Protein AF-A0A2E2FMD0-F1 (afdb_monomer)

Solvent-accessible surface area (backbone atoms only — not comparable to full-atom values): 26321 Å² total; per-residue (Å²): 132,66,69,66,32,64,48,60,72,65,58,53,69,83,44,45,57,60,39,49,65,73,37,62,88,36,63,67,59,43,51,51,51,51,49,34,63,76,39,61,82,65,47,73,66,58,52,32,53,77,68,72,43,64,87,93,56,56,67,65,52,54,51,49,51,52,53,51,50,50,50,50,51,51,36,48,49,59,70,72,43,51,70,67,58,54,50,51,58,53,49,72,53,41,68,67,45,52,75,43,90,57,58,70,62,41,53,54,53,46,56,54,48,45,55,51,26,61,78,54,69,34,32,70,55,40,20,50,47,24,46,39,50,18,67,63,31,62,92,39,67,68,62,19,50,53,24,46,52,50,20,51,52,25,49,50,52,40,52,50,49,54,51,44,54,48,44,43,66,70,33,40,58,61,36,57,44,41,59,74,45,81,44,69,70,52,50,52,48,25,54,56,42,46,56,52,33,47,54,49,22,69,72,67,71,40,54,52,41,45,32,55,36,50,49,45,52,49,52,54,51,67,40,76,51,85,64,66,84,58,58,72,61,53,54,50,51,52,51,50,40,53,50,29,36,76,74,27,59,45,44,77,77,42,59,67,53,57,58,48,53,49,46,54,51,27,50,50,24,59,48,63,63,39,62,67,62,22,54,52,41,51,55,50,51,51,52,53,53,73,76,42,90,79,79,48,67,58,52,51,52,49,51,50,59,62,40,48,65,31,57,77,68,69,38,63,67,61,42,51,49,50,45,68,74,70,50,68,96,61,84,70,95,59,93,48,45,58,49,46,41,53,51,30,46,52,51,14,53,54,25,46,78,68,72,35,26,68,60,14,36,57,34,37,59,57,39,70,81,36,54,93,67,43,55,80,83,60,48,62,58,56,54,55,39,44,54,49,32,50,53,24,42,50,74,62,66,58,63,57,66,65,44,43,54,50,45,54,50,45,52,53,53,56,71,71,38,86,73,71,74,64,62,88,81,34,69,39,36,51,50,52,51,45,57,70,75,49,55,50,67,58,51,40,50,54,49,57,55,53,70,72,71,70,80,74,92,53,83,85,47,52,78,50,66,73,68,66,68,62,70,79,75,116

Sequence (474 aa):
MDHLAFIVERIPQEIKVPLLKKINNQEKKMRLFQAIANNPSLSNQQLNILLGYPEGQFNNLYTLKNRLYNDIVETTIDQSKNLVVLTKEKVQNLRHLAYSKNRVTTIRELKKQEKRALELELYAELKEIYFCLFLIFKNNPEKSSDYSKLADEYNEKQQAVYRLEKIFFSQIVPGEELFYRKNEAIRLQAFEALETIEQLDNYLGTKSSRFFYLMAKLTIHLTLVENIKDVDRIEKELKELQELFQHSNVSLKYPDANITILILTNRFYFLSGDKTAFYQSRKRIRKELSESNALDHYYFFFMYVSIIEHVQKSDTESILLLFNEMFPKRIPDIPDAKTTVFLLYLDGVKHFYQNNFDQCAQSLDKIKKQISQLPNSSHWIVIDSLLLKLLADALAGLNTIDMNHTLSCLKRELENDNSYAIEYNSFEALFIRYCTTHNSLELIEYYNELKTQHHVLRPLLLQEEIILQQKEAI

Mean predicted aligned error: 13.11 Å

pLDDT: mean 80.2, std 14.01, range [30.28, 97.94]

Secondary structure (DSSP, 8-state):
--HHHHHHHH--HHHHHHHHHHHTT-HHHHHHHHHHHH-TT--HHHHHHHTTPPTT--HHHHHHHHHHHHHHHHHHHHHHS-HHHHHHHHHHTHHHHHTSS-HHHHHHHHHHHHHHHHHTT-HHHHHHHHHHHHHHHTT-HHHHHHHHHHHHHHHHHHHHHHHHHHHIIIIIGGGGGGGTS--HHHHHHHHHHHHHHHHHHHHH-SHHHHHHHHHHHHHHHHHH-SS-S-HHHHHHHHHHHHHHHHHSTHHHH-TTHHHHHHHHHHHHHHHHT-HHHHHHHHHHHHHHHHH-----HHHHHHHHHHHHHHHHTT-HHHHHHHHHHHS-SS----S-HHHHHHHHHHHHHHHHHTT-HHHHHHHHHGGGGTGGGS-GGGTHHHHHHHHHHHHHHHHHT--HHHHHHHHHHHHHHHHH-TT----TTSHHHHHHHHHHHS-HHHHHHHHHHHHTSSS---TT-TTTTTTTTTSS--

Foldseek 3Di:
DPVLLVLLCPDDPLLVVVLCVVCVVPVLLNQLSVVSNVPVPDDLQNNCVSSVHDGPDCPVVVVSSVVSVVSSVVSVVVSVDDLVRVLVVLLVCLLVVLPDPCLVVSVVVLVVSCVSCVQQVVLVSNLSSLVSQLSNCVVPVVSNVVSNVSSVLSVVLVVLVVVLVCLLVPQQVLLLLLLQPNFVVSLVSLVVSLVSLVVSCVVNVDLVSLLSNLLSVLSSVLSPDQADPPLVVSVVSLVSNLVSCVSHCNCVVPVCVVLVSLLSVLSSCVRHVVPVSNVVSLVVSLVVVVVDPDQDPSLLVSLLVCLVVCLVVLNLVVNLVSCVSRQDPDDDPDPQLLSQLSSLQVQLLNCVSVLNLVSSLVSLVVNVVSQVVDDLSRLVSNLLSLLSNLVSCLSVVHDQVVSQVSLVVNLVSCVVNPSPPDPCDAPLNVSSVCSNPDGSVVVSVVVVVVVVPDDDPNSSCSRPPPPPVVVVVD

Radius of gyration: 31.05 Å; Cα contacts (8 Å, |Δi|>4): 424; chains: 1; bounding box: 92×52×85 Å

Nearest PDB structures (foldseek):
  9dze-assembly1_B  TM=2.005E-01  e=2.956E-01  synthetic construct
  9dze-assembly1_c  TM=2.855E-01  e=2.341E+00  synthetic construct
  5cwm-assembly1_A  TM=2.065E-01  e=1.466E+00  synthetic construct
  4n5c-assembly5_E  TM=2.827E-01  e=5.528E+00  Saccharomyces cerevisiae S288C

Structure (mmCIF, N/CA/C/O backbone):
data_AF-A0A2E2FMD0-F1
#
_entry.id   AF-A0A2E2FMD0-F1
#
loop_
_atom_site.group_PDB
_atom_site.id
_atom_site.type_symbol
_atom_site.label_atom_id
_atom_site.label_alt_id
_atom_site.label_comp_id
_atom_site.label_asym_id
_atom_site.label_entity_id
_atom_site.label_seq_id
_atom_site.pdbx_PDB_ins_code
_atom_site.Cartn_x
_atom_site.Cartn_y
_atom_site.Cartn_z
_atom_site.occupancy
_atom_site.B_iso_or_equiv
_atom_site.auth_seq_id
_atom_site.auth_comp_id
_atom_site.auth_asym_id
_atom_site.auth_atom_id
_atom_site.pdbx_PDB_model_num
ATOM 1 N N . MET A 1 1 ? -42.525 23.907 -1.581 1.00 45.31 1 MET A N 1
ATOM 2 C CA . MET A 1 1 ? -42.465 22.448 -1.350 1.00 45.31 1 MET A CA 1
ATOM 3 C C . MET A 1 1 ? -41.971 22.205 0.067 1.00 45.31 1 MET A C 1
ATOM 5 O O . MET A 1 1 ? -41.091 22.930 0.507 1.00 45.31 1 MET A O 1
ATOM 9 N N . ASP A 1 2 ? -42.564 21.258 0.792 1.00 63.38 2 ASP A N 1
ATOM 10 C CA . ASP A 1 2 ? -42.177 20.915 2.166 1.00 63.38 2 ASP A CA 1
ATOM 11 C C . ASP A 1 2 ? -40.848 20.141 2.147 1.00 63.38 2 ASP A C 1
ATOM 13 O O . ASP A 1 2 ? -40.798 18.994 1.707 1.00 63.38 2 ASP A O 1
ATOM 17 N N . HIS A 1 3 ? -39.752 20.780 2.569 1.00 70.00 3 HIS A N 1
ATOM 18 C CA . HIS A 1 3 ? -38.393 20.225 2.472 1.00 70.00 3 HIS A CA 1
ATOM 19 C C . HIS A 1 3 ? -38.240 18.851 3.141 1.00 70.00 3 HIS A C 1
ATOM 21 O O . HIS A 1 3 ? -37.451 18.028 2.686 1.00 70.00 3 HIS A O 1
ATOM 27 N N . LEU A 1 4 ? -39.019 18.576 4.189 1.00 79.75 4 LEU A N 1
ATOM 28 C CA . LEU A 1 4 ? -38.998 17.288 4.876 1.00 79.75 4 LEU A CA 1
ATOM 29 C C . LEU A 1 4 ? -39.563 16.151 4.010 1.00 79.75 4 LEU A C 1
ATOM 31 O O . LEU A 1 4 ? -39.041 15.042 4.071 1.00 79.75 4 LEU A O 1
ATOM 35 N N . ALA A 1 5 ? -40.582 16.420 3.186 1.00 81.38 5 ALA A N 1
ATOM 36 C CA . ALA A 1 5 ? -41.170 15.421 2.295 1.00 81.38 5 ALA A CA 1
ATOM 37 C C . ALA A 1 5 ? -40.181 14.968 1.221 1.00 81.38 5 ALA A C 1
ATOM 39 O O . ALA A 1 5 ? -39.964 13.772 1.041 1.00 81.38 5 ALA A O 1
ATOM 40 N N . PHE A 1 6 ? -39.489 15.934 0.616 1.00 80.56 6 PHE A N 1
ATOM 41 C CA . PHE A 1 6 ? -38.417 15.675 -0.342 1.00 80.56 6 PHE A CA 1
ATOM 42 C C . PHE A 1 6 ? -37.278 14.834 0.254 1.00 80.56 6 PHE A C 1
ATOM 44 O O . PHE A 1 6 ? -36.723 13.963 -0.411 1.00 80.56 6 PHE A O 1
ATOM 51 N N . ILE A 1 7 ? -36.923 15.087 1.516 1.00 81.19 7 ILE A N 1
ATOM 52 C CA . ILE A 1 7 ? -35.855 14.349 2.195 1.00 81.19 7 ILE A CA 1
ATOM 53 C C . ILE A 1 7 ? -36.297 12.923 2.493 1.00 81.19 7 ILE A C 1
ATOM 55 O O . ILE A 1 7 ? -35.588 12.000 2.118 1.00 81.19 7 ILE A O 1
ATOM 59 N N . VAL A 1 8 ? -37.469 12.729 3.106 1.00 85.44 8 VAL A N 1
ATOM 60 C CA . VAL A 1 8 ? -37.984 11.398 3.477 1.00 85.44 8 VAL A CA 1
ATOM 61 C C . VAL A 1 8 ? -38.111 10.468 2.266 1.00 85.44 8 VAL A C 1
ATOM 63 O O . VAL A 1 8 ? -37.818 9.279 2.388 1.00 85.44 8 VAL A O 1
ATOM 66 N N . GLU A 1 9 ? -38.485 11.003 1.103 1.00 83.06 9 GLU A N 1
ATOM 67 C CA . GLU A 1 9 ? -38.584 10.252 -0.155 1.00 83.06 9 GLU A CA 1
ATOM 68 C C . GLU A 1 9 ? -37.222 9.738 -0.657 1.00 83.06 9 GLU A C 1
ATOM 70 O O . GLU A 1 9 ? -37.141 8.672 -1.263 1.00 83.06 9 GLU A O 1
ATOM 75 N N . ARG A 1 10 ? -36.135 10.463 -0.365 1.00 79.56 10 ARG A N 1
ATOM 76 C CA . ARG A 1 10 ? -34.784 10.184 -0.875 1.00 79.56 10 ARG A CA 1
ATOM 77 C C . ARG A 1 10 ? -33.850 9.504 0.126 1.00 79.56 10 ARG A C 1
ATOM 79 O O . ARG A 1 10 ? -32.684 9.298 -0.198 1.00 79.56 10 ARG A O 1
ATOM 86 N N . ILE A 1 11 ? -34.321 9.156 1.326 1.00 82.25 11 ILE A N 1
ATOM 87 C CA . ILE A 1 11 ? -33.495 8.460 2.326 1.00 82.25 11 ILE A CA 1
ATOM 88 C C . ILE A 1 11 ? -33.168 7.033 1.832 1.00 82.25 11 ILE A C 1
ATOM 90 O O . ILE A 1 11 ? -34.093 6.236 1.643 1.00 82.25 11 ILE A O 1
ATOM 94 N N . PRO A 1 12 ? -31.877 6.664 1.689 1.00 79.31 12 PRO A N 1
ATOM 95 C CA . PRO A 1 12 ? -31.453 5.296 1.386 1.00 79.31 12 PRO A CA 1
ATOM 96 C C . PRO A 1 12 ? -31.937 4.288 2.435 1.00 79.31 12 PRO A C 1
ATOM 98 O O . PRO A 1 12 ? -32.044 4.608 3.621 1.00 79.31 12 PRO A O 1
ATOM 101 N N . GLN A 1 13 ? -32.173 3.036 2.032 1.00 77.50 13 GLN A N 1
ATOM 102 C CA . GLN A 1 13 ? -32.658 1.990 2.949 1.00 77.50 13 GLN A CA 1
ATOM 103 C C . GLN A 1 13 ? -31.728 1.759 4.151 1.00 77.50 13 GLN A C 1
ATOM 105 O O . GLN A 1 13 ? -32.199 1.548 5.270 1.00 77.50 13 GLN A O 1
ATOM 110 N N . GLU A 1 14 ? -30.422 1.892 3.933 1.00 73.81 14 GLU A N 1
ATOM 111 C CA . GLU A 1 14 ? -29.373 1.783 4.952 1.00 73.81 14 GLU A CA 1
ATOM 112 C C . GLU A 1 14 ? -29.524 2.819 6.078 1.00 73.81 14 GLU A C 1
ATOM 114 O O . GLU A 1 14 ? -29.241 2.519 7.233 1.00 73.81 14 GLU A O 1
ATOM 119 N N . ILE A 1 15 ? -30.063 4.007 5.777 1.00 78.06 15 ILE A N 1
ATOM 120 C CA . ILE A 1 15 ? -30.353 5.069 6.757 1.00 78.06 15 ILE A CA 1
ATOM 121 C C . ILE A 1 15 ? -31.774 4.924 7.321 1.00 78.06 15 ILE A C 1
ATOM 123 O O . ILE A 1 15 ? -32.024 5.210 8.497 1.00 78.06 15 ILE A O 1
ATOM 127 N N . LYS A 1 16 ? -32.717 4.425 6.514 1.00 84.31 16 LYS A N 1
ATOM 128 C CA . LYS A 1 16 ? -34.129 4.268 6.889 1.00 84.31 16 LYS A CA 1
ATOM 129 C C . LYS A 1 16 ? -34.327 3.266 8.028 1.00 84.31 16 LYS A C 1
ATOM 131 O O . LYS A 1 16 ? -35.088 3.539 8.956 1.00 84.31 16 LYS A O 1
ATOM 136 N N . VAL A 1 17 ? -33.636 2.124 7.995 1.00 83.50 17 VAL A N 1
ATOM 137 C CA . VAL A 1 17 ? -33.776 1.068 9.017 1.00 83.50 17 VAL A CA 1
ATOM 138 C C . VAL A 1 17 ? -33.292 1.524 10.411 1.00 83.50 17 VAL A C 1
ATOM 140 O O . VAL A 1 17 ? -34.047 1.365 11.377 1.00 83.50 17 VAL A O 1
ATOM 143 N N . PRO A 1 18 ? -32.092 2.118 10.570 1.00 81.56 18 PRO A N 1
ATOM 144 C CA . PRO A 1 18 ? -31.646 2.688 11.843 1.00 81.56 18 PRO A CA 1
ATOM 145 C C . PRO A 1 18 ? -32.526 3.843 12.328 1.00 81.56 18 PRO A C 1
ATOM 147 O O . PRO A 1 18 ? -32.843 3.900 13.518 1.00 81.56 18 PRO A O 1
ATOM 150 N N . LEU A 1 19 ? -32.971 4.721 11.419 1.00 88.94 19 LEU A N 1
ATOM 151 C CA . LEU A 1 19 ? -33.860 5.834 11.753 1.00 88.94 19 LEU A CA 1
ATOM 152 C C . LEU A 1 19 ? -35.162 5.314 12.370 1.00 88.94 19 LEU A C 1
ATOM 154 O O . LEU A 1 19 ? -35.525 5.733 13.467 1.00 88.94 19 LEU A O 1
ATOM 158 N N . LEU A 1 20 ? -35.822 4.346 11.723 1.00 89.38 20 LEU A N 1
ATOM 159 C CA . LEU A 1 20 ? -37.060 3.742 12.225 1.00 89.38 20 LEU A CA 1
ATOM 160 C C . LEU A 1 20 ? -36.871 3.095 13.602 1.00 89.38 20 LEU A C 1
ATOM 162 O O . LEU A 1 20 ? -37.725 3.264 14.468 1.00 89.38 20 LEU A O 1
ATOM 166 N N . LYS A 1 21 ? -35.733 2.432 13.856 1.00 86.56 21 LYS A N 1
ATOM 167 C CA . LYS A 1 21 ? -35.401 1.915 15.197 1.00 86.56 21 LYS A CA 1
ATOM 168 C C . LYS A 1 21 ? -35.267 3.037 16.234 1.00 86.56 21 LYS A C 1
ATOM 170 O O . LYS A 1 21 ? -35.737 2.872 17.357 1.00 86.56 21 LYS A O 1
ATOM 175 N N . LYS A 1 22 ? -34.659 4.171 15.866 1.00 85.12 22 LYS A N 1
ATOM 176 C CA . LYS A 1 22 ? -34.453 5.336 16.747 1.00 85.12 22 LYS A CA 1
ATOM 177 C C . LYS A 1 22 ? -35.767 6.035 17.110 1.00 85.12 22 LYS A C 1
ATOM 179 O O . LYS A 1 22 ? -35.953 6.435 18.261 1.00 85.12 22 LYS A O 1
ATOM 184 N N . ILE A 1 23 ? -36.690 6.165 16.156 1.00 91.19 23 ILE A N 1
ATOM 185 C CA . ILE A 1 23 ? -37.971 6.853 16.372 1.00 91.19 23 ILE A CA 1
ATOM 186 C C . ILE A 1 23 ? -39.128 5.924 16.772 1.00 91.19 23 ILE A C 1
ATOM 188 O O . ILE A 1 23 ? -40.177 6.440 17.141 1.00 91.19 23 ILE A O 1
ATOM 192 N N . ASN A 1 24 ? -38.948 4.596 16.797 1.00 88.25 24 ASN A N 1
ATOM 193 C CA . ASN A 1 24 ? -40.011 3.607 17.062 1.00 88.25 24 ASN A CA 1
ATOM 194 C C . ASN A 1 24 ? -40.850 3.897 18.322 1.00 88.25 24 ASN A C 1
ATOM 196 O O . ASN A 1 24 ? -42.070 3.771 18.309 1.00 88.25 24 ASN A O 1
ATOM 200 N N . ASN A 1 25 ? -40.208 4.352 19.401 1.00 85.81 25 ASN A N 1
ATOM 201 C CA . ASN A 1 25 ? -40.882 4.635 20.675 1.00 85.81 25 ASN A CA 1
ATOM 202 C C . ASN A 1 25 ? -41.519 6.042 20.727 1.00 85.81 25 ASN A C 1
ATOM 204 O O . ASN A 1 25 ? -42.027 6.459 21.764 1.00 85.81 25 ASN A O 1
ATOM 208 N N . GLN A 1 26 ? -41.467 6.803 19.631 1.00 89.19 26 GLN A N 1
ATOM 209 C CA . GLN A 1 26 ? -41.974 8.171 19.516 1.00 89.19 26 GLN A CA 1
ATOM 210 C C . GLN A 1 26 ? -43.166 8.195 18.549 1.00 89.19 26 GLN A C 1
ATOM 212 O O . GLN A 1 26 ? -43.044 8.613 17.398 1.00 89.19 26 GLN A O 1
ATOM 217 N N . GLU A 1 27 ? -44.335 7.767 19.034 1.00 89.00 27 GLU A N 1
ATOM 218 C CA . GLU A 1 27 ? -45.559 7.526 18.247 1.00 89.00 27 GLU A CA 1
ATOM 219 C C . GLU A 1 27 ? -45.894 8.651 17.249 1.00 89.00 27 GLU A C 1
ATOM 221 O O . GLU A 1 27 ? -46.114 8.392 16.065 1.00 89.00 27 GLU A O 1
ATOM 226 N N . LYS A 1 28 ? -45.862 9.920 17.685 1.00 88.69 28 LYS A N 1
ATOM 227 C CA . LYS A 1 28 ? -46.146 11.067 16.803 1.00 88.69 28 LYS A CA 1
ATOM 228 C C . LYS A 1 28 ? -45.079 11.279 15.719 1.00 88.69 28 LYS A C 1
ATOM 230 O O . LYS A 1 28 ? -45.436 11.642 14.603 1.00 88.69 28 LYS A O 1
ATOM 235 N N . LYS A 1 29 ? -43.791 11.028 15.998 1.00 90.94 29 LYS A N 1
ATOM 236 C CA . LYS A 1 29 ? -42.726 11.099 14.974 1.00 90.94 29 LYS A CA 1
ATOM 237 C C . LYS A 1 29 ? -42.837 9.955 13.972 1.00 90.94 29 LYS A C 1
ATOM 239 O O . LYS A 1 29 ? -42.674 10.195 12.781 1.00 90.94 29 LYS A O 1
ATOM 244 N N . MET A 1 30 ? -43.155 8.747 14.440 1.00 90.69 30 MET A N 1
ATOM 245 C CA . MET A 1 30 ? -43.399 7.587 13.577 1.00 90.69 30 MET A CA 1
ATOM 246 C C . MET A 1 30 ? -44.574 7.824 12.637 1.00 90.69 30 MET A C 1
ATOM 248 O O . MET A 1 30 ? -44.433 7.641 11.431 1.00 90.69 30 MET A O 1
ATOM 252 N N . ARG A 1 31 ? -45.702 8.312 13.168 1.00 90.31 31 ARG A N 1
ATOM 253 C CA . ARG A 1 31 ? -46.866 8.678 12.351 1.00 90.31 31 ARG A CA 1
ATOM 254 C C . ARG A 1 31 ? -46.542 9.778 11.346 1.00 90.31 31 ARG A C 1
ATOM 256 O O . ARG A 1 31 ? -46.941 9.659 10.195 1.00 90.31 31 ARG A O 1
ATOM 263 N N . LEU A 1 32 ? -45.787 10.808 11.742 1.00 90.88 32 LEU A N 1
ATOM 264 C CA . LEU A 1 32 ? -45.346 11.870 10.830 1.00 90.88 32 LEU A CA 1
ATOM 265 C C . LEU A 1 32 ? -44.462 11.314 9.701 1.00 90.88 32 LEU A C 1
ATOM 267 O O . LEU A 1 32 ? -44.701 11.620 8.537 1.00 90.88 32 LEU A O 1
ATOM 271 N N . PHE A 1 33 ? -43.476 10.476 10.033 1.00 90.94 33 PHE A N 1
ATOM 272 C CA . PHE A 1 33 ? -42.585 9.854 9.054 1.00 90.94 33 PHE A CA 1
ATOM 273 C C . PHE A 1 33 ? -43.355 8.964 8.069 1.00 90.94 33 PHE A C 1
ATOM 275 O O . PHE A 1 33 ? -43.164 9.080 6.863 1.00 90.94 33 PHE A O 1
ATOM 282 N N . GLN A 1 34 ? -44.262 8.117 8.565 1.00 90.06 34 GLN A N 1
ATOM 283 C CA . GLN A 1 34 ? -45.093 7.240 7.733 1.00 90.06 34 GLN A CA 1
ATOM 284 C C . GLN A 1 34 ? -46.076 8.025 6.858 1.00 90.06 34 GLN A C 1
ATOM 286 O O . GLN A 1 34 ? -46.230 7.703 5.685 1.00 90.06 34 GLN A O 1
ATOM 291 N N . ALA A 1 35 ? -46.715 9.066 7.399 1.00 88.31 35 ALA A N 1
ATOM 292 C CA . ALA A 1 35 ? -47.643 9.905 6.645 1.00 88.31 35 ALA A CA 1
ATOM 293 C C . ALA A 1 35 ? -46.943 10.586 5.462 1.00 88.31 35 ALA A C 1
ATOM 295 O O . ALA A 1 35 ? -47.446 10.535 4.343 1.00 88.31 35 ALA A O 1
ATOM 296 N N . ILE A 1 36 ? -45.755 11.149 5.698 1.00 89.31 36 ILE A N 1
ATOM 297 C CA . ILE A 1 36 ? -44.943 11.787 4.657 1.00 89.31 36 ILE A CA 1
ATOM 298 C C . ILE A 1 36 ? -44.412 10.757 3.648 1.00 89.31 36 ILE A C 1
ATOM 300 O O . ILE A 1 36 ? -44.468 11.006 2.449 1.00 89.31 36 ILE A O 1
ATOM 304 N N . ALA A 1 37 ? -43.925 9.600 4.111 1.00 85.62 37 ALA A N 1
ATOM 305 C CA . ALA A 1 37 ? -43.386 8.558 3.235 1.00 85.62 37 ALA A CA 1
ATOM 306 C C . ALA A 1 37 ? -44.449 7.936 2.316 1.00 85.62 37 ALA A C 1
ATOM 308 O O . ALA A 1 37 ? -44.132 7.554 1.194 1.00 85.62 37 ALA A O 1
ATOM 309 N N . ASN A 1 38 ? -45.692 7.825 2.791 1.00 85.88 38 ASN A N 1
ATOM 310 C CA . ASN A 1 38 ? -46.788 7.229 2.030 1.00 85.88 38 ASN A CA 1
ATOM 311 C C . ASN A 1 38 ? -47.492 8.245 1.121 1.00 85.88 38 ASN A C 1
ATOM 313 O O . ASN A 1 38 ? -48.015 7.854 0.085 1.00 85.88 38 ASN A O 1
ATOM 317 N N . ASN A 1 39 ? -47.529 9.527 1.505 1.00 85.75 39 ASN A N 1
ATOM 318 C CA . ASN A 1 39 ? -48.168 10.595 0.734 1.00 85.75 39 ASN A CA 1
ATOM 319 C C . ASN A 1 39 ? -47.363 11.911 0.843 1.00 85.75 39 ASN A C 1
ATOM 321 O O . ASN A 1 39 ? -47.682 12.768 1.675 1.00 85.75 39 ASN A O 1
ATOM 325 N N . PRO A 1 40 ? -46.349 12.119 -0.020 1.00 79.50 40 PRO A N 1
ATOM 326 C CA . PRO A 1 40 ? -45.473 13.299 0.021 1.00 79.50 40 PRO A CA 1
ATOM 327 C C . PRO A 1 40 ? -46.191 14.635 -0.238 1.00 79.50 40 PRO A C 1
ATOM 329 O O . PRO A 1 40 ? -45.659 15.702 0.060 1.00 79.50 40 PRO A O 1
ATOM 332 N N . SER A 1 41 ? -47.402 14.585 -0.799 1.00 82.12 41 SER A N 1
ATOM 333 C CA . SER A 1 41 ? -48.238 15.736 -1.155 1.00 82.12 41 SER A CA 1
ATOM 334 C C . SER A 1 41 ? -49.170 16.217 -0.035 1.00 82.12 41 SER A C 1
ATOM 336 O O . SER A 1 41 ? -49.930 17.163 -0.252 1.00 82.12 41 SER A O 1
ATOM 338 N N . LEU A 1 42 ? -49.131 15.602 1.156 1.00 85.12 42 LEU A N 1
ATOM 339 C CA . LEU A 1 42 ? -49.972 16.016 2.284 1.00 85.12 42 LEU A CA 1
ATOM 340 C C . LEU A 1 42 ? -49.682 17.460 2.711 1.00 85.12 42 LEU A C 1
ATOM 342 O O . LEU A 1 42 ? -48.539 17.856 2.944 1.00 85.12 42 LEU A O 1
ATOM 346 N N . SER A 1 43 ? -50.744 18.246 2.879 1.00 84.56 43 SER A N 1
ATOM 347 C CA . SER A 1 43 ? -50.639 19.617 3.370 1.00 84.56 43 SER A CA 1
ATOM 348 C C . SER A 1 43 ? -50.341 19.658 4.873 1.00 84.56 43 SER A C 1
ATOM 350 O O . SER A 1 43 ? -50.669 18.738 5.626 1.00 84.56 43 SER A O 1
ATOM 352 N N . ASN A 1 44 ? -49.780 20.772 5.357 1.00 84.56 44 ASN A N 1
ATOM 353 C CA . ASN A 1 44 ? -49.557 20.973 6.794 1.00 84.56 44 ASN A CA 1
ATOM 354 C C . ASN A 1 44 ? -50.852 20.870 7.613 1.00 84.56 44 ASN A C 1
ATOM 356 O O . ASN A 1 44 ? -50.806 20.409 8.746 1.00 84.56 44 ASN A O 1
ATOM 360 N N . GLN A 1 45 ? -52.000 21.258 7.051 1.00 85.50 45 GLN A N 1
ATOM 361 C CA . GLN A 1 45 ? -53.304 21.092 7.698 1.00 85.50 45 GLN A CA 1
ATOM 362 C C . GLN A 1 45 ? -53.667 19.612 7.853 1.00 85.50 45 GLN A C 1
ATOM 364 O O . GLN A 1 45 ? -54.013 19.184 8.951 1.00 85.50 45 GLN A O 1
ATOM 369 N N . GLN A 1 46 ? -53.504 18.814 6.795 1.00 85.94 46 GLN A N 1
ATOM 370 C CA . GLN A 1 46 ? -53.767 17.373 6.836 1.00 85.94 46 GLN A CA 1
ATOM 371 C C . GLN A 1 46 ? -52.823 16.656 7.810 1.00 85.94 46 GLN A C 1
ATOM 373 O O . GLN A 1 46 ? -53.268 15.835 8.609 1.00 85.94 46 GLN A O 1
ATOM 378 N N . LEU A 1 47 ? -51.534 17.013 7.811 1.00 86.69 47 LEU A N 1
ATOM 379 C CA . LEU A 1 47 ? -50.553 16.482 8.763 1.00 86.69 47 LEU A CA 1
ATOM 380 C C . LEU A 1 47 ? -50.880 16.871 10.213 1.00 86.69 47 LEU A C 1
ATOM 382 O O . LEU A 1 47 ? -50.724 16.052 11.116 1.00 86.69 47 LEU A O 1
ATOM 386 N N . ASN A 1 48 ? -51.351 18.098 10.453 1.00 87.19 48 ASN A N 1
ATOM 387 C CA . ASN A 1 48 ? -51.722 18.566 11.790 1.00 87.19 48 ASN A CA 1
ATOM 388 C C . ASN A 1 48 ? -52.921 17.785 12.356 1.00 87.19 48 ASN A C 1
ATOM 390 O O . ASN A 1 48 ? -52.888 17.370 13.516 1.00 87.19 48 ASN A O 1
ATOM 394 N N . ILE A 1 49 ? -53.929 17.526 11.512 1.00 86.44 49 ILE A N 1
ATOM 395 C CA . ILE A 1 49 ? -55.114 16.721 11.847 1.00 86.44 49 ILE A CA 1
ATOM 396 C C . ILE A 1 49 ? -54.713 15.264 12.122 1.00 86.44 49 ILE A C 1
ATOM 398 O O . ILE A 1 49 ? -55.065 14.717 13.165 1.00 86.44 49 ILE A O 1
ATOM 402 N N . LEU A 1 50 ? -53.902 14.654 11.247 1.00 86.75 50 LEU A N 1
ATOM 403 C CA . LEU A 1 50 ? -53.420 13.271 11.399 1.00 86.75 50 LEU A CA 1
ATOM 404 C C . LEU A 1 50 ? -52.634 13.037 12.700 1.00 86.75 50 LEU A C 1
ATOM 406 O O . LEU A 1 50 ? -52.643 11.938 13.254 1.00 86.75 50 LEU A O 1
ATOM 410 N N . LEU A 1 51 ? -51.946 14.065 13.198 1.00 87.19 51 LEU A N 1
ATOM 411 C CA . LEU A 1 51 ? -51.155 14.003 14.430 1.00 87.19 51 LEU A CA 1
ATOM 412 C C . LEU A 1 51 ? -51.944 14.384 15.696 1.00 87.19 51 LEU A C 1
ATOM 414 O O . LEU A 1 51 ? -51.375 14.387 16.801 1.00 87.19 51 LEU A O 1
ATOM 418 N N . GLY A 1 52 ? -53.238 14.685 15.544 1.00 84.81 52 GLY A N 1
ATOM 419 C CA . GLY A 1 52 ? -54.145 15.045 16.631 1.00 84.81 52 GLY A CA 1
ATOM 420 C C . GLY A 1 52 ? -53.750 16.346 17.326 1.00 84.81 52 GLY A C 1
ATOM 421 O O . GLY A 1 52 ? -53.808 16.424 18.553 1.00 84.81 52 GLY A O 1
ATOM 422 N N . TYR A 1 53 ? -53.251 17.331 16.574 1.00 87.31 53 TYR A N 1
ATOM 423 C CA . TYR A 1 53 ? -52.996 18.673 17.096 1.00 87.31 53 TYR A CA 1
ATOM 424 C C . TYR A 1 53 ? -54.210 19.587 16.858 1.00 87.31 53 TYR A C 1
ATOM 426 O O . TYR A 1 53 ? -54.904 19.409 15.857 1.00 87.31 53 TYR A O 1
ATOM 434 N N . PRO A 1 54 ? -54.468 20.572 17.743 1.00 81.69 54 PRO A N 1
ATOM 435 C CA . PRO A 1 54 ? -55.580 21.505 17.579 1.00 81.69 54 PRO A CA 1
ATOM 436 C C . PRO A 1 54 ? -55.518 22.237 16.234 1.00 81.69 54 PRO A C 1
ATOM 438 O O . PRO A 1 54 ? -54.439 22.650 15.789 1.00 81.69 54 PRO A O 1
ATOM 441 N N . GLU A 1 55 ? -56.674 22.406 15.592 1.00 73.25 55 GLU A N 1
ATOM 442 C CA . GLU A 1 55 ? -56.783 23.133 14.327 1.00 73.25 55 GLU A CA 1
ATOM 443 C C . GLU A 1 55 ? -56.244 24.566 14.467 1.00 73.25 55 GLU A C 1
ATOM 445 O O . GLU A 1 55 ? -56.443 25.238 15.478 1.00 73.25 55 GLU A O 1
ATOM 450 N N . GLY A 1 56 ? -55.481 25.017 13.467 1.00 67.81 56 GLY A N 1
ATOM 451 C CA . GLY A 1 56 ? -54.838 26.337 13.465 1.00 67.81 56 GLY A CA 1
ATOM 452 C C . GLY A 1 56 ? -53.552 26.458 14.300 1.00 67.81 56 GLY A C 1
ATOM 453 O O . GLY A 1 56 ? -52.843 27.452 14.156 1.00 67.81 56 GLY A O 1
ATOM 454 N N . GLN A 1 57 ? -53.183 25.460 15.118 1.00 77.00 57 GLN A N 1
ATOM 455 C CA . GLN A 1 57 ? -51.963 25.490 15.942 1.00 77.00 57 GLN A CA 1
ATOM 456 C C . GLN A 1 57 ? -50.807 24.667 15.347 1.00 77.00 57 GLN A C 1
ATOM 458 O O . GLN A 1 57 ? -50.556 23.527 15.736 1.00 77.00 57 GLN A O 1
ATOM 463 N N . PHE A 1 58 ? -50.031 25.271 14.445 1.00 84.50 58 PHE A N 1
ATOM 464 C CA . PHE A 1 58 ? -48.946 24.579 13.730 1.00 84.50 58 PHE A CA 1
ATOM 465 C C . PHE A 1 58 ? -47.600 24.505 14.475 1.00 84.50 58 PHE A C 1
ATOM 467 O O . PHE A 1 58 ? -46.703 23.781 14.046 1.00 84.50 58 PHE A O 1
ATOM 474 N N . ASN A 1 59 ? -47.426 25.210 15.596 1.00 83.25 59 ASN A N 1
ATOM 475 C CA . ASN A 1 59 ? -46.141 25.273 16.316 1.00 83.25 59 ASN A CA 1
ATOM 476 C C . ASN A 1 59 ? -45.638 23.890 16.758 1.00 83.25 59 ASN A C 1
ATOM 478 O O . ASN A 1 59 ? -44.447 23.580 16.652 1.00 83.25 59 ASN A O 1
ATOM 482 N N . ASN A 1 60 ? -46.557 23.031 17.201 1.00 83.94 60 ASN A N 1
ATOM 483 C CA . ASN A 1 60 ? -46.247 21.659 17.591 1.00 83.94 60 ASN A CA 1
ATOM 484 C C . ASN A 1 60 ? -45.852 20.796 16.383 1.00 83.94 60 ASN A C 1
ATOM 486 O O . ASN A 1 60 ? -44.892 20.029 16.475 1.00 83.94 60 ASN A O 1
ATOM 490 N N . LEU A 1 61 ? -46.531 20.968 15.242 1.00 87.12 61 LEU A N 1
ATOM 491 C CA . LEU A 1 61 ? -46.187 20.297 13.987 1.00 87.12 61 LEU A CA 1
ATOM 492 C C . LEU A 1 61 ? -44.788 20.706 13.512 1.00 87.12 61 LEU A C 1
ATOM 494 O O . LEU A 1 61 ? -43.968 19.837 13.230 1.00 87.12 61 LEU A O 1
ATOM 498 N N . TYR A 1 62 ? -44.486 22.007 13.466 1.00 86.56 62 TYR A N 1
ATOM 499 C CA . TYR A 1 62 ? -43.178 22.500 13.023 1.00 86.56 62 TYR A CA 1
ATOM 500 C C . TYR A 1 62 ? -42.047 22.051 13.949 1.00 86.56 62 TYR A C 1
ATOM 502 O O . TYR A 1 62 ? -40.991 21.629 13.481 1.00 86.56 62 TYR A O 1
ATOM 510 N N . THR A 1 63 ? -42.283 22.043 15.263 1.00 86.62 63 THR A N 1
ATOM 511 C CA . THR A 1 63 ? -41.311 21.522 16.235 1.00 86.62 63 THR A CA 1
ATOM 512 C C . THR A 1 63 ? -41.056 20.029 16.018 1.00 86.62 63 THR A C 1
ATOM 514 O O . THR A 1 63 ? -39.910 19.581 16.052 1.00 86.62 63 THR A O 1
ATOM 517 N N . LEU A 1 64 ? -42.107 19.243 15.768 1.00 88.44 64 LEU A N 1
ATOM 518 C CA . LEU A 1 64 ? -41.986 17.811 15.502 1.00 88.44 64 LEU A CA 1
ATOM 519 C C . LEU A 1 64 ? -41.257 17.533 14.180 1.00 88.44 64 LEU A C 1
ATOM 521 O O . LEU A 1 64 ? -40.387 16.664 14.150 1.00 88.44 64 LEU A O 1
ATOM 525 N N . LYS A 1 65 ? -41.558 18.306 13.129 1.00 89.19 65 LYS A N 1
ATOM 526 C CA . LYS A 1 65 ? -40.862 18.266 11.836 1.00 89.19 65 LYS A CA 1
ATOM 527 C C . LYS A 1 65 ? -39.372 18.550 11.987 1.00 89.19 65 LYS A C 1
ATOM 529 O O . LYS A 1 65 ? -38.567 17.755 11.519 1.00 89.19 65 LYS A O 1
ATOM 534 N N . ASN A 1 66 ? -39.004 19.611 12.704 1.00 84.56 66 ASN A N 1
ATOM 535 C CA . ASN A 1 66 ? -37.600 19.949 12.951 1.00 84.56 66 ASN A CA 1
ATOM 536 C C . ASN A 1 66 ? -36.878 18.865 13.761 1.00 84.56 66 ASN A C 1
ATOM 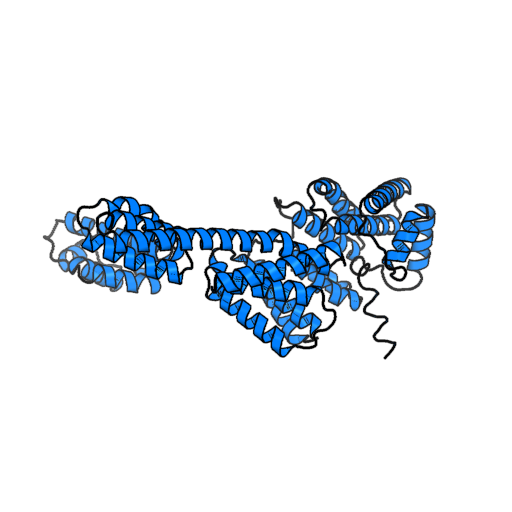538 O O . ASN A 1 66 ? -35.743 18.515 13.459 1.00 84.56 66 ASN A O 1
ATOM 542 N N . ARG A 1 67 ? -37.535 18.273 14.766 1.00 87.12 67 ARG A N 1
ATOM 543 C CA . ARG A 1 67 ? -36.948 17.159 15.527 1.00 87.12 67 ARG A CA 1
ATOM 544 C C . ARG A 1 67 ? -36.763 15.903 14.672 1.00 87.12 67 ARG A C 1
ATOM 546 O O . ARG A 1 67 ? -35.741 15.247 14.815 1.00 87.12 67 ARG A O 1
ATOM 553 N N . LEU A 1 68 ? -37.723 15.576 13.803 1.00 89.38 68 LEU A N 1
ATOM 554 C CA . LEU A 1 68 ? -37.601 14.457 12.863 1.00 89.38 68 LEU A CA 1
ATOM 555 C C . LEU A 1 68 ? -36.497 14.719 11.828 1.00 89.38 68 LEU A C 1
ATOM 557 O O . LEU A 1 68 ? -35.716 13.822 11.538 1.00 89.38 68 LEU A O 1
ATOM 561 N N . TYR A 1 69 ? -36.392 15.949 11.323 1.00 85.81 69 TYR A N 1
ATOM 562 C CA . TYR A 1 69 ? -35.298 16.378 10.453 1.00 85.81 69 TYR A CA 1
ATOM 563 C C . TYR A 1 69 ? -33.934 16.191 11.130 1.00 85.81 69 TYR A C 1
ATOM 565 O O . TYR A 1 69 ? -33.042 15.588 10.544 1.00 85.81 69 TYR A O 1
ATOM 573 N N . ASN A 1 70 ? -33.789 16.623 12.386 1.00 81.81 70 ASN A N 1
ATOM 574 C CA . ASN A 1 70 ? -32.555 16.424 13.147 1.00 81.81 70 ASN A CA 1
ATOM 575 C C . ASN A 1 70 ? -32.226 14.936 13.332 1.00 81.81 70 ASN A C 1
ATOM 577 O O . ASN A 1 70 ? -31.077 14.554 13.152 1.00 81.81 70 ASN A O 1
ATOM 581 N N . ASP A 1 71 ? -33.221 14.088 13.620 1.00 86.94 71 ASP A N 1
ATOM 582 C CA . ASP A 1 71 ? -33.012 12.637 13.718 1.00 86.94 71 ASP A CA 1
ATOM 583 C C . ASP A 1 71 ? -32.556 12.030 12.378 1.00 86.94 71 ASP A C 1
ATOM 585 O O . ASP A 1 71 ? -31.691 11.151 12.370 1.00 86.94 71 ASP A O 1
ATOM 589 N N . ILE A 1 72 ? -33.105 12.499 11.249 1.00 84.3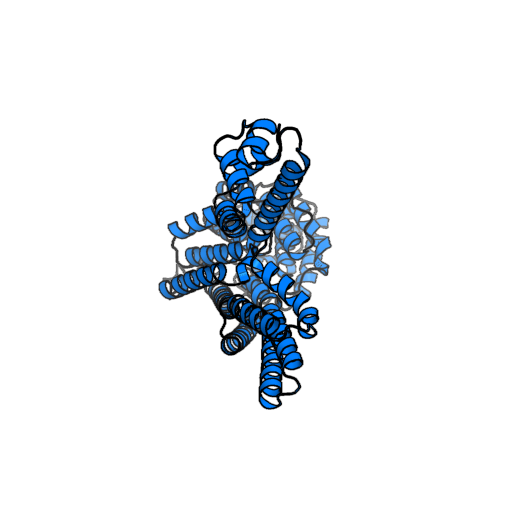8 72 ILE A N 1
ATOM 590 C CA . ILE A 1 72 ? -32.688 12.093 9.897 1.00 84.38 72 ILE A CA 1
ATOM 591 C C . ILE A 1 72 ? -31.241 12.515 9.637 1.00 84.38 72 ILE A C 1
ATOM 593 O O . ILE A 1 72 ? -30.438 11.685 9.214 1.00 84.38 72 ILE A O 1
ATOM 597 N N . VAL A 1 73 ? -30.897 13.777 9.904 1.00 75.31 73 VAL A N 1
ATOM 598 C CA . VAL A 1 73 ? -29.540 14.309 9.715 1.00 75.31 73 VAL A CA 1
ATOM 599 C C . VAL A 1 73 ? -28.540 13.554 10.584 1.00 75.31 73 VAL A C 1
ATOM 601 O O . VAL A 1 73 ? -27.529 13.093 10.073 1.00 75.31 73 VAL A O 1
ATOM 604 N N . GLU A 1 74 ? -28.840 13.348 11.864 1.00 77.88 74 GLU A N 1
ATOM 605 C CA . GLU A 1 74 ? -27.969 12.621 12.789 1.00 77.88 74 GLU A CA 1
ATOM 606 C C . GLU A 1 74 ? -27.777 11.164 12.353 1.00 77.88 74 GLU A C 1
ATOM 608 O O . GLU A 1 74 ? -26.653 10.687 12.312 1.00 77.88 74 GLU A O 1
ATOM 613 N N . THR A 1 75 ? -28.845 10.477 11.93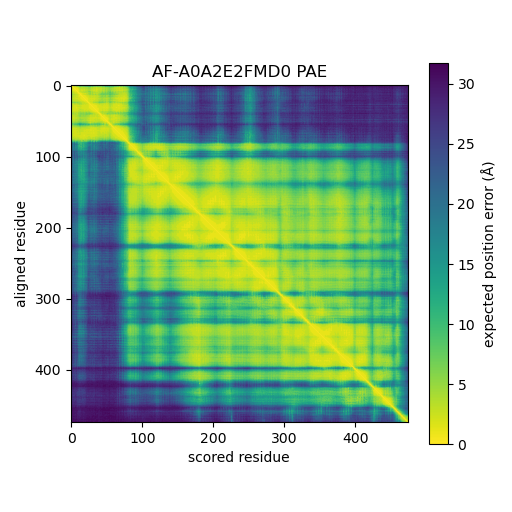0 1.00 78.94 75 THR A N 1
ATOM 614 C CA . THR A 1 75 ? -28.738 9.095 11.426 1.00 78.94 75 THR A CA 1
ATOM 615 C C . THR A 1 75 ? -27.948 9.032 10.117 1.00 78.94 75 THR A C 1
ATOM 617 O O . THR A 1 75 ? -27.183 8.098 9.905 1.00 78.94 75 THR A O 1
ATOM 620 N N . THR A 1 76 ? -28.104 10.029 9.245 1.00 70.50 76 THR A N 1
ATOM 621 C CA . THR A 1 76 ? -27.349 10.136 7.987 1.00 70.50 76 THR A CA 1
ATOM 622 C C . THR A 1 76 ? -25.867 10.364 8.270 1.00 70.50 76 THR A C 1
ATOM 624 O O . THR A 1 76 ? -25.023 9.681 7.698 1.00 70.50 76 THR A O 1
ATOM 627 N N . ILE A 1 77 ? -25.551 11.266 9.203 1.00 63.00 77 ILE A N 1
ATOM 628 C CA . ILE A 1 77 ? -24.185 11.523 9.660 1.00 63.00 77 ILE A CA 1
ATOM 629 C C . ILE A 1 77 ? -23.600 10.255 10.288 1.00 63.00 77 ILE A C 1
ATOM 631 O O . ILE A 1 77 ? -22.518 9.842 9.895 1.00 63.00 77 ILE A O 1
ATOM 635 N N . ASP A 1 78 ? -24.320 9.591 11.189 1.00 63.12 78 ASP A N 1
ATOM 636 C CA . ASP A 1 78 ? -23.864 8.373 11.865 1.00 63.12 78 ASP A CA 1
ATOM 637 C C . ASP A 1 78 ? -23.647 7.190 10.910 1.00 63.12 78 ASP A C 1
ATOM 639 O O . ASP A 1 78 ? -22.771 6.370 11.160 1.00 63.12 78 ASP A O 1
ATOM 643 N N . GLN A 1 79 ? -24.417 7.088 9.822 1.00 63.69 79 GLN A N 1
ATOM 644 C CA . GLN A 1 79 ? -24.190 6.086 8.771 1.00 63.69 79 GLN A CA 1
ATOM 645 C C . GLN A 1 79 ? -23.031 6.477 7.848 1.00 63.69 79 GLN A C 1
ATOM 647 O O . GLN A 1 79 ? -22.285 5.614 7.398 1.00 63.69 79 GLN A O 1
ATOM 652 N N . SER A 1 80 ? -22.848 7.775 7.588 1.00 52.00 80 SER A N 1
ATOM 653 C CA . SER A 1 80 ? -21.718 8.276 6.795 1.00 52.00 80 SER A CA 1
ATOM 654 C C . SER A 1 80 ? -20.387 8.248 7.557 1.00 52.00 80 SER A C 1
ATOM 656 O O . SER A 1 80 ? -19.317 8.220 6.950 1.00 52.00 80 SER A O 1
ATOM 658 N N . LYS A 1 81 ? -20.434 8.260 8.895 1.00 58.41 81 LYS A N 1
ATOM 659 C CA . LYS A 1 81 ? -19.253 8.219 9.750 1.00 58.41 81 LYS A CA 1
ATOM 660 C C . LYS A 1 81 ? -18.774 6.781 9.901 1.00 58.41 81 LYS A C 1
ATOM 662 O O . LYS A 1 81 ? -19.449 5.922 10.459 1.00 58.41 81 LYS A O 1
ATOM 667 N N . ASN A 1 82 ? -17.542 6.557 9.467 1.00 71.81 82 ASN A N 1
ATOM 668 C CA . ASN A 1 82 ? -16.817 5.314 9.670 1.00 71.81 82 ASN A CA 1
ATOM 669 C C . ASN A 1 82 ? -16.855 4.882 11.153 1.00 71.81 82 ASN A C 1
ATOM 671 O O . ASN A 1 82 ? -16.620 5.694 12.054 1.00 71.81 82 ASN A O 1
ATOM 675 N N . LEU A 1 83 ? -17.125 3.598 11.414 1.00 74.69 83 LEU A N 1
ATOM 676 C CA . LEU A 1 83 ? -17.206 3.024 12.762 1.00 74.69 83 LEU A CA 1
ATOM 677 C C . LEU A 1 83 ? -15.941 3.288 13.599 1.00 74.69 83 LEU A C 1
ATOM 679 O O . LEU A 1 83 ? -16.035 3.465 14.817 1.00 74.69 83 LEU A O 1
ATOM 683 N N . VAL A 1 84 ? -14.776 3.379 12.948 1.00 79.25 84 VAL A N 1
ATOM 684 C CA . VAL A 1 84 ? -13.517 3.807 13.570 1.00 79.25 84 VAL A CA 1
ATOM 685 C C . VAL A 1 84 ? -13.637 5.231 14.102 1.00 79.25 84 VAL A C 1
ATOM 687 O O . VAL A 1 84 ? -13.416 5.450 15.289 1.00 79.25 84 VAL A O 1
ATOM 690 N N . VAL A 1 85 ? -14.057 6.185 13.268 1.00 79.50 85 VAL A N 1
ATOM 691 C CA . VAL A 1 85 ? -14.220 7.600 13.650 1.00 79.50 85 VAL A CA 1
ATOM 692 C C . VAL A 1 85 ? -15.218 7.736 14.800 1.00 79.50 85 VAL A C 1
ATOM 694 O O . VAL A 1 85 ? -14.908 8.374 15.803 1.00 79.50 85 VAL A O 1
ATOM 697 N N . LEU A 1 86 ? -16.366 7.058 14.715 1.00 81.25 86 LEU A N 1
ATOM 698 C CA . LEU A 1 86 ? -17.370 7.057 15.785 1.00 81.25 86 LEU A CA 1
ATOM 699 C C . LEU A 1 86 ? -16.817 6.524 17.110 1.00 81.25 86 LEU A C 1
ATOM 701 O O . LEU A 1 86 ? -17.137 7.050 18.176 1.00 81.25 86 LEU A O 1
ATOM 705 N N . THR A 1 87 ? -16.013 5.462 17.062 1.00 83.44 87 THR A N 1
ATOM 706 C CA . THR A 1 87 ? -15.419 4.871 18.267 1.00 83.44 87 THR A CA 1
ATOM 707 C C . THR A 1 87 ? -14.379 5.816 18.869 1.00 83.44 87 THR A C 1
ATOM 709 O O . THR A 1 87 ? -14.416 6.052 20.075 1.00 83.44 87 THR A O 1
ATOM 712 N N . LYS A 1 88 ? -13.533 6.448 18.044 1.00 85.12 88 LYS A N 1
ATOM 713 C CA . LYS A 1 88 ? -12.565 7.462 18.494 1.00 85.12 88 LYS A CA 1
ATOM 714 C C . LYS A 1 88 ? -13.240 8.669 19.148 1.00 85.12 88 LYS A C 1
ATOM 716 O O . LYS A 1 88 ? -12.870 9.040 20.259 1.00 85.12 88 LYS A O 1
ATOM 721 N N . GLU A 1 89 ? -14.269 9.236 18.515 1.00 83.44 89 GLU A N 1
ATOM 722 C CA . GLU A 1 89 ? -15.039 10.367 19.063 1.00 83.44 89 GLU A CA 1
ATOM 723 C C . GLU A 1 89 ? -15.691 10.010 20.408 1.00 83.44 89 GLU A C 1
ATOM 725 O O . GLU A 1 89 ? -15.669 10.797 21.358 1.00 83.44 89 GLU A O 1
ATOM 730 N N . LYS A 1 90 ? -16.252 8.800 20.528 1.00 83.44 90 LYS A N 1
ATOM 731 C CA . LYS A 1 90 ? -16.821 8.329 21.798 1.00 83.44 90 LYS A CA 1
ATOM 732 C C . LYS A 1 90 ? -15.757 8.190 22.870 1.00 83.44 90 LYS A C 1
ATOM 734 O O . LYS A 1 90 ? -16.019 8.579 24.005 1.00 83.44 90 LYS A O 1
ATOM 739 N N . VAL A 1 91 ? -14.578 7.681 22.511 1.00 83.12 91 VAL A N 1
ATOM 740 C CA . VAL A 1 91 ? -13.472 7.465 23.446 1.00 83.12 91 VAL A CA 1
ATOM 741 C C . VAL A 1 91 ? -12.871 8.773 23.951 1.00 83.12 91 VAL A C 1
ATOM 743 O O . VAL A 1 91 ? -12.657 8.911 25.153 1.00 83.12 91 VAL A O 1
ATOM 746 N N . GLN A 1 92 ? -12.708 9.776 23.086 1.00 79.94 92 GLN A N 1
ATOM 747 C CA . GLN A 1 92 ? -12.227 11.108 23.480 1.00 79.94 92 GLN A CA 1
ATOM 748 C C . GLN A 1 92 ? -13.099 11.759 24.566 1.00 79.94 92 GLN A C 1
ATOM 750 O O . GLN A 1 92 ? -12.591 12.447 25.450 1.00 79.94 92 GLN A O 1
ATOM 755 N N . ASN A 1 93 ? -14.405 11.485 24.557 1.00 75.94 93 ASN A N 1
ATOM 756 C CA . ASN A 1 93 ? -15.349 12.013 25.541 1.00 75.94 93 ASN A CA 1
ATOM 757 C C . ASN A 1 93 ? -15.417 11.194 26.851 1.00 75.94 93 ASN A C 1
ATOM 759 O O . ASN A 1 93 ? -16.083 11.609 27.804 1.00 75.94 93 ASN A O 1
ATOM 763 N N . LEU A 1 94 ? -14.727 10.046 26.948 1.00 73.88 94 LEU A N 1
ATOM 764 C CA . LEU A 1 94 ? -14.817 9.143 28.107 1.00 73.88 94 LEU A CA 1
ATOM 765 C C . LEU A 1 94 ? -14.183 9.708 29.378 1.00 73.88 94 LEU A C 1
ATOM 767 O O . LEU A 1 94 ? -14.703 9.445 30.466 1.00 73.88 94 LEU A O 1
ATOM 771 N N . ARG A 1 95 ? -13.120 10.520 29.274 1.00 69.62 95 ARG A N 1
ATOM 772 C CA . ARG A 1 95 ? -12.487 11.140 30.455 1.00 69.62 95 ARG A CA 1
ATOM 773 C C . ARG A 1 95 ? -13.485 11.961 31.266 1.00 69.62 95 ARG A C 1
ATOM 775 O O . ARG A 1 95 ? -13.484 11.898 32.491 1.00 69.62 95 ARG A O 1
ATOM 782 N N . HIS A 1 96 ? -14.393 12.669 30.595 1.00 70.38 96 HIS A N 1
ATOM 783 C CA .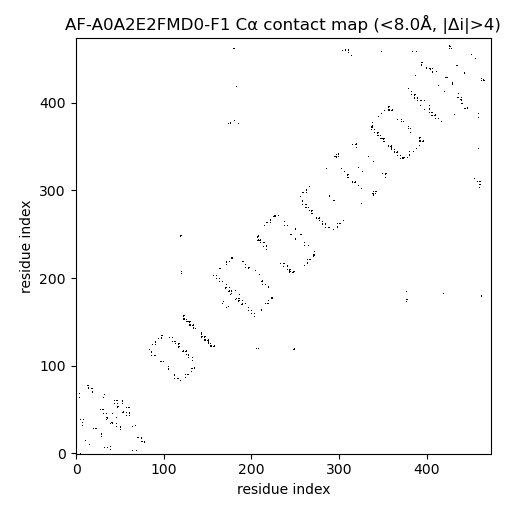 HIS A 1 96 ? -15.455 13.427 31.258 1.00 70.38 96 HIS A CA 1
ATOM 784 C C . HIS A 1 96 ? -16.467 12.519 31.974 1.00 70.38 96 HIS A C 1
ATOM 786 O O . HIS A 1 96 ? -16.978 12.867 33.039 1.00 70.38 96 HIS A O 1
ATOM 792 N N . LEU A 1 97 ? -16.727 11.327 31.431 1.00 67.06 97 LEU A N 1
ATOM 793 C CA . LEU A 1 97 ? -17.661 10.356 32.003 1.00 67.06 97 LEU A CA 1
ATOM 794 C C . LEU A 1 97 ? -17.079 9.602 33.206 1.00 67.06 97 LEU A C 1
ATOM 796 O O . LEU A 1 97 ? -17.850 9.202 34.087 1.00 67.06 97 LEU A O 1
ATOM 800 N N . ALA A 1 98 ? -15.751 9.455 33.287 1.00 68.00 98 ALA A N 1
ATOM 801 C CA . ALA A 1 98 ? -15.056 8.828 34.415 1.00 68.00 98 ALA A CA 1
ATOM 802 C C . ALA A 1 98 ? -15.275 9.573 35.748 1.00 68.00 98 ALA A C 1
ATOM 804 O O . ALA A 1 98 ? -15.301 8.945 36.805 1.00 68.00 98 ALA A O 1
ATOM 805 N N . TYR A 1 99 ? -15.515 10.889 35.697 1.00 71.00 99 TYR A N 1
ATOM 806 C CA . TYR A 1 99 ? -15.839 11.724 36.863 1.00 71.00 99 TYR A CA 1
ATOM 807 C C . TYR A 1 99 ? -17.348 11.927 37.085 1.00 71.00 99 TYR A C 1
ATOM 809 O O . TYR A 1 99 ? -17.753 12.638 38.007 1.00 71.00 99 TYR A O 1
ATOM 817 N N . SER A 1 100 ? -18.204 11.324 36.256 1.00 72.62 100 SER A N 1
ATOM 818 C CA . SER A 1 100 ? -19.655 11.460 36.403 1.00 72.62 100 SER A CA 1
ATOM 819 C C . SER A 1 100 ? -20.187 10.687 37.619 1.00 72.62 100 SER A C 1
ATOM 821 O O . SER A 1 100 ? -19.646 9.660 38.030 1.00 72.62 100 SER A O 1
ATOM 823 N N . LYS A 1 101 ? -21.306 11.154 38.189 1.00 69.44 101 LYS A N 1
ATOM 824 C CA . LYS A 1 101 ? -21.940 10.519 39.361 1.00 69.44 101 LYS A CA 1
ATOM 825 C C . LYS A 1 101 ? -22.555 9.140 39.056 1.00 69.44 101 LYS A C 1
ATOM 827 O O . LYS A 1 101 ? -22.816 8.379 39.984 1.00 69.44 101 LYS A O 1
ATOM 832 N N . ASN A 1 102 ? -22.786 8.790 37.785 1.00 79.06 102 ASN A N 1
ATOM 833 C CA . ASN A 1 102 ? -23.465 7.551 37.383 1.00 79.06 102 ASN A CA 1
ATOM 834 C C . ASN A 1 102 ? -22.473 6.461 36.936 1.00 79.06 102 ASN A C 1
ATOM 836 O O . ASN A 1 102 ? -22.377 6.097 35.763 1.00 79.06 102 ASN A O 1
ATOM 840 N N . ARG A 1 103 ? -21.750 5.909 37.915 1.00 79.62 103 ARG A N 1
ATOM 841 C CA . ARG A 1 103 ? -20.655 4.947 37.713 1.00 79.62 103 ARG A CA 1
ATOM 842 C C . ARG A 1 103 ? -21.065 3.678 36.950 1.00 79.62 103 ARG A C 1
ATOM 844 O O . ARG A 1 103 ? -20.291 3.183 36.138 1.00 79.62 103 ARG A O 1
ATOM 851 N N . VAL A 1 104 ? -22.276 3.163 37.178 1.00 83.00 104 VAL A N 1
ATOM 852 C CA . VAL A 1 104 ? -22.780 1.939 36.521 1.00 83.00 104 VAL A CA 1
ATOM 853 C C . VAL A 1 104 ? -22.943 2.146 35.016 1.00 83.00 104 VAL A C 1
ATOM 855 O O . VAL A 1 104 ? -22.515 1.311 34.220 1.00 83.00 104 VAL A O 1
ATOM 858 N N . THR A 1 105 ? -23.527 3.279 34.623 1.00 81.00 105 THR A N 1
ATOM 859 C CA . THR A 1 105 ? -23.750 3.603 33.208 1.00 81.00 105 THR A CA 1
ATOM 860 C C . THR A 1 105 ? -22.422 3.836 32.491 1.00 81.00 105 THR A C 1
ATOM 862 O O . THR A 1 105 ? -22.220 3.303 31.400 1.00 81.00 105 THR A O 1
ATOM 865 N N . THR A 1 106 ? -21.481 4.533 33.135 1.00 82.62 106 THR A N 1
ATOM 866 C CA . THR A 1 106 ? -20.133 4.757 32.595 1.00 82.62 106 THR A CA 1
ATOM 867 C C . THR A 1 106 ? -19.377 3.452 32.363 1.00 82.62 106 THR A C 1
ATOM 869 O O . THR A 1 106 ? -18.834 3.256 31.281 1.00 82.62 106 THR A O 1
ATOM 872 N N . ILE A 1 107 ? -19.374 2.526 33.331 1.00 87.62 107 ILE A N 1
ATOM 873 C CA . ILE A 1 107 ? -18.698 1.226 33.175 1.00 87.62 107 ILE A CA 1
ATOM 874 C C . ILE A 1 107 ? -19.289 0.445 31.997 1.00 87.62 107 ILE A C 1
ATOM 876 O O . ILE A 1 107 ? -18.546 -0.138 31.209 1.00 87.62 107 ILE A O 1
ATOM 880 N N . ARG A 1 108 ? -20.620 0.448 31.847 1.00 87.44 108 ARG A N 1
ATOM 881 C CA . ARG A 1 108 ? -21.287 -0.239 30.736 1.00 87.44 108 ARG A CA 1
ATOM 882 C C . ARG A 1 108 ? -20.880 0.338 29.379 1.00 87.44 108 ARG A C 1
ATOM 884 O O . ARG A 1 108 ? -20.615 -0.431 28.458 1.00 87.44 108 ARG A O 1
ATOM 891 N N . GLU A 1 109 ? -20.814 1.663 29.251 1.00 85.00 109 GLU A N 1
ATOM 892 C CA . GLU A 1 109 ? -20.400 2.295 27.993 1.00 85.00 109 GLU A CA 1
ATOM 893 C C . GLU A 1 109 ? -18.903 2.086 27.713 1.00 85.00 109 GLU A C 1
ATOM 895 O O . GLU A 1 109 ? -18.546 1.821 26.566 1.00 85.00 109 GLU A O 1
ATOM 900 N N . LEU A 1 110 ? -18.050 2.103 28.748 1.00 88.75 110 LEU A N 1
ATOM 901 C CA . LEU A 1 110 ? -16.622 1.778 28.640 1.00 88.75 110 LEU A CA 1
ATOM 902 C C . LEU A 1 110 ? -16.403 0.353 28.132 1.00 88.75 110 LEU A C 1
ATOM 904 O O . LEU A 1 110 ? -15.680 0.164 27.164 1.00 88.75 110 LEU A O 1
ATOM 908 N N . LYS A 1 111 ? -17.084 -0.640 28.713 1.00 90.62 111 LYS A N 1
ATOM 909 C CA . LYS A 1 111 ? -17.002 -2.043 28.268 1.00 90.62 111 LYS A CA 1
ATOM 910 C C . LYS A 1 111 ? -17.553 -2.260 26.859 1.00 90.62 111 LYS A C 1
ATOM 912 O O . LYS A 1 111 ? -17.059 -3.090 26.101 1.00 90.62 111 LYS A O 1
ATOM 917 N N . LYS A 1 112 ? -18.554 -1.476 26.463 1.00 90.25 112 LYS A N 1
ATOM 918 C CA . LYS A 1 112 ? -19.048 -1.472 25.085 1.00 90.25 112 LYS A CA 1
ATOM 919 C C . LYS A 1 112 ? -18.029 -0.877 24.107 1.00 90.25 112 LYS A C 1
ATOM 921 O O . LYS A 1 112 ? -17.885 -1.423 23.015 1.00 90.25 112 LYS A O 1
ATOM 926 N N . GLN A 1 113 ? -17.344 0.212 24.469 1.00 89.88 113 GLN A N 1
ATOM 927 C CA . GLN A 1 113 ? -16.277 0.766 23.626 1.00 89.88 113 GLN A CA 1
ATOM 928 C C . GLN A 1 113 ? -15.047 -0.140 23.607 1.00 89.88 113 GLN A C 1
ATOM 930 O O . GLN A 1 113 ? -14.456 -0.284 22.550 1.00 89.88 113 GLN A O 1
ATOM 935 N N . GLU A 1 114 ? -14.705 -0.795 24.720 1.00 93.25 114 GLU A N 1
ATOM 936 C CA . GLU A 1 114 ? -13.609 -1.773 24.813 1.00 93.25 114 GLU A CA 1
ATOM 937 C C . GLU A 1 114 ? -13.780 -2.867 23.760 1.00 93.25 114 GLU A C 1
ATOM 939 O O . GLU A 1 114 ? -12.899 -3.063 22.930 1.00 93.25 114 GLU A O 1
ATOM 944 N N . LYS A 1 115 ? -14.954 -3.511 23.719 1.00 92.12 115 LYS A N 1
ATOM 945 C CA . LYS A 1 115 ? -15.249 -4.544 22.720 1.00 92.12 115 LYS A CA 1
ATOM 946 C C . LYS A 1 115 ? -15.073 -4.034 21.284 1.00 92.12 115 LYS A C 1
ATOM 948 O O . LYS A 1 115 ? -14.463 -4.710 20.466 1.00 92.12 115 LYS A O 1
ATOM 953 N N . ARG A 1 116 ? -15.571 -2.831 20.988 1.00 89.06 116 ARG A N 1
ATOM 954 C CA . ARG A 1 116 ? -15.453 -2.222 19.651 1.00 89.06 116 ARG A CA 1
ATOM 955 C C . ARG A 1 116 ? -14.014 -1.864 19.302 1.00 89.06 116 ARG A C 1
ATOM 957 O O . ARG A 1 116 ? -13.594 -2.065 18.174 1.00 89.06 116 ARG A O 1
ATOM 964 N N . ALA A 1 117 ? -13.268 -1.322 20.256 1.00 91.31 117 ALA A N 1
ATOM 965 C CA . ALA A 1 117 ? -11.883 -0.933 20.057 1.00 91.31 117 ALA A CA 1
ATOM 966 C C . ALA A 1 117 ? -10.973 -2.162 19.887 1.00 91.31 117 ALA A C 1
ATOM 968 O O . ALA A 1 117 ? -10.041 -2.096 19.096 1.00 91.31 117 ALA A O 1
ATOM 969 N N . LEU A 1 118 ? -11.283 -3.294 20.537 1.00 91.38 118 LEU A N 1
ATOM 970 C CA . LEU A 1 118 ? -10.643 -4.589 20.269 1.00 91.38 118 LEU A CA 1
ATOM 971 C C . LEU A 1 118 ? -10.925 -5.075 18.845 1.00 91.38 118 LEU A C 1
ATOM 973 O O . LEU A 1 118 ? -9.993 -5.402 18.121 1.00 91.38 118 LEU A O 1
ATOM 977 N N . GLU A 1 119 ? -12.196 -5.079 18.432 1.00 87.62 119 GLU A N 1
ATOM 978 C CA . GLU A 1 119 ? -12.610 -5.496 17.083 1.00 87.62 119 GLU A CA 1
ATOM 979 C C . GLU A 1 119 ? -11.979 -4.635 15.974 1.00 87.62 119 GLU A C 1
ATOM 981 O O . GLU A 1 119 ? -11.705 -5.134 14.887 1.00 87.62 119 GLU A O 1
ATOM 986 N N . LEU A 1 120 ? -11.745 -3.349 16.250 1.00 87.19 120 LEU A N 1
ATOM 987 C CA . LEU A 1 120 ? -11.179 -2.374 15.311 1.00 87.19 120 LEU A CA 1
ATOM 988 C C . LEU A 1 120 ? -9.662 -2.166 15.466 1.00 87.19 120 LEU A C 1
ATOM 990 O O . LEU A 1 120 ? -9.097 -1.312 14.778 1.00 87.19 120 LEU A O 1
ATOM 994 N N . GLU A 1 121 ? -9.016 -2.907 16.372 1.00 90.50 121 GLU A N 1
ATOM 995 C CA . GLU A 1 121 ? -7.571 -2.837 16.637 1.00 90.50 121 GLU A CA 1
ATOM 996 C C . GLU A 1 121 ? -7.104 -1.404 17.006 1.00 90.50 121 GLU A C 1
ATOM 998 O O . GLU A 1 121 ? -6.060 -0.908 16.580 1.00 90.50 121 GLU A O 1
ATOM 1003 N N . LEU A 1 122 ? -7.913 -0.701 17.806 1.00 91.06 122 LEU A N 1
ATOM 1004 C CA . LEU A 1 122 ? -7.716 0.691 18.221 1.00 91.06 122 LEU A CA 1
ATOM 1005 C C . LEU A 1 122 ? -6.966 0.776 19.558 1.00 91.06 122 LEU A C 1
ATOM 1007 O O . LEU A 1 122 ? -7.549 1.025 20.614 1.00 91.06 122 LEU A O 1
ATOM 1011 N N . TYR A 1 123 ? -5.655 0.535 19.527 1.00 93.00 123 TYR A N 1
ATOM 1012 C CA . TYR A 1 123 ? -4.836 0.423 20.743 1.00 93.00 123 TYR A CA 1
ATOM 1013 C C . TYR A 1 123 ? -4.719 1.708 21.567 1.00 93.00 123 TYR A C 1
ATOM 1015 O O . TYR A 1 123 ? -4.751 1.644 22.796 1.00 93.00 123 TYR A O 1
ATOM 1023 N N . ALA A 1 124 ? -4.646 2.873 20.917 1.00 90.50 124 ALA A N 1
ATOM 1024 C CA . ALA A 1 124 ? -4.631 4.158 21.619 1.00 90.50 124 ALA A CA 1
ATOM 1025 C C . ALA A 1 124 ? -5.931 4.364 22.413 1.00 90.50 124 ALA A C 1
ATOM 1027 O O . ALA A 1 124 ? -5.925 4.802 23.564 1.00 90.50 124 ALA A O 1
ATOM 1028 N N . GLU A 1 125 ? -7.053 3.992 21.803 1.00 92.94 125 GLU A N 1
ATOM 1029 C CA . GLU A 1 125 ? -8.369 4.060 22.409 1.00 92.94 125 GLU A CA 1
ATOM 1030 C C . GLU A 1 125 ? -8.538 3.022 23.527 1.00 92.94 125 GLU A C 1
ATOM 1032 O O . GLU A 1 125 ? -9.102 3.346 24.570 1.00 92.94 125 GLU A O 1
ATOM 1037 N N . LEU A 1 126 ? -8.010 1.803 23.364 1.00 94.38 126 LEU A N 1
ATOM 1038 C CA . LEU A 1 126 ? -8.004 0.776 24.414 1.00 94.38 126 LEU A CA 1
ATOM 1039 C C . LEU A 1 126 ? -7.217 1.228 25.641 1.00 94.38 126 LEU A C 1
ATOM 1041 O O . LEU A 1 126 ? -7.743 1.160 26.752 1.00 94.38 126 LEU A O 1
ATOM 1045 N N . LYS A 1 127 ? -6.010 1.769 25.446 1.00 94.00 127 LYS A N 1
ATOM 1046 C CA . LYS A 1 127 ? -5.213 2.383 26.516 1.00 94.00 127 LYS A CA 1
ATOM 1047 C C . LYS A 1 127 ? -6.032 3.418 27.293 1.00 94.00 127 LYS A C 1
ATOM 1049 O O . LYS A 1 127 ? -6.068 3.384 28.522 1.00 94.00 127 LYS A O 1
ATOM 1054 N N . GLU A 1 128 ? -6.722 4.314 26.590 1.00 92.19 128 GLU A N 1
ATOM 1055 C CA . GLU A 1 128 ? -7.539 5.359 27.212 1.00 92.19 128 GLU A CA 1
ATOM 1056 C C . GLU A 1 128 ? -8.755 4.794 27.970 1.00 92.19 128 GLU A C 1
ATOM 1058 O O . GLU A 1 128 ? -9.071 5.239 29.077 1.00 92.19 128 GLU A O 1
ATOM 1063 N N . ILE A 1 129 ? -9.418 3.774 27.418 1.00 93.69 129 ILE A N 1
ATOM 1064 C CA . ILE A 1 129 ? -10.535 3.078 28.072 1.00 93.69 129 ILE A CA 1
ATOM 1065 C C . ILE A 1 129 ? -10.074 2.422 29.379 1.00 93.69 129 ILE A C 1
ATOM 1067 O O . ILE A 1 129 ? -10.735 2.581 30.410 1.00 93.69 129 ILE A O 1
ATOM 1071 N N . TYR A 1 130 ? -8.940 1.716 29.364 1.00 94.56 130 TYR A N 1
ATOM 1072 C CA . TYR A 1 130 ? -8.392 1.078 30.561 1.00 94.56 130 TYR A CA 1
ATOM 1073 C C . TYR A 1 130 ? -7.906 2.096 31.588 1.00 94.56 130 TYR A C 1
ATOM 1075 O O . TYR A 1 130 ? -8.169 1.919 32.776 1.00 94.56 130 TYR A O 1
ATOM 1083 N N . PHE A 1 131 ? -7.324 3.215 31.152 1.00 91.25 131 PHE A N 1
ATOM 1084 C CA . PHE A 1 131 ? -6.999 4.331 32.039 1.00 91.25 131 PHE A CA 1
ATOM 1085 C C . PHE A 1 131 ? -8.251 4.901 32.732 1.00 91.25 131 PHE A C 1
ATOM 1087 O O . PHE A 1 131 ? -8.263 5.110 33.948 1.00 91.25 131 PHE A O 1
ATOM 1094 N N . CYS A 1 132 ? -9.354 5.077 32.000 1.00 90.31 132 CYS A N 1
ATOM 1095 C CA . CYS A 1 132 ? -10.630 5.488 32.588 1.00 90.31 132 CYS A CA 1
ATOM 1096 C C . CYS A 1 132 ? -11.170 4.449 33.590 1.00 90.31 132 CYS A C 1
ATOM 1098 O O . CYS A 1 132 ? -11.669 4.820 34.656 1.00 90.31 132 CYS A O 1
ATOM 1100 N N . LEU A 1 133 ? -11.064 3.150 33.284 1.00 91.25 133 LEU A N 1
ATOM 1101 C CA . LEU A 1 133 ? -11.460 2.073 34.199 1.00 91.25 133 LEU A CA 1
ATOM 1102 C C . LEU A 1 133 ? -10.590 2.055 35.466 1.00 91.25 133 LEU A C 1
ATOM 1104 O O . LEU A 1 133 ? -11.139 1.944 36.563 1.00 91.25 133 LEU A O 1
ATOM 1108 N N . PHE A 1 134 ? -9.278 2.258 35.343 1.00 91.06 134 PHE A N 1
ATOM 1109 C CA . PHE A 1 134 ? -8.358 2.450 36.466 1.00 91.06 134 PHE A CA 1
ATOM 1110 C C . PHE A 1 134 ? -8.826 3.594 37.382 1.00 91.06 134 PHE A C 1
ATOM 1112 O O . PHE A 1 134 ? -9.037 3.380 38.577 1.00 91.06 134 PHE A O 1
ATOM 1119 N N . LEU A 1 135 ? -9.110 4.780 36.826 1.00 88.88 135 LEU A N 1
ATOM 1120 C CA . LEU A 1 135 ? -9.591 5.931 37.604 1.00 88.88 135 LEU A CA 1
ATOM 1121 C C . LEU A 1 135 ? -10.909 5.638 38.329 1.00 88.88 135 LEU A C 1
ATOM 1123 O O . LEU A 1 135 ? -11.082 6.000 39.498 1.00 88.88 135 LEU A O 1
ATOM 1127 N N . ILE A 1 136 ? -11.835 4.952 37.655 1.00 88.69 136 ILE A N 1
ATOM 1128 C CA . ILE A 1 136 ? -13.116 4.550 38.237 1.00 88.69 136 ILE A CA 1
ATOM 1129 C C . ILE A 1 136 ? -12.893 3.570 39.389 1.00 88.69 136 ILE A C 1
ATOM 1131 O O . ILE A 1 136 ? -13.568 3.680 40.411 1.00 88.69 136 ILE A O 1
ATOM 1135 N N . PHE A 1 137 ? -11.984 2.606 39.252 1.00 89.81 137 PHE A N 1
ATOM 1136 C CA . PHE A 1 137 ? -11.715 1.562 40.243 1.00 89.81 137 PHE A CA 1
ATOM 1137 C C . PHE A 1 137 ? -10.576 1.884 41.218 1.00 89.81 137 PHE A C 1
ATOM 1139 O O . PHE A 1 137 ? -10.202 1.001 41.977 1.00 89.81 137 PHE A O 1
ATOM 1146 N N . LYS A 1 138 ? -10.120 3.140 41.319 1.00 86.38 138 LYS A N 1
ATOM 1147 C CA . LYS A 1 138 ? -8.990 3.558 42.177 1.00 86.38 138 LYS A CA 1
ATOM 1148 C C . LYS A 1 138 ? -9.021 3.072 43.639 1.00 86.38 138 LYS A C 1
ATOM 1150 O O . LYS A 1 138 ? -7.974 2.872 44.237 1.00 86.38 138 LYS A O 1
ATOM 1155 N N . ASN A 1 139 ? -10.211 2.867 44.216 1.00 88.50 139 ASN A N 1
ATOM 1156 C CA . ASN A 1 139 ? -10.392 2.390 45.598 1.00 88.50 139 ASN A CA 1
ATOM 1157 C C . ASN A 1 139 ? -10.499 0.850 45.712 1.00 88.50 139 ASN A C 1
ATOM 1159 O O . ASN A 1 139 ? -10.777 0.336 46.790 1.00 88.50 139 ASN A O 1
ATOM 1163 N N . ASN A 1 140 ? -10.354 0.114 44.608 1.00 92.25 140 ASN A N 1
ATOM 1164 C CA . ASN A 1 140 ? -10.292 -1.346 44.553 1.00 92.25 140 ASN A CA 1
ATOM 1165 C C . ASN A 1 140 ? -8.889 -1.735 44.038 1.00 92.25 140 ASN A C 1
ATOM 1167 O O . ASN A 1 140 ? -8.667 -1.670 42.829 1.00 92.25 140 ASN A O 1
ATOM 1171 N N . PRO A 1 141 ? -7.942 -2.090 44.929 1.00 89.81 141 PRO A N 1
ATOM 1172 C CA . PRO A 1 141 ? -6.532 -2.267 44.572 1.00 89.81 141 PRO A CA 1
ATOM 1173 C C . PRO A 1 141 ? -6.289 -3.321 43.490 1.00 89.81 141 PRO A C 1
ATOM 1175 O O . PRO A 1 141 ? -5.494 -3.090 42.585 1.00 89.81 141 PRO A O 1
ATOM 1178 N N . GLU A 1 142 ? -7.014 -4.438 43.557 1.00 94.31 142 GLU A N 1
ATOM 1179 C CA . GLU A 1 142 ? -6.921 -5.547 42.604 1.00 94.31 142 GLU A CA 1
ATOM 1180 C C . GLU A 1 142 ? -7.321 -5.086 41.195 1.00 94.31 142 GLU A C 1
ATOM 1182 O O . GLU A 1 142 ? -6.491 -5.044 40.290 1.00 94.31 142 GLU A O 1
ATOM 1187 N N . LYS A 1 143 ? -8.553 -4.581 41.034 1.00 92.75 143 LYS A N 1
ATOM 1188 C CA . LYS A 1 143 ? -9.055 -4.113 39.729 1.00 92.75 143 LYS A CA 1
ATOM 1189 C C . LYS A 1 143 ? -8.273 -2.925 39.183 1.00 92.75 143 LYS A C 1
ATOM 1191 O O . LYS A 1 143 ? -8.103 -2.800 37.975 1.00 92.75 143 LYS A O 1
ATOM 1196 N N . SER A 1 144 ? -7.849 -2.022 40.062 1.00 91.19 144 SER A N 1
ATOM 1197 C CA . SER A 1 144 ? -7.032 -0.870 39.688 1.00 91.19 144 SER A CA 1
ATOM 1198 C C . SER A 1 144 ? -5.688 -1.325 39.108 1.00 91.19 144 SER A C 1
ATOM 1200 O O . SER A 1 144 ? -5.293 -0.860 38.041 1.00 91.19 144 SER A O 1
ATOM 1202 N N . SER A 1 145 ? -5.021 -2.289 39.755 1.00 93.88 145 SER A N 1
ATOM 1203 C CA . SER A 1 145 ? -3.766 -2.857 39.257 1.00 93.88 145 SER A CA 1
ATOM 1204 C C . SER A 1 145 ? -3.948 -3.560 37.910 1.00 93.88 145 SER A C 1
ATOM 1206 O O . SER A 1 145 ? -3.159 -3.317 36.998 1.00 93.88 145 SER A O 1
ATOM 1208 N N . ASP A 1 146 ? -5.008 -4.356 37.750 1.00 95.56 146 ASP A N 1
ATOM 1209 C CA . ASP A 1 146 ? -5.293 -5.057 36.493 1.00 95.56 146 ASP A CA 1
ATOM 1210 C C . ASP A 1 146 ? -5.498 -4.085 35.326 1.00 95.56 146 ASP A C 1
ATOM 1212 O O . ASP A 1 146 ? -4.903 -4.245 34.261 1.00 95.56 146 ASP A O 1
ATOM 1216 N N . TYR A 1 147 ? -6.297 -3.032 35.527 1.00 95.31 147 TYR A N 1
ATOM 1217 C CA . TYR A 1 147 ? -6.528 -2.035 34.482 1.00 95.31 147 TYR A CA 1
ATOM 1218 C C . TYR A 1 147 ? -5.299 -1.174 34.184 1.00 95.31 147 TYR A C 1
ATOM 1220 O O . TYR A 1 147 ? -5.132 -0.766 33.037 1.00 95.31 147 TYR A O 1
ATOM 1228 N N . SER A 1 148 ? -4.426 -0.931 35.166 1.00 94.00 148 SER A N 1
ATOM 1229 C CA . SER A 1 148 ? -3.133 -0.284 34.914 1.00 94.00 148 SER A CA 1
ATOM 1230 C C . SER A 1 148 ? -2.261 -1.145 34.000 1.00 94.00 148 SER A C 1
ATOM 1232 O O . SER A 1 148 ? -1.780 -0.647 32.989 1.00 94.00 148 SER A O 1
ATOM 1234 N N . LYS A 1 149 ? -2.130 -2.447 34.296 1.00 96.75 149 LYS A N 1
ATOM 1235 C CA . LYS A 1 149 ? -1.354 -3.384 33.465 1.00 96.75 149 LYS A CA 1
ATOM 1236 C C . LYS A 1 149 ? -1.891 -3.465 32.040 1.00 96.75 149 LYS A C 1
ATOM 1238 O O . LYS A 1 149 ? -1.113 -3.442 31.097 1.00 96.75 149 LYS A O 1
ATOM 1243 N N . LEU A 1 150 ? -3.215 -3.516 31.880 1.00 96.31 150 LEU A N 1
ATOM 1244 C CA . LEU A 1 150 ? -3.842 -3.505 30.557 1.00 96.31 150 LEU A CA 1
ATOM 1245 C C . LEU A 1 150 ? -3.561 -2.191 29.815 1.00 96.31 150 LEU A C 1
ATOM 1247 O O . LEU A 1 150 ? -3.250 -2.214 28.629 1.00 96.31 150 LEU A O 1
ATOM 1251 N N . ALA A 1 151 ? -3.633 -1.039 30.488 1.00 94.06 151 ALA A N 1
ATOM 1252 C CA . ALA A 1 151 ? -3.300 0.238 29.860 1.00 94.06 151 ALA A CA 1
ATOM 1253 C C . ALA A 1 151 ? -1.841 0.277 29.365 1.00 94.06 151 ALA A C 1
ATOM 1255 O O . ALA A 1 151 ? -1.593 0.766 28.260 1.00 94.06 151 ALA A O 1
ATOM 1256 N N . ASP A 1 152 ? -0.906 -0.270 30.145 1.00 95.81 152 ASP A N 1
ATOM 1257 C CA . ASP A 1 152 ? 0.507 -0.380 29.771 1.00 95.81 152 ASP A CA 1
ATOM 1258 C C . ASP A 1 152 ? 0.708 -1.352 28.594 1.00 95.81 152 ASP A C 1
ATOM 1260 O O . ASP A 1 152 ? 1.347 -0.989 27.607 1.00 95.81 152 ASP A O 1
ATOM 1264 N N . GLU A 1 153 ? 0.067 -2.526 28.618 1.00 95.75 153 GLU A N 1
ATOM 1265 C CA . GLU A 1 153 ? 0.103 -3.507 27.520 1.00 95.75 153 GLU A CA 1
ATOM 1266 C C . GLU A 1 153 ? -0.364 -2.894 26.188 1.00 95.75 153 GLU A C 1
ATOM 1268 O O . GLU A 1 153 ? 0.293 -3.026 25.154 1.00 95.75 153 GLU A O 1
ATOM 1273 N N . TYR A 1 154 ? -1.494 -2.179 26.185 1.00 95.38 154 TYR A N 1
ATOM 1274 C CA . TYR A 1 154 ? -2.003 -1.556 24.959 1.00 95.38 154 TYR A CA 1
ATOM 1275 C C . TYR A 1 154 ? -1.186 -0.338 24.520 1.00 95.38 154 TYR A C 1
ATOM 1277 O O . TYR A 1 154 ? -1.151 -0.026 23.327 1.00 95.38 154 TYR A O 1
ATOM 1285 N N . ASN A 1 155 ? -0.485 0.323 25.443 1.00 95.38 155 ASN A N 1
ATOM 1286 C CA . ASN A 1 155 ? 0.503 1.339 25.098 1.00 95.38 155 ASN A CA 1
ATOM 1287 C C . ASN A 1 155 ? 1.713 0.721 24.374 1.00 95.38 155 ASN A C 1
ATOM 1289 O O . ASN A 1 155 ? 2.147 1.259 23.356 1.00 95.38 155 ASN A O 1
ATOM 1293 N N . GLU A 1 156 ? 2.223 -0.417 24.847 1.00 96.44 156 GLU A N 1
ATOM 1294 C CA . GLU A 1 156 ? 3.300 -1.160 24.178 1.00 96.44 156 GLU A CA 1
ATOM 1295 C C . GLU A 1 156 ? 2.863 -1.666 22.797 1.00 96.44 156 GLU A C 1
ATOM 1297 O O . GLU A 1 156 ? 3.568 -1.451 21.810 1.00 96.44 156 GLU A O 1
ATOM 1302 N N . LYS A 1 157 ? 1.657 -2.236 22.680 1.00 95.81 157 LYS A N 1
ATOM 1303 C CA . LYS A 1 157 ? 1.092 -2.661 21.386 1.00 95.81 157 LYS A CA 1
ATOM 1304 C C . LYS A 1 157 ? 0.932 -1.502 20.403 1.00 95.81 157 LYS A C 1
ATOM 1306 O O . LYS A 1 157 ? 1.232 -1.655 19.221 1.00 95.81 157 LYS A O 1
ATOM 1311 N N . GLN A 1 158 ? 0.526 -0.320 20.871 1.00 94.50 158 GLN A N 1
ATOM 1312 C CA . GLN A 1 158 ? 0.480 0.879 20.030 1.00 94.50 158 GLN A CA 1
ATOM 1313 C C . GLN A 1 158 ? 1.874 1.247 19.491 1.00 94.50 158 GLN A C 1
ATOM 1315 O O . GLN A 1 158 ? 2.014 1.563 18.308 1.00 94.50 158 GLN A O 1
ATOM 1320 N N . GLN A 1 159 ? 2.904 1.196 20.339 1.00 95.94 159 GLN A N 1
ATOM 1321 C CA . GLN A 1 159 ? 4.286 1.459 19.925 1.00 95.94 159 GLN A CA 1
ATOM 1322 C C . GLN A 1 159 ? 4.805 0.392 18.954 1.00 95.94 159 GLN A C 1
ATOM 1324 O O . GLN A 1 159 ? 5.489 0.730 17.987 1.00 95.94 159 GLN A O 1
ATOM 1329 N N . ALA A 1 160 ? 4.446 -0.875 19.168 1.00 96.75 160 ALA A N 1
ATOM 1330 C CA . ALA A 1 160 ? 4.788 -1.978 18.279 1.00 96.75 160 ALA A CA 1
ATOM 1331 C C . ALA A 1 160 ? 4.156 -1.813 16.886 1.00 96.75 160 ALA A C 1
ATOM 1333 O O . ALA A 1 160 ? 4.864 -1.970 15.894 1.00 96.75 160 ALA A O 1
ATOM 1334 N N . VAL A 1 161 ? 2.882 -1.404 16.788 1.00 94.56 161 VAL A N 1
ATOM 1335 C CA . VAL A 1 161 ? 2.247 -1.075 15.494 1.00 94.56 161 VAL A CA 1
ATOM 1336 C C . VAL A 1 161 ? 2.960 0.076 14.802 1.00 94.56 161 VAL A C 1
ATOM 1338 O O . VAL A 1 161 ? 3.272 -0.030 13.622 1.00 94.56 161 VAL A O 1
ATOM 1341 N N . TYR A 1 162 ? 3.269 1.156 15.524 1.00 94.50 162 TYR A N 1
ATOM 1342 C CA . TYR A 1 162 ? 3.996 2.285 14.939 1.00 94.50 162 TYR A CA 1
ATOM 1343 C C . TYR A 1 162 ? 5.376 1.864 14.416 1.00 94.50 162 TYR A C 1
ATOM 1345 O O . TYR A 1 162 ? 5.792 2.275 13.334 1.00 94.50 162 TYR A O 1
ATOM 1353 N N . ARG A 1 163 ? 6.088 1.015 15.167 1.00 96.31 163 ARG A N 1
ATOM 1354 C CA . ARG A 1 163 ? 7.370 0.449 14.737 1.00 96.31 163 ARG A CA 1
ATOM 1355 C C . ARG A 1 163 ? 7.209 -0.424 13.492 1.00 96.31 163 ARG A C 1
ATOM 1357 O O . ARG A 1 163 ? 8.019 -0.293 12.581 1.00 96.31 163 ARG A O 1
ATOM 1364 N N . LEU A 1 164 ? 6.185 -1.272 13.448 1.00 96.81 164 LEU A N 1
ATOM 1365 C CA . LEU A 1 164 ? 5.875 -2.136 12.311 1.00 96.81 164 LEU A CA 1
ATOM 1366 C C . LEU A 1 164 ? 5.570 -1.308 11.054 1.00 96.81 164 LEU A C 1
ATOM 1368 O O . LEU A 1 164 ? 6.222 -1.513 10.033 1.00 96.81 164 LEU A O 1
ATOM 1372 N N . GLU A 1 165 ? 4.667 -0.324 11.144 1.00 93.12 165 GLU A N 1
ATOM 1373 C CA . GLU A 1 165 ? 4.339 0.589 10.038 1.00 93.12 165 GLU A CA 1
ATOM 1374 C C . GLU A 1 165 ? 5.602 1.333 9.567 1.00 93.12 165 GLU A C 1
ATOM 1376 O O . GLU A 1 165 ? 5.894 1.389 8.373 1.00 93.12 165 GLU A O 1
ATOM 1381 N N . LYS A 1 166 ? 6.418 1.842 10.501 1.00 93.94 166 LYS A N 1
ATOM 1382 C CA . LYS A 1 166 ? 7.673 2.528 10.173 1.00 93.94 166 LYS A CA 1
ATOM 1383 C C . LYS A 1 166 ? 8.637 1.627 9.402 1.00 93.94 166 LYS A C 1
ATOM 1385 O O . LYS A 1 166 ? 9.182 2.071 8.396 1.00 93.94 166 LYS A O 1
ATOM 1390 N N . ILE A 1 167 ? 8.881 0.400 9.864 1.00 94.69 167 ILE A N 1
ATOM 1391 C CA . ILE A 1 167 ? 9.789 -0.540 9.184 1.00 94.69 167 ILE A CA 1
ATOM 1392 C C . ILE A 1 167 ? 9.246 -0.869 7.794 1.00 94.69 167 ILE A C 1
ATOM 1394 O O . ILE A 1 167 ? 9.987 -0.783 6.818 1.00 94.69 167 ILE A O 1
ATOM 1398 N N . PHE A 1 168 ? 7.945 -1.143 7.684 1.00 93.00 168 PHE A N 1
ATOM 1399 C CA . PHE A 1 168 ? 7.302 -1.422 6.406 1.00 93.00 168 PHE A CA 1
ATOM 1400 C C . PHE A 1 168 ? 7.534 -0.287 5.391 1.00 93.00 168 PHE A C 1
ATOM 1402 O O . PHE A 1 168 ? 8.134 -0.503 4.340 1.00 93.00 168 PHE A O 1
ATOM 1409 N N . PHE A 1 169 ? 7.162 0.951 5.723 1.00 87.88 169 PHE A N 1
ATOM 1410 C CA . PHE A 1 169 ? 7.271 2.065 4.773 1.00 87.88 169 PHE A CA 1
ATOM 1411 C C . PHE A 1 169 ? 8.706 2.555 4.535 1.00 87.88 169 PHE A C 1
ATOM 1413 O O . PHE A 1 169 ? 8.977 3.131 3.485 1.00 87.88 169 PHE A O 1
ATOM 1420 N N . SER A 1 170 ? 9.632 2.354 5.479 1.00 86.44 170 SER A N 1
ATOM 1421 C CA . SER A 1 170 ? 11.017 2.844 5.346 1.00 86.44 170 SER A CA 1
ATOM 1422 C C . SER A 1 170 ? 12.027 1.808 4.858 1.00 86.44 170 SER A C 1
ATOM 1424 O O . SER A 1 170 ? 13.129 2.204 4.489 1.00 86.44 170 SER A O 1
ATOM 1426 N N . GLN A 1 171 ? 11.694 0.513 4.871 1.00 88.31 171 GLN A N 1
ATOM 1427 C CA . GLN A 1 171 ? 12.637 -0.561 4.523 1.00 88.31 171 GLN A CA 1
ATOM 1428 C C . GLN A 1 171 ? 12.048 -1.588 3.548 1.00 88.31 171 GLN A C 1
ATOM 1430 O O . GLN A 1 171 ? 12.758 -2.023 2.648 1.00 88.31 171 GLN A O 1
ATOM 1435 N N . ILE A 1 172 ? 10.759 -1.934 3.662 1.00 89.75 172 ILE A N 1
ATOM 1436 C CA . ILE A 1 172 ? 10.113 -2.874 2.728 1.00 89.75 172 ILE A CA 1
ATOM 1437 C C . ILE A 1 172 ? 9.730 -2.181 1.425 1.00 89.75 172 ILE A C 1
ATOM 1439 O O . ILE A 1 172 ? 10.117 -2.648 0.360 1.00 89.75 172 ILE A O 1
ATOM 1443 N N . VAL A 1 173 ? 9.012 -1.057 1.503 1.00 83.44 173 VAL A N 1
ATOM 1444 C CA . VAL A 1 173 ? 8.577 -0.308 0.311 1.00 83.44 173 VAL A CA 1
ATOM 1445 C C . VAL A 1 173 ? 9.768 0.130 -0.557 1.00 83.44 173 VAL A C 1
ATOM 1447 O O . VAL A 1 173 ? 9.737 -0.087 -1.764 1.00 83.44 173 VAL A O 1
ATOM 1450 N N . PRO A 1 174 ? 10.882 0.657 -0.005 1.00 78.19 174 PRO A N 1
ATOM 1451 C CA . PRO A 1 174 ? 12.085 0.906 -0.805 1.00 78.19 174 PRO A CA 1
ATOM 1452 C C . PRO A 1 174 ? 12.700 -0.354 -1.427 1.00 78.19 174 PRO A C 1
ATOM 1454 O O . PRO A 1 174 ? 13.365 -0.253 -2.453 1.00 78.19 174 PRO A O 1
ATOM 1457 N N . GLY A 1 175 ? 12.471 -1.533 -0.843 1.00 76.25 175 GLY A N 1
ATOM 1458 C CA . GLY A 1 175 ? 12.892 -2.819 -1.399 1.00 76.25 175 GLY A CA 1
ATOM 1459 C C . GLY A 1 175 ? 12.254 -3.144 -2.752 1.00 76.25 175 GLY A C 1
ATOM 1460 O O . GLY A 1 175 ? 12.800 -3.952 -3.493 1.00 76.25 175 GLY A O 1
ATOM 1461 N N . GLU A 1 176 ? 11.164 -2.479 -3.133 1.00 77.31 176 GLU A N 1
ATOM 1462 C CA . GLU A 1 176 ? 10.570 -2.601 -4.472 1.00 77.31 176 GLU A CA 1
ATOM 1463 C C . GLU A 1 176 ? 11.487 -2.086 -5.575 1.00 77.31 176 GLU A C 1
ATOM 1465 O O . GLU A 1 176 ? 11.361 -2.508 -6.718 1.00 77.31 176 GLU A O 1
ATOM 1470 N N . GLU A 1 177 ? 12.452 -1.223 -5.246 1.00 76.06 177 GLU A N 1
ATOM 1471 C CA . GLU A 1 177 ? 13.472 -0.779 -6.200 1.00 76.06 177 GLU A CA 1
ATOM 1472 C C . GLU A 1 177 ? 14.306 -1.945 -6.738 1.00 76.06 177 GLU A C 1
ATOM 1474 O O . GLU A 1 177 ? 14.822 -1.868 -7.852 1.00 76.06 177 GLU A O 1
ATOM 1479 N N . LEU A 1 178 ? 14.379 -3.053 -5.987 1.00 74.62 178 LEU A N 1
ATOM 1480 C CA . LEU A 1 178 ? 15.044 -4.284 -6.412 1.00 74.62 178 LEU A CA 1
ATOM 1481 C C . LEU A 1 178 ? 14.397 -4.911 -7.649 1.00 74.62 178 LEU A C 1
ATOM 1483 O O . LEU A 1 1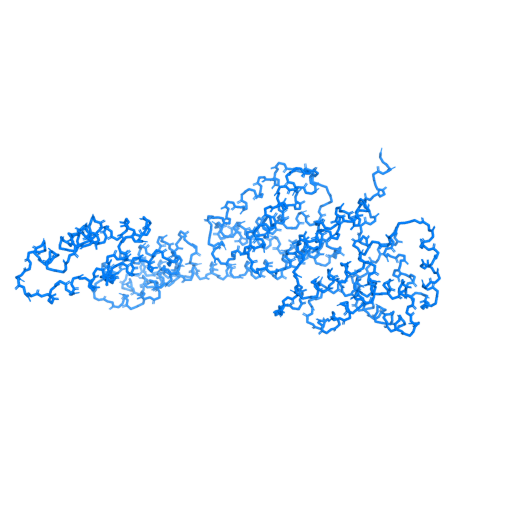78 ? 15.024 -5.749 -8.291 1.00 74.62 178 LEU A O 1
ATOM 1487 N N . PHE A 1 179 ? 13.171 -4.504 -7.986 1.00 72.81 179 PHE A N 1
ATOM 1488 C CA . PHE A 1 179 ? 12.519 -4.913 -9.219 1.00 72.81 179 PHE A CA 1
ATOM 1489 C C . PHE A 1 179 ? 13.184 -4.287 -10.445 1.00 72.81 179 PHE A C 1
ATOM 1491 O O . PHE A 1 179 ? 13.330 -4.960 -11.459 1.00 72.81 179 PHE A O 1
ATOM 1498 N N . TYR A 1 180 ? 13.590 -3.021 -10.346 1.00 73.62 180 TYR A N 1
ATOM 1499 C CA . TYR A 1 180 ? 14.278 -2.328 -11.433 1.00 73.62 180 TYR A CA 1
ATOM 1500 C C . TYR A 1 180 ? 15.771 -2.642 -11.378 1.00 73.62 180 TYR A C 1
ATOM 1502 O O . TYR A 1 180 ? 16.383 -2.995 -12.379 1.00 73.62 180 TYR A O 1
ATOM 1510 N N . ARG A 1 181 ? 16.382 -2.586 -10.189 1.00 73.19 181 ARG A N 1
ATOM 1511 C CA . ARG A 1 181 ? 17.832 -2.730 -10.070 1.00 73.19 181 ARG A CA 1
ATOM 1512 C C . ARG A 1 181 ? 18.263 -3.549 -8.867 1.00 73.19 181 ARG A C 1
ATOM 1514 O O . ARG A 1 181 ? 17.971 -3.222 -7.719 1.00 73.19 181 ARG A O 1
ATOM 1521 N N . LYS A 1 182 ? 19.078 -4.573 -9.131 1.00 73.00 182 LYS A N 1
ATOM 1522 C CA . LYS A 1 182 ? 19.711 -5.396 -8.095 1.00 73.00 182 LYS A CA 1
ATOM 1523 C C . LYS A 1 182 ? 20.630 -4.526 -7.228 1.00 73.00 182 LYS A C 1
ATOM 1525 O O . LYS A 1 182 ? 21.579 -3.925 -7.722 1.00 73.00 182 LYS A O 1
ATOM 1530 N N . ASN A 1 183 ? 20.362 -4.484 -5.925 1.00 75.75 183 ASN A N 1
ATOM 1531 C CA . ASN A 1 183 ? 21.202 -3.810 -4.939 1.00 75.75 183 ASN A CA 1
ATOM 1532 C C . ASN A 1 183 ? 21.307 -4.677 -3.679 1.00 75.75 183 ASN A C 1
ATOM 1534 O O . ASN A 1 183 ? 20.324 -4.889 -2.971 1.00 75.75 183 ASN A O 1
ATOM 1538 N N . GLU A 1 184 ? 22.508 -5.176 -3.395 1.00 80.62 184 GLU A N 1
ATOM 1539 C CA . GLU A 1 184 ? 22.726 -6.118 -2.295 1.00 80.62 184 GLU A CA 1
ATOM 1540 C C . GLU A 1 184 ? 22.435 -5.505 -0.919 1.00 80.62 184 GLU A C 1
ATOM 1542 O O . GLU A 1 184 ? 21.856 -6.164 -0.059 1.00 80.62 184 GLU A O 1
ATOM 1547 N N . ALA A 1 185 ? 22.774 -4.230 -0.715 1.00 82.31 185 ALA A N 1
ATOM 1548 C CA . ALA A 1 185 ? 22.539 -3.553 0.557 1.00 82.31 185 ALA A CA 1
ATOM 1549 C C . ALA A 1 185 ? 21.038 -3.384 0.834 1.00 82.31 185 ALA A C 1
ATOM 1551 O O . ALA A 1 185 ? 20.578 -3.680 1.936 1.00 82.31 185 ALA A O 1
ATOM 1552 N N . ILE A 1 186 ? 20.264 -2.973 -0.178 1.00 82.81 186 ILE A N 1
ATOM 1553 C CA . ILE A 1 186 ? 18.800 -2.865 -0.076 1.00 82.81 186 ILE A CA 1
ATOM 1554 C C . ILE A 1 186 ? 18.180 -4.254 0.120 1.00 82.81 186 ILE A C 1
ATOM 1556 O O . ILE A 1 186 ? 17.266 -4.411 0.927 1.00 82.81 186 ILE A O 1
ATOM 1560 N N . ARG A 1 187 ? 18.703 -5.280 -0.565 1.00 86.19 187 ARG A N 1
ATOM 1561 C CA . ARG A 1 187 ? 18.251 -6.668 -0.412 1.00 86.19 187 ARG A CA 1
ATOM 1562 C C . ARG A 1 187 ? 18.421 -7.166 1.020 1.00 86.19 187 ARG A C 1
ATOM 1564 O O . ARG A 1 187 ? 17.458 -7.668 1.596 1.00 86.19 187 ARG A O 1
ATOM 1571 N N . LEU A 1 188 ? 19.616 -7.026 1.594 1.00 87.94 188 LEU A N 1
ATOM 1572 C CA . LEU A 1 188 ? 19.897 -7.438 2.973 1.00 87.94 188 LEU A CA 1
ATOM 1573 C C . LEU A 1 188 ? 19.008 -6.682 3.966 1.00 87.94 188 LEU A C 1
ATOM 1575 O O . LEU A 1 188 ? 18.367 -7.306 4.808 1.00 87.94 188 LEU A O 1
ATOM 1579 N N . GLN A 1 189 ? 18.879 -5.363 3.795 1.00 89.19 189 GLN A N 1
ATOM 1580 C CA . GLN A 1 189 ? 18.003 -4.538 4.625 1.00 89.19 189 GLN A CA 1
ATOM 1581 C C . GLN A 1 189 ? 16.538 -4.999 4.567 1.00 89.19 189 GLN A C 1
ATOM 1583 O O . GLN A 1 189 ? 15.867 -5.040 5.597 1.00 89.19 189 GLN A O 1
ATOM 1588 N N . ALA A 1 190 ? 16.032 -5.367 3.387 1.00 89.75 190 ALA A N 1
ATOM 1589 C CA . ALA A 1 190 ? 14.664 -5.851 3.230 1.00 89.75 190 ALA A CA 1
ATOM 1590 C C . ALA A 1 190 ? 14.435 -7.197 3.947 1.00 89.75 190 ALA A C 1
ATOM 1592 O O . ALA A 1 190 ? 13.389 -7.386 4.568 1.00 89.75 190 ALA A O 1
ATOM 1593 N N . PHE A 1 191 ? 15.409 -8.114 3.918 1.00 91.88 191 PHE A N 1
ATOM 1594 C CA . PHE A 1 191 ? 15.316 -9.383 4.652 1.00 91.88 191 PHE A CA 1
ATOM 1595 C C . PHE A 1 191 ? 15.355 -9.188 6.175 1.00 91.88 191 PHE A C 1
ATOM 1597 O O . PHE A 1 191 ? 14.513 -9.749 6.874 1.00 91.88 191 PHE A O 1
ATOM 1604 N N . GLU A 1 192 ? 16.248 -8.339 6.689 1.00 94.06 192 GLU A N 1
ATOM 1605 C CA . GLU A 1 192 ? 16.287 -7.989 8.120 1.00 94.06 192 GLU A CA 1
ATOM 1606 C C . GLU A 1 192 ? 14.977 -7.319 8.582 1.00 94.06 192 GLU A C 1
ATOM 1608 O O . GLU A 1 192 ? 14.443 -7.597 9.665 1.00 94.06 192 GLU A O 1
ATOM 1613 N N . ALA A 1 193 ? 14.421 -6.448 7.734 1.00 94.94 193 ALA A N 1
ATOM 1614 C CA . ALA A 1 193 ? 13.133 -5.811 7.966 1.00 94.94 193 ALA A CA 1
ATOM 1615 C C . ALA A 1 193 ? 11.995 -6.839 8.029 1.00 94.94 193 ALA A C 1
ATOM 1617 O O . ALA A 1 193 ? 11.138 -6.744 8.910 1.00 94.94 193 ALA A O 1
ATOM 1618 N N . LEU A 1 194 ? 11.996 -7.832 7.133 1.00 95.88 194 LEU A N 1
ATOM 1619 C CA . LEU A 1 194 ? 10.994 -8.896 7.099 1.00 95.88 194 LEU A CA 1
ATOM 1620 C C . LEU A 1 194 ? 11.006 -9.732 8.382 1.00 95.88 194 LEU A C 1
ATOM 1622 O O . LEU A 1 194 ? 9.943 -9.946 8.963 1.00 95.88 194 LEU A O 1
ATOM 1626 N N . GLU A 1 195 ? 12.183 -10.144 8.859 1.00 96.62 195 GLU A N 1
ATOM 1627 C CA . GLU A 1 195 ? 12.315 -10.877 10.127 1.00 96.62 195 GLU A CA 1
ATOM 1628 C C . GLU A 1 195 ? 11.779 -10.056 11.307 1.00 96.62 195 GLU A C 1
ATOM 1630 O O . GLU A 1 195 ? 11.054 -10.561 12.167 1.00 96.62 195 GLU A O 1
ATOM 1635 N N . THR A 1 196 ? 12.077 -8.754 11.332 1.00 97.25 196 THR A N 1
ATOM 1636 C CA . THR A 1 196 ? 11.577 -7.864 12.387 1.00 97.25 196 THR A CA 1
ATOM 1637 C C . THR A 1 196 ? 10.054 -7.700 12.316 1.00 97.25 196 THR A C 1
ATOM 1639 O O . THR A 1 196 ? 9.385 -7.688 13.352 1.00 97.25 196 THR A O 1
ATOM 1642 N N . ILE A 1 197 ? 9.484 -7.579 11.113 1.00 97.88 197 ILE A N 1
ATOM 1643 C CA . ILE A 1 197 ? 8.029 -7.508 10.915 1.00 97.88 197 ILE A CA 1
ATOM 1644 C C . ILE A 1 197 ? 7.364 -8.820 11.343 1.00 97.88 197 ILE A C 1
ATOM 1646 O O . ILE A 1 197 ? 6.325 -8.767 11.995 1.00 97.88 197 ILE A O 1
ATOM 1650 N N . GLU A 1 198 ? 7.961 -9.976 11.050 1.00 97.94 198 GLU A N 1
ATOM 1651 C CA . GLU A 1 198 ? 7.457 -11.285 11.488 1.00 97.94 198 GLU A CA 1
ATOM 1652 C C . GLU A 1 198 ? 7.397 -11.394 13.016 1.00 97.94 198 GLU A C 1
ATOM 1654 O O . GLU A 1 198 ? 6.392 -11.826 13.582 1.00 97.94 198 GLU A O 1
ATOM 1659 N N . GLN A 1 199 ? 8.446 -10.950 13.711 1.00 97.88 199 GLN A N 1
ATOM 1660 C CA . GLN A 1 199 ? 8.468 -10.914 15.176 1.00 97.88 199 GLN A CA 1
ATOM 1661 C C . GLN A 1 199 ? 7.374 -9.998 15.743 1.00 97.88 199 GLN A C 1
ATOM 1663 O O . GLN A 1 199 ? 6.706 -10.356 16.716 1.00 97.88 199 GLN A O 1
ATOM 1668 N N . LEU A 1 200 ? 7.169 -8.827 15.131 1.00 97.88 200 LEU A N 1
ATOM 1669 C CA . LEU A 1 200 ? 6.121 -7.887 15.537 1.00 97.88 200 LEU A CA 1
ATOM 1670 C C . LEU A 1 200 ? 4.717 -8.428 15.241 1.00 97.88 200 LEU A C 1
ATOM 1672 O O . LEU A 1 200 ? 3.825 -8.234 16.064 1.00 97.88 200 LEU A O 1
ATOM 1676 N N . ASP A 1 201 ? 4.519 -9.131 14.123 1.00 97.88 201 ASP A N 1
ATOM 1677 C CA . ASP A 1 201 ? 3.259 -9.814 13.813 1.00 97.88 201 ASP A CA 1
ATOM 1678 C C . ASP A 1 201 ? 2.938 -10.886 14.853 1.00 97.88 201 ASP A C 1
ATOM 1680 O O . ASP A 1 201 ? 1.854 -10.873 15.433 1.00 97.88 201 ASP A O 1
ATOM 1684 N N . ASN A 1 202 ? 3.909 -11.738 15.183 1.00 97.44 202 ASN A N 1
ATOM 1685 C CA . ASN A 1 202 ? 3.748 -12.766 16.211 1.00 97.44 202 ASN A CA 1
ATOM 1686 C C . ASN A 1 202 ? 3.420 -12.177 17.595 1.00 97.44 202 ASN A C 1
ATOM 1688 O O . ASN A 1 202 ? 2.633 -12.759 18.341 1.00 97.44 202 ASN A O 1
ATOM 1692 N N . TYR A 1 203 ? 3.995 -11.021 17.943 1.00 97.12 203 TYR A N 1
ATOM 1693 C CA . TYR A 1 203 ? 3.694 -10.319 19.196 1.00 97.12 203 TYR A CA 1
ATOM 1694 C C . TYR A 1 203 ? 2.299 -9.669 19.197 1.00 97.12 203 TYR A C 1
ATOM 1696 O O . TYR A 1 203 ? 1.591 -9.717 20.205 1.00 97.12 203 TYR A O 1
ATOM 1704 N N . LEU A 1 204 ? 1.896 -9.046 18.085 1.00 95.50 204 LEU A N 1
ATOM 1705 C CA . LEU A 1 204 ? 0.620 -8.332 17.976 1.00 95.50 204 LEU A CA 1
ATOM 1706 C C . LEU A 1 204 ? -0.569 -9.283 17.785 1.00 95.50 204 LEU A C 1
ATOM 1708 O O . LEU A 1 204 ? -1.615 -9.074 18.403 1.00 95.50 204 LEU A O 1
ATOM 1712 N N . GLY A 1 205 ? -0.419 -10.311 16.945 1.00 93.94 205 GLY A N 1
ATOM 1713 C CA . GLY A 1 205 ? -1.428 -11.337 16.680 1.00 93.94 205 GLY A CA 1
ATOM 1714 C C . GLY A 1 205 ? -2.719 -10.800 16.056 1.00 93.94 205 GLY A C 1
ATOM 1715 O O . GLY A 1 205 ? -3.805 -11.278 16.388 1.00 93.94 205 GLY A O 1
ATOM 1716 N N . THR A 1 206 ? -2.631 -9.778 15.199 1.00 93.00 206 THR A N 1
ATOM 1717 C CA . THR A 1 206 ? -3.798 -9.073 14.633 1.00 93.00 206 THR A CA 1
ATOM 1718 C C . THR A 1 206 ? -3.939 -9.226 13.131 1.00 93.00 206 THR A C 1
ATOM 1720 O O . THR A 1 206 ? -2.992 -9.590 12.440 1.00 93.00 206 THR A O 1
ATOM 1723 N N . LYS A 1 207 ? -5.117 -8.886 12.591 1.00 93.12 207 LYS A N 1
ATOM 1724 C CA . LYS A 1 207 ? -5.322 -8.897 11.139 1.00 93.12 207 LYS A CA 1
ATOM 1725 C C . LYS A 1 207 ? -4.481 -7.821 10.460 1.00 93.12 207 LYS A C 1
ATOM 1727 O O . LYS A 1 207 ? -3.917 -8.087 9.403 1.00 93.12 207 LYS A O 1
ATOM 1732 N N . SER A 1 208 ? -4.368 -6.631 11.059 1.00 92.31 208 SER A N 1
ATOM 1733 C CA . SER A 1 208 ? -3.534 -5.567 10.485 1.00 92.31 208 SER A CA 1
ATOM 1734 C C . SER A 1 208 ? -2.046 -5.923 10.521 1.00 92.31 208 SER A C 1
ATOM 1736 O O . SER A 1 208 ? -1.362 -5.718 9.525 1.00 92.31 208 SER A O 1
ATOM 1738 N N . SER A 1 209 ? -1.527 -6.488 11.620 1.00 96.12 209 SER A N 1
ATOM 1739 C CA . SER A 1 209 ? -0.119 -6.921 11.664 1.00 96.12 209 SER A CA 1
ATOM 1740 C C . SER A 1 209 ? 0.163 -8.028 10.647 1.00 96.12 209 SER A C 1
ATOM 1742 O O . SER A 1 209 ? 1.150 -7.947 9.912 1.00 96.12 209 SER A O 1
ATOM 1744 N N . ARG A 1 210 ? -0.768 -8.982 10.516 1.00 96.75 210 ARG A N 1
ATOM 1745 C CA . ARG A 1 210 ? -0.672 -10.077 9.552 1.00 96.75 210 ARG A CA 1
ATOM 1746 C C . ARG A 1 210 ? -0.678 -9.575 8.114 1.00 96.75 210 ARG A C 1
ATOM 1748 O O . ARG A 1 210 ? 0.082 -10.080 7.291 1.00 96.75 210 ARG A O 1
ATOM 1755 N N . PHE A 1 211 ? -1.503 -8.566 7.825 1.00 96.31 211 PHE A N 1
ATOM 1756 C CA . PHE A 1 211 ? -1.526 -7.889 6.532 1.00 96.31 211 PHE A CA 1
ATOM 1757 C C . PHE A 1 211 ? -0.139 -7.347 6.173 1.00 96.31 211 PHE A C 1
ATOM 1759 O O . PHE A 1 211 ? 0.379 -7.666 5.108 1.00 96.31 211 PHE A O 1
ATOM 1766 N N . PHE A 1 212 ? 0.488 -6.578 7.068 1.00 95.81 212 PHE A N 1
ATOM 1767 C CA . PHE A 1 212 ? 1.805 -5.992 6.806 1.00 95.81 212 PHE A CA 1
ATOM 1768 C C . PHE A 1 212 ? 2.899 -7.047 6.634 1.00 95.81 212 PHE A C 1
ATOM 1770 O O . PHE A 1 212 ? 3.741 -6.901 5.749 1.00 95.81 212 PHE A O 1
ATOM 1777 N N . TYR A 1 213 ? 2.876 -8.119 7.431 1.00 97.31 213 TYR A N 1
ATOM 1778 C CA . TYR A 1 213 ? 3.809 -9.232 7.267 1.00 97.31 213 TYR A CA 1
ATOM 1779 C C . TYR A 1 213 ? 3.646 -9.928 5.913 1.00 97.31 213 TYR A C 1
ATOM 1781 O O . TYR A 1 213 ? 4.625 -10.079 5.183 1.00 97.31 213 TYR A O 1
ATOM 1789 N N . LEU A 1 214 ? 2.420 -10.316 5.542 1.00 96.62 214 LEU A N 1
ATOM 1790 C CA . LEU A 1 214 ? 2.177 -10.978 4.259 1.00 96.62 214 LEU A CA 1
ATOM 1791 C C . LEU A 1 214 ? 2.506 -10.073 3.079 1.00 96.62 214 LEU A C 1
ATOM 1793 O O . LEU A 1 214 ? 3.129 -10.532 2.126 1.00 96.62 214 LEU A O 1
ATOM 1797 N N . MET A 1 215 ? 2.142 -8.795 3.163 1.00 94.50 215 MET A N 1
ATOM 1798 C CA . MET A 1 215 ? 2.484 -7.803 2.154 1.00 94.50 215 MET A CA 1
ATOM 1799 C C . MET A 1 215 ? 4.006 -7.711 1.985 1.00 94.50 215 MET A C 1
ATOM 1801 O O . MET A 1 215 ? 4.504 -7.837 0.872 1.00 94.50 215 MET A O 1
ATOM 1805 N N . ALA A 1 216 ? 4.760 -7.588 3.083 1.00 94.44 216 ALA A N 1
ATOM 1806 C CA . ALA A 1 216 ? 6.219 -7.513 3.041 1.00 94.44 216 ALA A CA 1
ATOM 1807 C C . ALA A 1 216 ? 6.860 -8.777 2.458 1.00 94.44 216 ALA A C 1
ATOM 1809 O O . ALA A 1 216 ? 7.721 -8.699 1.579 1.00 94.44 216 ALA A O 1
ATOM 1810 N N . LYS A 1 217 ? 6.402 -9.945 2.914 1.00 94.56 217 LYS A N 1
ATOM 1811 C CA . LYS A 1 217 ? 6.861 -11.248 2.433 1.00 94.56 217 LYS A CA 1
ATOM 1812 C C . LYS A 1 217 ? 6.641 -11.391 0.928 1.00 94.56 217 LYS A C 1
ATOM 1814 O O . LYS A 1 217 ? 7.561 -11.782 0.211 1.00 94.56 217 LYS A O 1
ATOM 1819 N N . LEU A 1 218 ? 5.434 -11.081 0.455 1.00 92.62 218 LEU A N 1
ATOM 1820 C CA . LEU A 1 218 ? 5.065 -11.207 -0.952 1.00 92.62 218 LEU A CA 1
ATOM 1821 C C . LEU A 1 218 ? 5.803 -10.187 -1.822 1.00 92.62 218 LEU A C 1
ATOM 1823 O O . LEU A 1 218 ? 6.292 -10.574 -2.880 1.00 92.62 218 LEU A O 1
ATOM 1827 N N . THR A 1 219 ? 5.960 -8.937 -1.369 1.00 89.56 219 THR A N 1
ATOM 1828 C CA . THR A 1 219 ? 6.765 -7.924 -2.067 1.00 89.56 219 THR A CA 1
ATOM 1829 C C . THR A 1 219 ? 8.190 -8.412 -2.277 1.00 89.56 219 THR A C 1
ATOM 1831 O O . THR A 1 219 ? 8.644 -8.473 -3.416 1.00 89.56 219 THR A O 1
ATOM 1834 N N . ILE A 1 220 ? 8.886 -8.832 -1.217 1.00 88.50 220 ILE A N 1
ATOM 1835 C CA . ILE A 1 220 ? 10.275 -9.300 -1.327 1.00 88.50 220 ILE A CA 1
ATOM 1836 C C . ILE A 1 220 ? 10.358 -10.529 -2.235 1.00 88.50 220 ILE A C 1
ATOM 1838 O O . ILE A 1 220 ? 11.195 -10.586 -3.137 1.00 88.50 220 ILE A O 1
ATOM 1842 N N . HIS A 1 221 ? 9.469 -11.502 -2.035 1.00 87.94 221 HIS A N 1
ATOM 1843 C CA . HIS A 1 221 ? 9.500 -12.747 -2.792 1.00 87.94 221 HIS A CA 1
ATOM 1844 C C . HIS A 1 221 ? 9.253 -12.529 -4.292 1.00 87.94 221 HIS A C 1
ATOM 1846 O O . HIS A 1 221 ? 10.005 -13.040 -5.115 1.00 87.94 221 HIS A O 1
ATOM 1852 N N . LEU A 1 222 ? 8.242 -11.737 -4.659 1.00 86.88 222 LEU A N 1
ATOM 1853 C CA . LEU A 1 222 ? 7.892 -11.468 -6.061 1.00 86.88 222 LEU A CA 1
ATOM 1854 C C . LEU A 1 222 ? 8.834 -10.469 -6.745 1.00 86.88 222 LEU A C 1
ATOM 1856 O O . LEU A 1 222 ? 8.848 -10.380 -7.976 1.00 86.88 222 LEU A O 1
ATOM 1860 N N . THR A 1 223 ? 9.623 -9.736 -5.961 1.00 80.75 223 THR A N 1
ATOM 1861 C CA . THR A 1 223 ? 10.653 -8.830 -6.474 1.00 80.75 223 THR A CA 1
ATOM 1862 C C . THR A 1 223 ? 11.950 -9.573 -6.791 1.00 80.75 223 THR A C 1
ATOM 1864 O O . THR A 1 223 ? 12.566 -9.313 -7.818 1.00 80.75 223 THR A O 1
ATOM 1867 N N . LEU A 1 224 ? 12.355 -10.525 -5.945 1.00 78.50 224 LEU A N 1
ATOM 1868 C CA . LEU A 1 224 ? 13.647 -11.212 -6.070 1.00 78.50 224 LEU A CA 1
ATOM 1869 C C . LEU A 1 224 ? 13.623 -12.474 -6.941 1.00 78.50 224 LEU A C 1
ATOM 1871 O O . LEU A 1 224 ? 14.683 -12.989 -7.296 1.00 78.50 224 LEU A O 1
ATOM 1875 N N . VAL A 1 225 ? 12.442 -13.015 -7.242 1.00 77.19 225 VAL A N 1
ATOM 1876 C CA . VAL A 1 225 ? 12.301 -14.282 -7.967 1.00 77.19 225 VAL A CA 1
ATOM 1877 C C . VAL A 1 225 ? 12.042 -14.039 -9.454 1.00 77.19 225 VAL A C 1
ATOM 1879 O O . VAL A 1 225 ? 11.122 -13.318 -9.830 1.00 77.19 225 VAL A O 1
ATOM 1882 N N . GLU A 1 226 ? 12.820 -14.714 -10.303 1.00 65.56 226 GLU A N 1
ATOM 1883 C CA . GLU A 1 226 ? 12.673 -14.669 -11.766 1.00 65.56 226 GLU A CA 1
ATOM 1884 C C . GLU A 1 226 ? 11.633 -15.675 -12.296 1.00 65.56 226 GLU A C 1
ATOM 1886 O O . GLU A 1 226 ? 11.007 -15.423 -13.320 1.00 65.56 226 GLU A O 1
ATOM 1891 N N . ASN A 1 227 ? 11.411 -16.800 -11.600 1.00 67.69 227 ASN A N 1
ATOM 1892 C CA . ASN A 1 227 ? 10.380 -17.794 -11.929 1.00 67.69 227 ASN A CA 1
ATOM 1893 C C . ASN A 1 227 ? 9.772 -18.415 -10.666 1.00 67.69 227 ASN A C 1
ATOM 1895 O O . ASN A 1 227 ? 10.487 -18.915 -9.792 1.00 67.69 227 ASN A O 1
ATOM 1899 N N . ILE A 1 228 ? 8.442 -18.441 -10.596 1.00 79.12 228 ILE A N 1
ATOM 1900 C CA . ILE A 1 228 ? 7.711 -18.958 -9.438 1.00 79.12 228 ILE A CA 1
ATOM 1901 C C . ILE A 1 228 ? 7.588 -20.480 -9.516 1.00 79.12 228 ILE A C 1
ATOM 1903 O O . ILE A 1 228 ? 7.017 -21.015 -10.462 1.00 79.12 228 ILE A O 1
ATOM 1907 N N . LYS A 1 229 ? 8.075 -21.175 -8.482 1.00 78.62 229 LYS A N 1
ATOM 1908 C CA . LYS A 1 229 ? 7.916 -22.633 -8.334 1.00 78.62 229 LYS A CA 1
ATOM 1909 C C . LYS A 1 229 ? 6.660 -23.018 -7.541 1.00 78.62 229 LYS A C 1
ATOM 1911 O O . LYS A 1 229 ? 5.999 -23.988 -7.891 1.00 78.62 229 LYS A O 1
ATOM 1916 N N . ASP A 1 230 ? 6.290 -22.222 -6.538 1.00 86.69 230 ASP A N 1
ATOM 1917 C CA . ASP A 1 230 ? 5.179 -22.506 -5.615 1.00 86.69 230 ASP A CA 1
ATOM 1918 C C . ASP A 1 230 ? 3.915 -21.692 -5.964 1.00 86.69 230 ASP A C 1
ATOM 1920 O O . ASP A 1 230 ? 3.425 -20.902 -5.151 1.00 86.69 230 ASP A O 1
ATOM 1924 N N . VAL A 1 231 ? 3.392 -21.858 -7.185 1.00 88.88 231 VAL A N 1
ATOM 1925 C CA . VAL A 1 231 ? 2.272 -21.053 -7.723 1.00 88.88 231 VAL A CA 1
ATOM 1926 C C . VAL A 1 231 ? 1.049 -21.075 -6.794 1.00 88.88 231 VAL A C 1
ATOM 1928 O O . VAL A 1 231 ? 0.588 -20.015 -6.370 1.00 88.88 231 VAL A O 1
ATOM 1931 N N . ASP A 1 232 ? 0.583 -22.263 -6.398 1.00 91.00 232 ASP A N 1
ATOM 1932 C CA . ASP A 1 232 ? -0.621 -22.424 -5.565 1.00 91.00 232 ASP A CA 1
ATOM 1933 C C . ASP A 1 232 ? -0.480 -21.775 -4.181 1.00 91.00 232 ASP A C 1
ATOM 1935 O O . ASP A 1 232 ? -1.433 -21.210 -3.633 1.00 91.00 232 ASP A O 1
ATOM 1939 N N . ARG A 1 233 ? 0.723 -21.848 -3.593 1.00 93.88 233 ARG A N 1
ATOM 1940 C CA . ARG A 1 233 ? 0.989 -21.287 -2.263 1.00 93.88 233 ARG A CA 1
ATOM 1941 C C . ARG A 1 233 ? 0.910 -19.767 -2.302 1.00 93.88 233 ARG A C 1
ATOM 1943 O O . ARG A 1 233 ? 0.249 -19.176 -1.453 1.00 93.88 233 ARG A O 1
ATOM 1950 N N . ILE A 1 234 ? 1.568 -19.150 -3.281 1.00 93.19 234 ILE A N 1
ATOM 1951 C CA . ILE A 1 234 ? 1.600 -17.692 -3.419 1.00 93.19 234 ILE A CA 1
ATOM 1952 C C . ILE A 1 234 ? 0.217 -17.160 -3.794 1.00 93.19 234 ILE A C 1
ATOM 1954 O O . ILE A 1 234 ? -0.209 -16.149 -3.243 1.00 93.19 234 ILE A O 1
ATOM 1958 N N . GLU A 1 235 ? -0.529 -17.855 -4.657 1.00 93.62 235 GLU A N 1
ATOM 1959 C CA . GLU A 1 235 ? -1.902 -17.456 -4.980 1.00 93.62 235 GLU A CA 1
ATOM 1960 C C . GLU A 1 235 ? -2.801 -17.472 -3.732 1.00 93.62 235 GLU A C 1
ATOM 1962 O O . GLU A 1 235 ? -3.610 -16.564 -3.526 1.00 93.62 235 GLU A O 1
ATOM 1967 N N . LYS A 1 236 ? -2.640 -18.477 -2.862 1.00 95.75 236 LYS A N 1
ATOM 1968 C CA . LYS A 1 236 ? -3.351 -18.537 -1.580 1.00 95.75 236 LYS A CA 1
ATOM 1969 C C . LYS A 1 236 ? -2.946 -17.393 -0.646 1.00 95.75 236 LYS A C 1
ATOM 1971 O O . LYS A 1 236 ? -3.826 -16.780 -0.049 1.00 95.75 236 LYS A O 1
ATOM 1976 N N . GLU A 1 237 ? -1.652 -17.089 -0.543 1.00 96.50 237 GLU A N 1
ATOM 1977 C CA . GLU A 1 237 ? -1.145 -15.966 0.261 1.00 96.50 237 GLU A CA 1
ATOM 1978 C C . GLU A 1 237 ? -1.668 -14.610 -0.261 1.00 96.50 237 GLU A C 1
ATOM 1980 O O . GLU A 1 237 ? -2.055 -13.758 0.536 1.00 96.50 237 GLU A O 1
ATOM 1985 N N . LEU A 1 238 ? -1.772 -14.417 -1.583 1.00 95.50 238 LEU A N 1
ATOM 1986 C CA . LEU A 1 238 ? -2.362 -13.213 -2.192 1.00 95.50 238 LEU A CA 1
ATOM 1987 C C . LEU A 1 238 ? -3.868 -13.088 -1.910 1.00 95.50 238 LEU A C 1
ATOM 1989 O O . LEU A 1 238 ? -4.357 -11.990 -1.635 1.00 95.50 238 LEU A O 1
ATOM 1993 N N . LYS A 1 239 ? -4.613 -14.202 -1.939 1.00 95.25 239 LYS A N 1
ATOM 1994 C CA . LYS A 1 239 ? -6.035 -14.223 -1.549 1.00 95.25 239 LYS A CA 1
ATOM 1995 C C . LYS A 1 239 ? -6.210 -13.866 -0.072 1.00 95.25 239 LYS A C 1
ATOM 1997 O O . LYS A 1 239 ? -7.031 -13.008 0.242 1.00 95.25 239 LYS A O 1
ATOM 2002 N N . GLU A 1 240 ? -5.396 -14.451 0.810 1.00 96.50 240 GLU A N 1
ATOM 2003 C CA . GLU A 1 240 ? -5.378 -14.121 2.245 1.00 96.50 240 GLU A CA 1
ATOM 2004 C C . GLU A 1 240 ? -5.066 -12.633 2.468 1.00 96.50 240 GLU A C 1
ATOM 2006 O O . GLU A 1 240 ? -5.759 -11.962 3.232 1.00 96.50 240 GLU A O 1
ATOM 2011 N N . LEU A 1 241 ? -4.082 -12.080 1.752 1.00 96.69 241 LEU A N 1
ATOM 2012 C CA . LEU A 1 241 ? -3.731 -10.661 1.825 1.00 96.69 241 LEU A CA 1
ATOM 2013 C C . LEU A 1 241 ? -4.914 -9.749 1.452 1.00 96.69 241 LEU A C 1
ATOM 2015 O O . LEU A 1 241 ? -5.197 -8.774 2.153 1.00 96.69 241 LEU A O 1
ATOM 2019 N N . GLN A 1 242 ? -5.632 -10.077 0.375 1.00 94.62 242 GLN A N 1
ATOM 2020 C CA . GLN A 1 242 ? -6.808 -9.322 -0.059 1.00 94.62 242 GLN A CA 1
ATOM 2021 C C . GLN A 1 242 ? -7.957 -9.399 0.960 1.00 94.62 242 GLN A C 1
ATOM 2023 O O . GLN A 1 242 ? -8.618 -8.387 1.213 1.00 94.62 242 GLN A O 1
ATOM 2028 N N . GLU A 1 243 ? -8.197 -10.569 1.554 1.00 94.25 243 GLU A N 1
ATOM 2029 C CA . GLU A 1 243 ? -9.197 -10.751 2.615 1.00 94.25 243 GLU A CA 1
ATOM 2030 C C . GLU A 1 243 ? -8.835 -9.939 3.866 1.00 94.25 243 GLU A C 1
ATOM 2032 O O . GLU A 1 243 ? -9.684 -9.245 4.433 1.00 94.25 243 GLU A O 1
ATOM 2037 N N . LEU A 1 244 ? -7.563 -9.957 4.274 1.00 94.25 244 LEU A N 1
ATOM 2038 C CA . LEU A 1 244 ? -7.073 -9.159 5.396 1.00 94.25 244 LEU A CA 1
ATOM 2039 C C . LEU A 1 244 ? -7.251 -7.663 5.143 1.00 94.25 244 LEU A C 1
ATOM 2041 O O . LEU A 1 244 ? -7.692 -6.955 6.046 1.00 94.25 244 LEU A O 1
ATOM 2045 N N . PHE A 1 245 ? -6.984 -7.175 3.930 1.00 91.88 245 PHE A N 1
ATOM 2046 C CA . PHE A 1 245 ? -7.232 -5.778 3.568 1.00 91.88 245 PHE A CA 1
ATOM 2047 C C . PHE A 1 245 ? -8.710 -5.390 3.749 1.00 91.88 245 PHE A C 1
ATOM 2049 O O . PHE A 1 245 ? -9.017 -4.381 4.386 1.00 91.88 245 PHE A O 1
ATOM 2056 N N . GLN A 1 246 ? -9.633 -6.221 3.253 1.00 86.88 246 GLN A N 1
ATOM 2057 C CA . GLN A 1 246 ? -11.080 -5.969 3.325 1.00 86.88 246 GLN A CA 1
ATOM 2058 C C . GLN A 1 246 ? -11.645 -6.056 4.750 1.00 86.88 246 GLN A C 1
ATOM 2060 O O . GLN A 1 246 ? -12.650 -5.416 5.060 1.00 86.88 246 GLN A O 1
ATOM 2065 N N . HIS A 1 247 ? -11.024 -6.857 5.617 1.00 80.50 247 HIS A N 1
ATOM 2066 C CA . HIS A 1 247 ? -11.548 -7.182 6.946 1.00 80.50 247 HIS A CA 1
ATOM 2067 C C . HIS A 1 247 ? -10.729 -6.625 8.117 1.00 80.50 247 HIS A C 1
ATOM 2069 O O . HIS A 1 247 ? -11.004 -6.981 9.268 1.00 80.50 247 HIS A O 1
ATOM 2075 N N . SER A 1 248 ? -9.739 -5.776 7.846 1.00 82.44 248 SER A N 1
ATOM 2076 C CA . SER A 1 248 ? -8.943 -5.067 8.852 1.00 82.44 248 SER A CA 1
ATOM 2077 C C . SER A 1 248 ? -9.131 -3.553 8.745 1.00 82.44 248 SER A C 1
ATOM 2079 O O . SER A 1 248 ? -9.744 -3.033 7.812 1.00 82.44 248 SER A O 1
ATOM 2081 N N . ASN A 1 249 ? -8.563 -2.823 9.706 1.00 80.44 249 ASN A N 1
ATOM 2082 C CA . ASN A 1 249 ? -8.539 -1.359 9.702 1.00 80.44 249 ASN A CA 1
ATOM 2083 C C . ASN A 1 249 ? -7.588 -0.785 8.624 1.00 80.44 249 ASN A C 1
ATOM 2085 O O . ASN A 1 249 ? -7.539 0.426 8.410 1.00 80.44 249 ASN A O 1
ATOM 2089 N N . VAL A 1 250 ? -6.831 -1.642 7.931 1.00 85.12 250 VAL A N 1
ATOM 2090 C CA . VAL A 1 250 ? -5.884 -1.240 6.885 1.00 85.12 250 VAL A CA 1
ATOM 2091 C C . VAL A 1 250 ? -6.597 -0.538 5.735 1.00 85.12 250 VAL A C 1
ATOM 2093 O O . VAL A 1 250 ? -6.148 0.532 5.346 1.00 85.12 250 VAL A O 1
ATOM 2096 N N . SER A 1 251 ? -7.731 -1.052 5.245 1.00 83.69 251 SER A N 1
ATOM 2097 C CA . SER A 1 251 ? -8.476 -0.423 4.135 1.00 83.69 251 SER A CA 1
ATOM 2098 C C . SER A 1 251 ? -8.946 1.000 4.427 1.00 83.69 251 SER A C 1
ATOM 2100 O O . SER A 1 251 ? -9.101 1.809 3.517 1.00 83.69 251 SER A O 1
ATOM 2102 N N . LEU A 1 252 ? -9.144 1.324 5.704 1.00 78.81 252 LEU A N 1
ATOM 2103 C CA . LEU A 1 252 ? -9.550 2.652 6.144 1.00 78.81 252 LEU A CA 1
ATOM 2104 C C . LEU A 1 252 ? -8.358 3.597 6.307 1.00 78.81 252 LEU A C 1
ATOM 2106 O O . LEU A 1 252 ? -8.485 4.788 6.037 1.00 78.81 252 LEU A O 1
ATOM 2110 N N . LYS A 1 253 ? -7.221 3.077 6.782 1.00 80.00 253 LYS A N 1
ATOM 2111 C CA . LYS A 1 253 ? -5.983 3.847 6.963 1.00 80.00 253 LYS A CA 1
ATOM 2112 C C . LYS A 1 253 ? -5.230 4.073 5.648 1.00 80.00 253 LYS A C 1
ATOM 2114 O O . LYS A 1 253 ? -4.648 5.137 5.467 1.00 80.00 253 LYS A O 1
ATOM 2119 N N . TYR A 1 254 ? -5.238 3.076 4.767 1.00 81.75 254 TYR A N 1
ATOM 2120 C CA . TYR A 1 254 ? -4.447 2.992 3.539 1.00 81.75 254 TYR A CA 1
ATOM 2121 C C . TYR A 1 254 ? -5.332 2.511 2.378 1.00 81.75 254 TYR A C 1
ATOM 2123 O O . TYR A 1 254 ? -5.158 1.393 1.893 1.00 81.75 254 TYR A O 1
ATOM 2131 N N . PRO A 1 255 ? -6.313 3.315 1.936 1.00 76.81 255 PRO A N 1
ATOM 2132 C CA . PRO A 1 255 ? -7.233 2.912 0.870 1.00 76.81 255 PRO A CA 1
ATOM 2133 C C . PRO A 1 255 ? -6.505 2.549 -0.435 1.00 76.81 255 PRO A C 1
ATOM 2135 O O . PRO A 1 255 ? -6.900 1.602 -1.117 1.00 76.81 255 PRO A O 1
ATOM 2138 N N . ASP A 1 256 ? -5.393 3.228 -0.727 1.00 76.56 256 ASP A N 1
ATOM 2139 C CA . ASP A 1 256 ? -4.596 3.012 -1.939 1.00 76.56 256 ASP A CA 1
ATOM 2140 C C . ASP A 1 256 ? -3.855 1.664 -1.944 1.00 76.56 256 ASP A C 1
ATOM 2142 O O . ASP A 1 256 ? -3.526 1.143 -3.010 1.00 76.56 256 ASP A O 1
ATOM 2146 N N . ALA A 1 257 ? -3.696 1.012 -0.783 1.00 83.38 257 ALA A N 1
ATOM 2147 C CA . ALA A 1 257 ? -3.059 -0.303 -0.703 1.00 83.38 257 ALA A CA 1
ATOM 2148 C C . ALA A 1 257 ? -3.833 -1.391 -1.475 1.00 83.38 257 ALA A C 1
ATOM 2150 O O . ALA A 1 257 ? -3.259 -2.417 -1.830 1.00 83.38 257 ALA A O 1
ATOM 2151 N N . ASN A 1 258 ? -5.115 -1.176 -1.802 1.00 86.06 258 ASN A N 1
ATOM 2152 C CA . ASN A 1 258 ? -5.843 -2.071 -2.704 1.00 86.06 258 ASN A CA 1
ATOM 2153 C C . ASN A 1 258 ? -5.186 -2.137 -4.092 1.00 86.06 258 ASN A C 1
ATOM 2155 O O . ASN A 1 258 ? -5.021 -3.219 -4.653 1.00 86.06 258 ASN A O 1
ATOM 2159 N N . ILE A 1 259 ? -4.792 -0.983 -4.640 1.00 84.12 259 ILE A N 1
ATOM 2160 C CA . ILE A 1 259 ? -4.153 -0.894 -5.958 1.00 84.12 259 ILE A CA 1
ATOM 2161 C C . ILE A 1 259 ? -2.793 -1.589 -5.908 1.00 84.12 259 ILE A C 1
ATOM 2163 O O . ILE A 1 259 ? -2.489 -2.410 -6.771 1.00 84.12 259 ILE A O 1
ATOM 2167 N N . THR A 1 260 ? -2.030 -1.355 -4.844 1.00 84.00 260 THR A N 1
ATOM 2168 C CA . THR A 1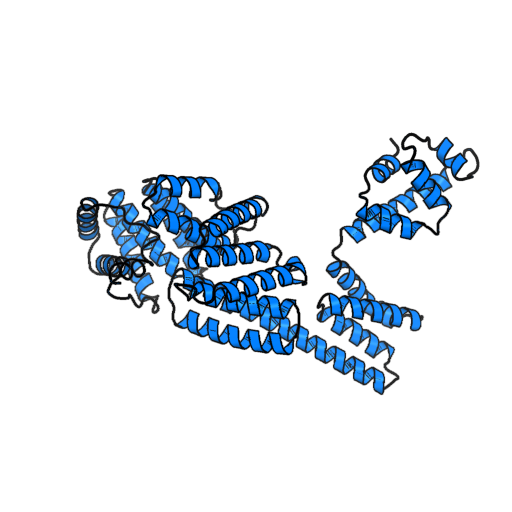 260 ? -0.775 -2.051 -4.560 1.00 84.00 260 THR A CA 1
ATOM 2169 C C . THR A 1 260 ? -0.921 -3.581 -4.569 1.00 84.00 260 THR A C 1
ATOM 2171 O O . THR A 1 260 ? -0.157 -4.268 -5.248 1.00 84.00 260 THR A O 1
ATOM 2174 N N . ILE A 1 261 ? -1.924 -4.137 -3.876 1.00 89.69 261 ILE A N 1
ATOM 2175 C CA . ILE A 1 261 ? -2.183 -5.592 -3.851 1.00 89.69 261 ILE A CA 1
ATOM 2176 C C . ILE A 1 261 ? -2.509 -6.109 -5.254 1.00 89.69 261 ILE A C 1
ATOM 2178 O O . ILE A 1 261 ? -2.015 -7.163 -5.665 1.00 89.69 261 ILE A O 1
ATOM 2182 N N . LEU A 1 262 ? -3.325 -5.372 -6.015 1.00 89.19 262 LEU A N 1
ATOM 2183 C CA . LEU A 1 262 ? -3.665 -5.743 -7.389 1.00 89.19 262 LEU A CA 1
ATOM 2184 C C . LEU A 1 262 ? -2.429 -5.756 -8.291 1.00 89.19 262 LEU A C 1
ATOM 2186 O O . LEU A 1 262 ? -2.286 -6.660 -9.111 1.00 89.19 262 LEU A O 1
ATOM 2190 N N . ILE A 1 263 ? -1.533 -4.788 -8.123 1.00 85.88 263 ILE A N 1
ATOM 2191 C CA . ILE A 1 263 ? -0.281 -4.685 -8.873 1.00 85.88 263 ILE A CA 1
ATOM 2192 C C . ILE A 1 263 ? 0.661 -5.845 -8.531 1.00 85.88 263 ILE A C 1
ATOM 2194 O O . ILE A 1 263 ? 1.191 -6.493 -9.435 1.00 85.88 263 ILE A O 1
ATOM 2198 N N . LEU A 1 264 ? 0.792 -6.183 -7.249 1.00 87.56 264 LEU A N 1
ATOM 2199 C CA . LEU A 1 264 ? 1.564 -7.340 -6.798 1.00 87.56 264 LEU A CA 1
ATOM 2200 C C . LEU A 1 264 ? 0.983 -8.659 -7.342 1.00 87.56 264 LEU A C 1
ATOM 2202 O O . LEU A 1 264 ? 1.711 -9.538 -7.803 1.00 87.56 264 LEU A O 1
ATOM 2206 N N . THR A 1 265 ? -0.346 -8.764 -7.380 1.00 91.31 265 THR A N 1
ATOM 2207 C CA . THR A 1 265 ? -1.065 -9.899 -7.980 1.00 91.31 265 THR A CA 1
ATOM 2208 C C . THR A 1 265 ? -0.841 -9.973 -9.495 1.00 91.31 265 THR A C 1
ATOM 2210 O O . THR A 1 265 ? -0.636 -11.050 -10.052 1.00 91.31 265 THR A O 1
ATOM 2213 N N . ASN A 1 266 ? -0.837 -8.832 -10.187 1.00 88.81 266 ASN A N 1
ATOM 2214 C CA . ASN A 1 266 ? -0.530 -8.766 -11.612 1.00 88.81 266 ASN A CA 1
ATOM 2215 C C . ASN A 1 266 ? 0.910 -9.226 -11.892 1.00 88.81 266 ASN A C 1
ATOM 2217 O O . ASN A 1 266 ? 1.124 -10.023 -12.804 1.00 88.81 266 ASN A O 1
ATOM 2221 N N . ARG A 1 267 ? 1.878 -8.826 -11.057 1.00 84.75 267 ARG A N 1
ATOM 2222 C CA . ARG A 1 267 ? 3.260 -9.323 -11.128 1.00 84.75 267 ARG A CA 1
ATOM 2223 C C . ARG A 1 267 ? 3.345 -10.834 -10.940 1.00 84.75 267 ARG A C 1
ATOM 2225 O O . ARG A 1 267 ? 4.047 -11.493 -11.701 1.00 84.75 267 ARG A O 1
ATOM 2232 N N . PHE A 1 268 ? 2.623 -11.383 -9.967 1.00 90.50 268 PHE A N 1
ATOM 2233 C CA . PHE A 1 268 ? 2.541 -12.828 -9.767 1.00 90.50 268 PHE A CA 1
ATOM 2234 C C . PHE A 1 268 ? 2.093 -13.556 -11.043 1.00 90.50 268 PHE A C 1
ATOM 2236 O O . PHE A 1 268 ? 2.767 -14.492 -11.467 1.00 90.50 268 PHE A O 1
ATOM 2243 N N . TYR A 1 269 ? 1.025 -13.092 -11.701 1.00 89.38 269 TYR A N 1
ATOM 2244 C CA . TYR A 1 269 ? 0.547 -13.709 -12.946 1.00 89.38 269 TYR A CA 1
ATOM 2245 C C . TYR A 1 269 ? 1.517 -13.555 -14.120 1.00 89.38 269 TYR A C 1
ATOM 2247 O O . TYR A 1 269 ? 1.608 -14.444 -14.966 1.00 89.38 269 TYR A O 1
ATOM 2255 N N . PHE A 1 270 ? 2.263 -12.450 -14.168 1.00 84.25 270 PHE A N 1
ATOM 2256 C CA . PHE A 1 270 ? 3.339 -12.289 -15.141 1.00 84.25 270 PHE A CA 1
ATOM 2257 C C . PHE A 1 270 ? 4.434 -13.345 -14.932 1.00 84.25 270 PHE A C 1
ATOM 2259 O O . PHE A 1 270 ? 4.814 -14.031 -15.877 1.00 84.25 270 PHE A O 1
ATOM 2266 N N . LEU A 1 271 ? 4.897 -13.512 -13.688 1.00 84.25 271 LEU A N 1
ATOM 2267 C CA . LEU A 1 271 ? 5.958 -14.456 -13.323 1.00 84.25 271 LEU A CA 1
ATOM 2268 C C . LEU A 1 271 ? 5.542 -15.929 -13.421 1.00 84.25 271 LEU A C 1
ATOM 2270 O O . LEU A 1 271 ? 6.383 -16.784 -13.684 1.00 84.25 271 LEU A O 1
ATOM 2274 N N . SER A 1 272 ? 4.266 -16.247 -13.199 1.00 87.25 272 SER A N 1
ATOM 2275 C CA . SER A 1 272 ? 3.743 -17.610 -13.353 1.00 87.25 272 SER A CA 1
ATOM 2276 C C . SER A 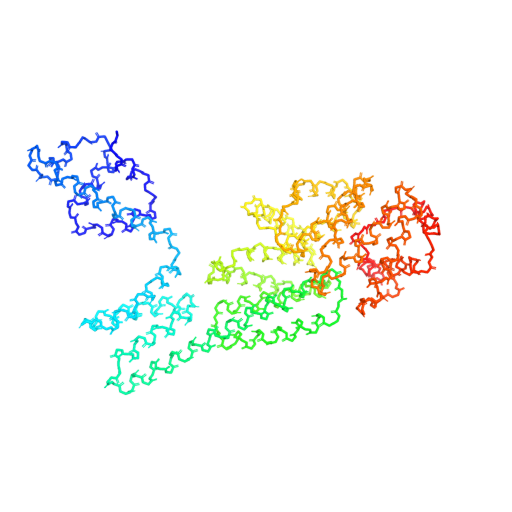1 272 ? 3.437 -17.977 -14.809 1.00 87.25 272 SER A C 1
ATOM 2278 O O . SER A 1 272 ? 3.220 -19.148 -15.117 1.00 87.25 272 SER A O 1
ATOM 2280 N N . GLY A 1 273 ? 3.415 -16.993 -15.716 1.00 84.00 273 GLY A N 1
ATOM 2281 C CA . GLY A 1 273 ? 3.086 -17.187 -17.126 1.00 84.00 273 GLY A CA 1
ATOM 2282 C C . GLY A 1 273 ? 1.585 -17.289 -17.431 1.00 84.00 273 GLY A C 1
ATOM 2283 O O . GLY A 1 273 ? 1.224 -17.570 -18.579 1.00 84.00 273 GLY A O 1
ATOM 2284 N N . ASP A 1 274 ? 0.697 -17.029 -16.463 1.00 88.56 274 ASP A N 1
ATOM 2285 C CA . ASP A 1 274 ? -0.754 -17.001 -16.689 1.00 88.56 274 ASP A CA 1
ATOM 2286 C C . ASP A 1 274 ? -1.185 -15.705 -17.395 1.00 88.56 274 ASP A C 1
ATOM 2288 O O . ASP A 1 274 ? -1.621 -14.718 -16.793 1.00 88.56 274 ASP A O 1
ATOM 2292 N N . LYS A 1 275 ? -1.093 -15.726 -18.727 1.00 87.00 275 LYS A N 1
ATOM 2293 C CA . LYS A 1 275 ? -1.450 -14.587 -19.586 1.00 87.00 275 LYS A CA 1
ATOM 2294 C C . LYS A 1 275 ? -2.902 -14.136 -19.409 1.00 87.00 275 LYS A C 1
ATOM 2296 O O . LYS A 1 275 ? -3.185 -12.942 -19.506 1.00 87.00 275 LYS A O 1
ATOM 2301 N N . THR A 1 276 ? -3.832 -15.060 -19.163 1.00 91.06 276 THR A N 1
ATOM 2302 C CA . THR A 1 276 ? -5.258 -14.716 -19.068 1.00 91.06 276 THR A CA 1
ATOM 2303 C C . THR A 1 276 ? -5.523 -13.929 -17.791 1.00 91.06 276 THR A C 1
ATOM 2305 O O . THR A 1 276 ? -6.102 -12.839 -17.850 1.00 91.06 276 THR A O 1
ATOM 2308 N N . ALA A 1 277 ? -5.049 -14.436 -16.650 1.00 90.75 277 ALA A N 1
ATOM 2309 C CA . ALA A 1 277 ? -5.190 -13.763 -15.363 1.00 90.75 277 ALA A CA 1
ATOM 2310 C C . ALA A 1 277 ? -4.391 -12.448 -15.304 1.00 90.75 277 ALA A C 1
ATOM 2312 O O . ALA A 1 277 ? -4.868 -11.439 -14.769 1.00 90.75 277 ALA A O 1
ATOM 2313 N N . PHE A 1 278 ? -3.219 -12.406 -15.943 1.00 87.62 278 PHE A N 1
ATOM 2314 C CA . PHE A 1 278 ? -2.431 -11.186 -16.103 1.00 87.62 278 PHE A CA 1
ATOM 2315 C C . PHE A 1 278 ? -3.217 -10.081 -16.830 1.00 87.62 278 PHE A C 1
ATOM 2317 O O . PHE A 1 278 ? -3.367 -8.973 -16.312 1.00 87.62 278 PHE A O 1
ATOM 2324 N N . TYR A 1 279 ? -3.805 -10.365 -17.998 1.00 86.69 279 TYR A N 1
ATOM 2325 C CA . TYR A 1 279 ? -4.557 -9.346 -18.738 1.00 86.69 279 TYR A CA 1
ATOM 2326 C C . TYR A 1 279 ? -5.855 -8.925 -18.041 1.00 86.69 279 TYR A C 1
ATOM 2328 O O . TYR A 1 279 ? -6.255 -7.760 -18.145 1.00 86.69 279 TYR A O 1
ATOM 2336 N N . GLN A 1 280 ? -6.516 -9.837 -17.325 1.00 90.31 280 GLN A N 1
ATOM 2337 C CA . GLN A 1 280 ? -7.704 -9.509 -16.534 1.00 90.31 280 GLN A CA 1
ATOM 2338 C C . GLN A 1 280 ? -7.364 -8.592 -15.355 1.00 90.31 280 GLN A C 1
ATOM 2340 O O . GLN A 1 280 ? -8.023 -7.565 -15.174 1.00 90.31 280 GLN A O 1
ATOM 2345 N N . SER A 1 281 ? -6.310 -8.908 -14.596 1.00 89.12 281 SER A N 1
ATOM 2346 C CA . SER A 1 281 ? -5.860 -8.065 -13.482 1.00 89.12 281 SER A CA 1
ATOM 2347 C C . SER A 1 281 ? -5.397 -6.689 -13.969 1.00 89.12 281 SER A C 1
ATOM 2349 O O . SER A 1 281 ? -5.804 -5.681 -13.394 1.00 89.12 281 SER A O 1
ATOM 2351 N N . ARG A 1 282 ? -4.689 -6.610 -15.105 1.00 86.44 282 ARG A N 1
ATOM 2352 C CA . ARG A 1 282 ? -4.309 -5.337 -15.746 1.00 86.44 282 ARG A CA 1
ATOM 2353 C C . ARG A 1 282 ? -5.517 -4.459 -16.078 1.00 86.44 282 ARG A C 1
ATOM 2355 O O . ARG A 1 282 ? -5.508 -3.265 -15.790 1.00 86.44 282 ARG A O 1
ATOM 2362 N N . LYS A 1 283 ? -6.581 -5.033 -16.656 1.00 86.81 283 LYS A N 1
ATOM 2363 C CA . LYS A 1 283 ? -7.833 -4.299 -16.934 1.00 86.81 283 LYS A CA 1
ATOM 2364 C C . LYS A 1 283 ? -8.485 -3.770 -15.655 1.00 86.81 283 LYS A C 1
ATOM 2366 O O . LYS A 1 283 ? -8.992 -2.652 -15.658 1.00 86.81 283 LYS A O 1
ATOM 2371 N N . ARG A 1 284 ? -8.461 -4.553 -14.572 1.00 87.44 284 ARG A N 1
ATOM 2372 C CA . ARG A 1 284 ? -8.996 -4.137 -13.270 1.00 87.44 284 ARG A CA 1
ATOM 2373 C C . ARG A 1 284 ? -8.198 -2.979 -12.673 1.00 87.44 284 ARG A C 1
ATOM 2375 O O . ARG A 1 284 ? -8.807 -1.984 -12.305 1.00 87.44 284 ARG A O 1
ATOM 2382 N N . ILE A 1 285 ? -6.866 -3.073 -12.658 1.00 85.50 285 ILE A N 1
ATOM 2383 C CA . ILE A 1 285 ? -5.980 -2.003 -12.166 1.00 85.50 285 ILE A CA 1
ATOM 2384 C C . ILE A 1 285 ? -6.246 -0.696 -12.916 1.00 85.50 285 ILE A C 1
ATOM 2386 O O . ILE A 1 285 ? -6.401 0.346 -12.292 1.00 85.50 285 ILE A O 1
ATOM 2390 N N . ARG A 1 286 ? -6.391 -0.746 -14.247 1.00 79.69 286 ARG A N 1
ATOM 2391 C CA . ARG A 1 286 ? -6.727 0.444 -15.049 1.00 79.69 286 ARG A CA 1
ATOM 2392 C C . ARG A 1 286 ? -8.026 1.113 -14.617 1.00 79.69 286 ARG A C 1
ATOM 2394 O O . ARG A 1 286 ? -8.087 2.335 -14.568 1.00 79.69 286 ARG A O 1
ATOM 2401 N N . LYS A 1 287 ? -9.062 0.321 -14.338 1.00 81.81 287 LYS A N 1
ATOM 2402 C CA . LYS A 1 287 ? -10.348 0.853 -13.888 1.00 81.81 287 LYS A CA 1
ATOM 2403 C C . LYS A 1 287 ? -10.189 1.573 -12.544 1.00 81.81 287 LYS A C 1
ATOM 2405 O O . LYS A 1 287 ? -10.599 2.721 -12.432 1.00 81.81 287 LYS A O 1
ATOM 2410 N N . GLU A 1 288 ? -9.522 0.939 -11.584 1.00 79.19 288 GLU A N 1
ATOM 2411 C CA . GLU A 1 288 ? -9.262 1.514 -10.254 1.00 79.19 288 GLU A CA 1
ATOM 2412 C C . GLU A 1 288 ? -8.421 2.803 -10.344 1.00 79.19 288 GLU A C 1
ATOM 2414 O O . GLU A 1 288 ? -8.763 3.810 -9.731 1.00 79.19 288 GLU A O 1
ATOM 2419 N N . LEU A 1 289 ? -7.380 2.822 -11.185 1.00 75.31 289 LEU A N 1
ATOM 2420 C CA . LEU A 1 289 ? -6.551 4.011 -11.437 1.00 75.31 289 LEU A CA 1
ATOM 2421 C C . LEU A 1 289 ? -7.302 5.149 -12.141 1.00 75.31 289 LEU A C 1
ATOM 2423 O O . LEU A 1 289 ? -6.901 6.298 -12.033 1.00 75.31 289 LEU A O 1
ATOM 2427 N N . SER A 1 290 ? -8.367 4.857 -12.893 1.00 68.62 290 SER A N 1
ATOM 2428 C CA . SER A 1 290 ? -9.201 5.904 -13.501 1.00 68.62 290 SER A CA 1
ATOM 2429 C C . SER A 1 290 ? -10.199 6.520 -12.516 1.00 68.62 290 SER A C 1
ATOM 2431 O O . SER A 1 290 ? -10.664 7.640 -12.723 1.00 68.62 290 SER A O 1
ATOM 2433 N N . GLU A 1 291 ? -10.533 5.781 -11.456 1.00 65.88 291 GLU A N 1
ATOM 2434 C CA . GLU A 1 291 ? -11.470 6.183 -10.405 1.00 65.88 291 GLU A CA 1
ATOM 2435 C C . GLU A 1 291 ? -10.741 6.830 -9.208 1.00 65.88 291 GLU A C 1
ATOM 2437 O O . GLU A 1 291 ? -11.344 7.609 -8.468 1.00 65.88 291 GLU A O 1
ATOM 2442 N N . SER A 1 292 ? -9.439 6.562 -9.053 1.00 61.50 292 SER A N 1
ATOM 2443 C CA . SER A 1 292 ? -8.554 7.150 -8.045 1.00 61.50 292 SER A CA 1
ATOM 2444 C C . SER A 1 292 ? -7.617 8.203 -8.648 1.00 61.50 292 SER A C 1
ATOM 2446 O O . SER A 1 292 ? -7.034 8.003 -9.705 1.00 61.50 292 SER A O 1
ATOM 2448 N N . ASN A 1 293 ? -7.405 9.321 -7.947 1.00 54.94 293 ASN A N 1
ATOM 2449 C CA . ASN A 1 293 ? -6.346 10.284 -8.288 1.00 54.94 293 ASN A CA 1
ATOM 2450 C C . ASN A 1 293 ? -4.975 9.892 -7.692 1.00 54.94 293 ASN A C 1
ATOM 2452 O O . ASN A 1 293 ? -4.043 10.697 -7.734 1.00 54.94 293 ASN A O 1
ATOM 2456 N N . ALA A 1 294 ? -4.845 8.701 -7.098 1.00 56.25 294 ALA A N 1
ATOM 2457 C CA . ALA A 1 294 ? -3.598 8.236 -6.504 1.00 56.25 294 ALA A CA 1
ATOM 2458 C C . ALA A 1 294 ? -2.618 7.783 -7.597 1.00 56.25 294 ALA A C 1
ATOM 2460 O O . ALA A 1 294 ? -2.723 6.690 -8.150 1.00 56.25 294 ALA A O 1
ATOM 2461 N N . LEU A 1 295 ? -1.659 8.653 -7.912 1.00 58.06 295 LEU A N 1
ATOM 2462 C CA . LEU A 1 295 ? -0.438 8.288 -8.623 1.00 58.06 295 LEU A CA 1
ATOM 2463 C C . LEU A 1 295 ? 0.663 8.150 -7.574 1.00 58.06 295 LEU A C 1
ATOM 2465 O O . LEU A 1 295 ? 1.157 9.155 -7.067 1.00 58.06 295 LEU A O 1
ATOM 2469 N N . ASP A 1 296 ? 1.007 6.916 -7.224 1.00 63.97 296 ASP A N 1
ATOM 2470 C CA . ASP A 1 296 ? 2.100 6.598 -6.310 1.00 63.97 296 ASP A CA 1
ATOM 2471 C C . ASP A 1 296 ? 3.213 5.805 -7.023 1.00 63.97 296 ASP A C 1
ATOM 2473 O O . ASP A 1 296 ? 3.205 5.599 -8.238 1.00 63.97 296 ASP A O 1
ATOM 2477 N N . HIS A 1 297 ? 4.216 5.363 -6.272 1.00 60.47 297 HIS A N 1
ATOM 2478 C CA . HIS A 1 297 ? 5.333 4.579 -6.797 1.00 60.47 297 HIS A CA 1
ATOM 2479 C C . HIS A 1 297 ? 4.903 3.213 -7.371 1.00 60.47 297 HIS A C 1
ATOM 2481 O O . HIS A 1 297 ? 5.575 2.707 -8.272 1.00 60.47 297 HIS A O 1
ATOM 2487 N N . TYR A 1 298 ? 3.766 2.645 -6.944 1.00 66.00 298 TYR A N 1
ATOM 2488 C CA . TYR A 1 298 ? 3.232 1.413 -7.530 1.00 66.00 298 TYR A CA 1
ATOM 2489 C C . TYR A 1 298 ? 2.657 1.648 -8.926 1.00 66.00 298 TYR A C 1
ATOM 2491 O O . TYR A 1 298 ? 2.756 0.771 -9.786 1.00 66.00 298 TYR A O 1
ATOM 2499 N N . TYR A 1 299 ? 2.125 2.841 -9.208 1.00 73.00 299 TYR A N 1
ATOM 2500 C CA . TYR A 1 299 ? 1.722 3.207 -10.567 1.00 73.00 299 TYR A CA 1
ATOM 2501 C C . TYR A 1 299 ? 2.894 3.108 -11.557 1.00 73.00 299 TYR A C 1
ATOM 2503 O O . TYR A 1 299 ? 2.732 2.566 -12.653 1.00 73.00 299 TYR A O 1
ATOM 2511 N N . PHE A 1 300 ? 4.089 3.566 -11.165 1.00 75.31 300 PHE A N 1
ATOM 2512 C CA . PHE A 1 300 ? 5.287 3.430 -11.998 1.00 75.31 300 PHE A CA 1
ATOM 2513 C C . PHE A 1 300 ? 5.634 1.960 -12.253 1.00 75.31 300 PHE A C 1
ATOM 2515 O O . PHE A 1 300 ? 5.830 1.585 -13.408 1.00 75.31 300 PHE A O 1
ATOM 2522 N N . PHE A 1 301 ? 5.612 1.114 -11.218 1.00 72.12 301 PHE A N 1
ATOM 2523 C CA . PHE A 1 301 ? 5.816 -0.332 -11.364 1.00 72.12 301 PHE A CA 1
ATOM 2524 C C . PHE A 1 301 ? 4.830 -0.949 -12.357 1.00 72.12 301 PHE A C 1
ATOM 2526 O O . PHE A 1 301 ? 5.217 -1.676 -13.272 1.00 72.12 301 PHE A O 1
ATOM 2533 N N . PHE A 1 302 ? 3.543 -0.639 -12.205 1.00 76.81 302 PHE A N 1
ATOM 2534 C CA . PHE A 1 302 ? 2.493 -1.160 -13.070 1.00 76.81 302 PHE A CA 1
ATOM 2535 C C . PHE A 1 302 ? 2.692 -0.752 -14.533 1.00 76.81 302 PHE A C 1
ATOM 2537 O O . PHE A 1 302 ? 2.552 -1.586 -15.435 1.00 76.81 302 PHE A O 1
ATOM 2544 N N . MET A 1 303 ? 3.037 0.517 -14.767 1.00 77.69 303 MET A N 1
ATOM 2545 C CA . MET A 1 303 ? 3.382 1.027 -16.092 1.00 77.69 303 MET A CA 1
ATOM 2546 C C . MET A 1 303 ? 4.604 0.299 -16.650 1.00 77.69 303 MET A C 1
ATOM 2548 O O . MET A 1 303 ? 4.544 -0.207 -17.767 1.00 77.69 303 MET A O 1
ATOM 2552 N N . TYR A 1 304 ? 5.675 0.188 -15.867 1.00 75.75 304 TYR A N 1
ATOM 2553 C CA . TYR A 1 304 ? 6.920 -0.458 -16.267 1.00 75.75 304 TYR A CA 1
ATOM 2554 C C . TYR A 1 304 ? 6.701 -1.926 -16.664 1.00 75.75 304 TYR A C 1
ATOM 2556 O O . TYR A 1 304 ? 7.020 -2.301 -17.792 1.00 75.75 304 TYR A O 1
ATOM 2564 N N . VAL A 1 305 ? 6.056 -2.734 -15.809 1.00 72.69 305 VAL A N 1
ATOM 2565 C CA . VAL A 1 305 ? 5.713 -4.142 -16.104 1.00 72.69 305 VAL A CA 1
ATOM 2566 C C . VAL A 1 305 ? 4.844 -4.243 -17.355 1.00 72.69 305 VAL A C 1
ATOM 2568 O O . VAL A 1 305 ? 5.067 -5.099 -18.212 1.00 72.69 305 VAL A O 1
ATOM 2571 N N . SER A 1 306 ? 3.856 -3.352 -17.484 1.00 76.00 306 SER A N 1
ATOM 2572 C CA . SER A 1 306 ? 2.965 -3.342 -18.643 1.00 76.00 306 SER A CA 1
ATOM 2573 C C . SER A 1 306 ? 3.698 -2.997 -19.934 1.00 76.00 306 SER A C 1
ATOM 2575 O O . SER A 1 306 ? 3.310 -3.507 -20.976 1.00 76.00 306 SER A O 1
ATOM 2577 N N . ILE A 1 307 ? 4.725 -2.144 -19.896 1.00 75.38 307 ILE A N 1
ATOM 2578 C CA . ILE A 1 307 ? 5.480 -1.752 -21.088 1.00 75.38 307 ILE A CA 1
ATOM 2579 C C . ILE A 1 307 ? 6.513 -2.824 -21.458 1.00 75.38 307 ILE A C 1
ATOM 2581 O O . ILE A 1 307 ? 6.610 -3.165 -22.638 1.00 75.38 307 ILE A O 1
ATOM 2585 N N . ILE A 1 308 ? 7.234 -3.403 -20.487 1.00 71.56 308 ILE A N 1
ATOM 2586 C CA . ILE A 1 308 ? 8.283 -4.411 -20.738 1.00 71.56 308 ILE A CA 1
ATOM 2587 C C . ILE A 1 308 ? 7.782 -5.581 -21.586 1.00 71.56 308 ILE A C 1
ATOM 2589 O O . ILE A 1 308 ? 8.456 -5.992 -22.530 1.00 71.56 308 ILE A O 1
ATOM 2593 N N . GLU A 1 309 ? 6.572 -6.078 -21.324 1.00 70.38 309 GLU A N 1
ATOM 2594 C CA . GLU A 1 309 ? 5.996 -7.193 -22.087 1.00 70.38 309 GLU A CA 1
ATOM 2595 C C . GLU A 1 309 ? 5.906 -6.895 -23.600 1.00 70.38 309 GLU A C 1
ATOM 2597 O O . GLU A 1 309 ? 6.110 -7.775 -24.440 1.00 70.38 309 GLU A O 1
ATOM 2602 N N . HIS A 1 310 ? 5.588 -5.651 -23.964 1.00 73.75 310 HIS A N 1
ATOM 2603 C CA . HIS A 1 310 ? 5.464 -5.226 -25.360 1.00 73.75 310 HIS A CA 1
ATOM 2604 C C . HIS A 1 310 ? 6.812 -4.833 -25.960 1.00 73.75 310 HIS A C 1
ATOM 2606 O O . HIS A 1 310 ? 7.054 -5.075 -27.144 1.00 73.75 310 HIS A O 1
ATOM 2612 N N . VAL A 1 311 ? 7.712 -4.309 -25.125 1.00 68.94 311 VAL A N 1
ATOM 2613 C CA . VAL A 1 311 ? 9.111 -4.078 -25.482 1.00 68.94 311 VAL A CA 1
ATOM 2614 C C . VAL A 1 311 ? 9.752 -5.383 -25.933 1.00 68.94 311 VAL A C 1
ATOM 2616 O O . VAL A 1 311 ? 10.297 -5.414 -27.029 1.00 68.94 311 VAL A O 1
ATOM 2619 N N . GLN A 1 312 ? 9.596 -6.479 -25.183 1.00 66.00 312 GLN A N 1
ATOM 2620 C CA . GLN A 1 312 ? 10.130 -7.799 -25.547 1.00 66.00 312 GLN A CA 1
ATOM 2621 C C . GLN A 1 312 ? 9.675 -8.264 -26.945 1.00 66.00 312 GLN A C 1
ATOM 2623 O O . GLN A 1 312 ? 10.471 -8.834 -27.692 1.00 66.00 312 GLN A O 1
ATOM 2628 N N . LYS A 1 313 ? 8.437 -7.939 -27.337 1.00 69.81 313 LYS A N 1
ATOM 2629 C CA . LYS A 1 313 ? 7.829 -8.303 -28.630 1.00 69.81 313 LYS A CA 1
ATOM 2630 C C . LYS A 1 313 ? 8.154 -7.340 -29.782 1.00 69.81 313 LYS A C 1
ATOM 2632 O O . LYS A 1 313 ? 7.659 -7.557 -30.883 1.00 69.81 313 LYS A O 1
ATOM 2637 N N . SER A 1 314 ? 8.958 -6.295 -29.554 1.00 67.69 314 SER A N 1
ATOM 2638 C CA . SER A 1 314 ? 9.223 -5.220 -30.532 1.00 67.69 314 SER A CA 1
ATOM 2639 C C . SER A 1 314 ? 7.957 -4.514 -31.045 1.00 67.69 314 SER A C 1
ATOM 2641 O O . SER A 1 314 ? 7.944 -4.005 -32.164 1.00 67.69 314 SER A O 1
ATOM 2643 N N . ASP A 1 315 ? 6.886 -4.473 -30.252 1.00 75.75 315 ASP A N 1
ATOM 2644 C CA . ASP A 1 315 ? 5.600 -3.921 -30.684 1.00 75.75 315 ASP A CA 1
ATOM 2645 C C . ASP A 1 315 ? 5.467 -2.445 -30.279 1.00 75.75 315 ASP A C 1
ATOM 2647 O O . ASP A 1 315 ? 4.863 -2.099 -29.259 1.00 75.75 315 ASP A O 1
ATOM 2651 N N . THR A 1 316 ? 6.081 -1.562 -31.071 1.00 77.31 316 THR A N 1
ATOM 2652 C CA . THR A 1 316 ? 6.084 -0.111 -30.822 1.00 77.31 316 THR A CA 1
ATOM 2653 C C . THR A 1 316 ? 4.678 0.490 -30.811 1.00 77.31 316 THR A C 1
ATOM 2655 O O . THR A 1 316 ? 4.404 1.375 -30.000 1.00 77.31 316 THR A O 1
ATOM 2658 N N . GLU A 1 317 ? 3.771 0.008 -31.663 1.00 81.12 317 GLU A N 1
ATOM 2659 C CA . GLU A 1 317 ? 2.398 0.515 -31.732 1.00 81.12 317 GLU A CA 1
ATOM 2660 C C . GLU A 1 317 ? 1.644 0.220 -30.432 1.00 81.12 317 GLU A C 1
ATOM 2662 O O . GLU A 1 317 ? 1.073 1.133 -29.828 1.00 81.12 317 GLU A O 1
ATOM 2667 N N . SER A 1 318 ? 1.728 -1.015 -29.928 1.00 80.44 318 SER A N 1
ATOM 2668 C CA . SER A 1 318 ? 1.120 -1.363 -28.642 1.00 80.44 318 SER A CA 1
ATOM 2669 C C . SER A 1 318 ? 1.733 -0.601 -27.468 1.00 80.44 318 SER A C 1
ATOM 2671 O O . SER A 1 318 ? 0.998 -0.199 -26.568 1.00 80.44 318 SER A O 1
ATOM 2673 N N . ILE A 1 319 ? 3.049 -0.350 -27.464 1.00 81.62 319 ILE A N 1
ATOM 2674 C CA . ILE A 1 319 ? 3.696 0.473 -26.424 1.00 81.62 319 ILE A CA 1
ATOM 2675 C C . ILE A 1 319 ? 3.096 1.885 -26.411 1.00 81.62 319 ILE A C 1
ATOM 2677 O O . ILE A 1 319 ? 2.736 2.402 -25.352 1.00 81.62 319 ILE A O 1
ATOM 2681 N N . LEU A 1 320 ? 2.944 2.509 -27.581 1.00 84.25 320 LEU A N 1
ATOM 2682 C CA . LEU A 1 320 ? 2.377 3.853 -27.688 1.00 84.25 320 LEU A CA 1
ATOM 2683 C C . LEU A 1 320 ? 0.893 3.892 -27.313 1.00 84.25 320 LEU A C 1
ATOM 2685 O O . LEU A 1 320 ? 0.465 4.835 -26.644 1.00 84.25 320 LEU A O 1
ATOM 2689 N N . LEU A 1 321 ? 0.116 2.872 -27.685 1.00 85.69 321 LEU A N 1
ATOM 2690 C CA . LEU A 1 321 ? -1.272 2.722 -27.241 1.00 85.69 321 LEU A CA 1
ATOM 2691 C C . LEU A 1 321 ? -1.351 2.638 -25.711 1.00 85.69 321 LEU A C 1
ATOM 2693 O O . LEU A 1 321 ? -2.125 3.377 -25.106 1.00 85.69 321 LEU A O 1
ATOM 2697 N N . LEU A 1 322 ? -0.496 1.832 -25.073 1.00 81.94 322 LEU A N 1
ATOM 2698 C CA . LEU A 1 322 ? -0.420 1.736 -23.612 1.00 81.94 322 LEU A CA 1
ATOM 2699 C C . LEU A 1 322 ? -0.109 3.080 -22.950 1.00 81.94 322 LEU A C 1
ATOM 2701 O O . LEU A 1 322 ? -0.784 3.457 -21.992 1.00 81.94 322 LEU A O 1
ATOM 2705 N N . PHE A 1 323 ? 0.877 3.818 -23.462 1.00 84.56 323 PHE A N 1
ATOM 2706 C CA . PHE A 1 323 ? 1.192 5.152 -22.952 1.00 84.56 323 PHE A CA 1
ATOM 2707 C C . PHE A 1 323 ? 0.029 6.128 -23.135 1.00 84.56 323 PHE A C 1
ATOM 2709 O O . PHE A 1 323 ? -0.272 6.891 -22.226 1.00 84.56 323 PHE A O 1
ATOM 2716 N N . ASN A 1 324 ? -0.645 6.116 -24.284 1.00 81.44 324 ASN A N 1
ATOM 2717 C CA . ASN A 1 324 ? -1.763 7.023 -24.542 1.00 81.44 324 ASN A CA 1
ATOM 2718 C C . ASN A 1 324 ? -3.002 6.701 -23.693 1.00 81.44 324 ASN A C 1
ATOM 2720 O O . ASN A 1 324 ? -3.753 7.612 -23.347 1.00 81.44 324 ASN A O 1
ATOM 2724 N N . GLU A 1 325 ? -3.214 5.427 -23.365 1.00 77.81 325 GLU A N 1
ATOM 2725 C CA . GLU A 1 325 ? -4.322 4.976 -22.522 1.00 77.81 325 GLU A CA 1
ATOM 2726 C C . GLU A 1 325 ? -4.070 5.214 -21.032 1.00 77.81 325 GLU A C 1
ATOM 2728 O O . GLU A 1 325 ? -4.991 5.596 -20.313 1.00 77.81 325 GLU A O 1
ATOM 2733 N N . MET A 1 326 ? -2.852 4.937 -20.557 1.00 76.69 326 MET A N 1
ATOM 2734 C CA . MET A 1 326 ? -2.575 4.832 -19.123 1.00 76.69 326 MET A CA 1
ATOM 2735 C C . MET A 1 326 ? -1.826 6.036 -18.561 1.00 76.69 326 MET A C 1
ATOM 2737 O O . MET A 1 326 ? -2.024 6.349 -17.389 1.00 76.69 326 MET A O 1
ATOM 2741 N N . PHE A 1 327 ? -0.981 6.706 -19.353 1.00 79.06 327 PHE A N 1
ATOM 2742 C CA . PHE A 1 327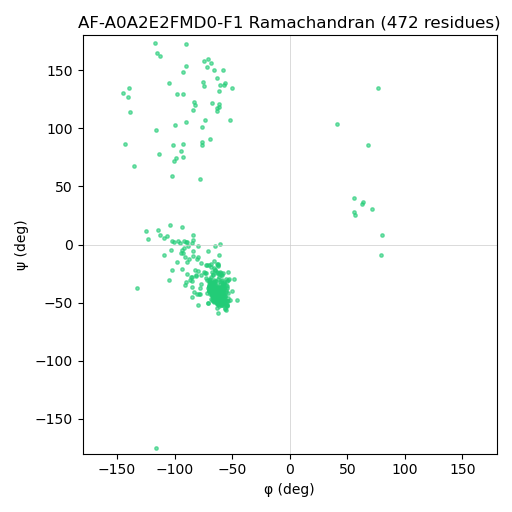 ? -0.168 7.824 -18.874 1.00 79.06 327 PHE A CA 1
ATOM 2743 C C . PHE A 1 327 ? -1.026 9.080 -18.670 1.00 79.06 327 PHE A C 1
ATOM 2745 O O . PHE A 1 327 ? -1.841 9.413 -19.540 1.00 79.06 327 PHE A O 1
ATOM 2752 N N . PRO A 1 328 ? -0.858 9.822 -17.560 1.00 72.31 328 PRO A N 1
ATOM 2753 C CA . PRO A 1 328 ? -1.633 11.029 -17.331 1.00 72.31 328 PRO A CA 1
ATOM 2754 C C . PRO A 1 328 ? -1.384 12.053 -18.447 1.00 72.31 328 PRO A C 1
ATOM 2756 O O . PRO A 1 328 ? -0.253 12.304 -18.861 1.00 72.31 328 PRO A O 1
ATOM 2759 N N . LYS A 1 329 ? -2.457 12.697 -18.929 1.00 71.50 329 LYS A N 1
ATOM 2760 C CA . LYS A 1 329 ? -2.371 13.723 -19.993 1.00 71.50 329 LYS A CA 1
ATOM 2761 C C . LYS A 1 329 ? -1.468 14.900 -19.616 1.00 71.50 329 LYS A C 1
ATOM 2763 O O . LYS A 1 329 ? -0.954 15.587 -20.495 1.00 71.50 329 LYS A O 1
ATOM 2768 N N . ARG A 1 330 ? -1.332 15.163 -18.316 1.00 70.56 330 ARG A N 1
ATOM 2769 C CA . ARG A 1 330 ? -0.379 16.103 -17.727 1.00 70.56 330 ARG A CA 1
ATOM 2770 C C . ARG A 1 330 ? 0.169 15.476 -16.460 1.00 70.56 330 ARG A C 1
ATOM 2772 O O . ARG A 1 330 ? -0.619 14.978 -15.661 1.00 70.56 330 ARG A O 1
ATOM 2779 N N . ILE A 1 331 ? 1.484 15.544 -16.280 1.00 72.06 331 ILE A N 1
ATOM 2780 C CA . ILE A 1 331 ? 2.119 15.194 -15.010 1.00 72.06 331 ILE A CA 1
ATOM 2781 C C . ILE A 1 331 ? 1.567 16.174 -13.961 1.00 72.06 331 ILE A C 1
ATOM 2783 O O . ILE A 1 331 ? 1.702 17.385 -14.161 1.00 72.06 331 ILE A O 1
ATOM 2787 N N . PRO A 1 332 ? 0.871 15.693 -12.918 1.00 67.94 332 PRO A N 1
ATOM 2788 C CA . PRO A 1 332 ? 0.365 16.576 -11.881 1.00 67.94 332 PRO A CA 1
ATOM 2789 C C . PRO A 1 332 ? 1.529 17.153 -11.070 1.00 67.94 332 PRO A C 1
ATOM 2791 O O . PRO A 1 332 ? 2.597 16.547 -10.993 1.00 67.94 332 PRO A O 1
ATOM 2794 N N . ASP A 1 333 ? 1.315 18.309 -10.442 1.00 67.06 333 ASP A N 1
ATOM 2795 C CA . ASP A 1 333 ? 2.240 18.818 -9.427 1.00 67.06 333 ASP A CA 1
ATOM 2796 C C . ASP A 1 333 ? 2.143 17.914 -8.191 1.00 67.06 333 ASP A C 1
ATOM 2798 O O . ASP A 1 333 ? 1.283 18.093 -7.325 1.00 67.06 333 ASP A O 1
ATOM 2802 N N . ILE A 1 334 ? 2.991 16.887 -8.154 1.00 69.81 334 ILE A N 1
ATOM 2803 C CA . ILE A 1 334 ? 3.063 15.917 -7.063 1.00 69.81 334 ILE A CA 1
ATOM 2804 C C . ILE A 1 334 ? 4.115 16.406 -6.052 1.00 69.81 334 ILE A C 1
ATOM 2806 O O . ILE A 1 334 ? 5.240 16.704 -6.451 1.00 69.81 334 ILE A O 1
ATOM 2810 N N . PRO A 1 335 ? 3.797 16.477 -4.743 1.00 64.50 335 PRO A N 1
ATOM 2811 C CA . PRO A 1 335 ? 4.763 16.889 -3.717 1.00 64.50 335 PRO A CA 1
ATOM 2812 C C . PRO A 1 335 ? 5.951 15.928 -3.554 1.00 64.50 335 PRO A C 1
ATOM 2814 O O . PRO A 1 335 ? 6.985 16.313 -3.018 1.00 64.50 335 PRO A O 1
ATOM 2817 N N . ASP A 1 336 ? 5.788 14.674 -3.974 1.00 79.00 336 ASP A N 1
ATOM 2818 C CA . ASP A 1 336 ? 6.812 13.637 -3.910 1.00 79.00 336 ASP A CA 1
ATOM 2819 C C . ASP A 1 336 ? 7.769 13.704 -5.113 1.00 79.00 336 ASP A C 1
ATOM 2821 O O . ASP A 1 336 ? 7.389 13.471 -6.270 1.00 79.00 336 ASP A O 1
ATOM 2825 N N . ALA A 1 337 ? 9.039 13.994 -4.823 1.00 82.62 337 ALA A N 1
ATOM 2826 C CA . ALA A 1 337 ? 10.103 14.074 -5.817 1.00 82.62 337 ALA A CA 1
ATOM 2827 C C . ALA A 1 337 ? 10.316 12.735 -6.536 1.00 82.62 337 ALA A C 1
ATOM 2829 O O . ALA A 1 337 ? 10.526 12.722 -7.749 1.00 82.62 337 ALA A O 1
ATOM 2830 N N . LYS A 1 338 ? 10.201 11.607 -5.821 1.00 83.88 338 LYS A N 1
ATOM 2831 C CA . LYS A 1 338 ? 10.399 10.268 -6.392 1.00 83.88 338 LYS A CA 1
ATOM 2832 C C . LYS A 1 338 ? 9.361 9.966 -7.471 1.00 83.88 338 LYS A C 1
ATOM 2834 O O . LYS A 1 338 ? 9.728 9.691 -8.612 1.00 83.88 338 LYS A O 1
ATOM 2839 N N . THR A 1 339 ? 8.077 10.088 -7.144 1.00 81.94 339 THR A N 1
ATOM 2840 C CA . THR A 1 339 ? 6.979 9.881 -8.099 1.00 81.94 339 THR A CA 1
ATOM 2841 C C . THR A 1 339 ? 7.090 10.836 -9.289 1.00 81.94 339 THR A C 1
ATOM 2843 O O . THR A 1 339 ? 6.907 10.427 -10.435 1.00 81.94 339 THR A O 1
ATOM 2846 N N . THR A 1 340 ? 7.469 12.095 -9.049 1.00 85.25 340 THR A N 1
ATOM 2847 C CA . THR A 1 340 ? 7.689 13.074 -10.124 1.00 85.25 340 THR A CA 1
ATOM 2848 C C . THR A 1 340 ? 8.795 12.632 -11.084 1.00 85.25 340 THR A C 1
ATOM 2850 O O . THR A 1 340 ? 8.607 12.669 -12.299 1.00 85.25 340 THR A O 1
ATOM 2853 N N . VAL A 1 341 ? 9.939 12.181 -10.563 1.00 87.94 341 VAL A N 1
ATOM 2854 C CA . VAL A 1 341 ? 11.060 11.689 -11.378 1.00 87.94 341 VAL A CA 1
ATOM 2855 C C . VAL A 1 341 ? 10.663 10.448 -12.175 1.00 87.94 341 VAL A C 1
ATOM 2857 O O . VAL A 1 341 ? 10.957 10.370 -13.366 1.00 87.94 341 VAL A O 1
ATOM 2860 N N . PHE A 1 342 ? 9.937 9.523 -11.554 1.00 85.69 342 PHE A N 1
ATOM 2861 C CA . PHE A 1 342 ? 9.431 8.307 -12.191 1.00 85.69 342 PHE A CA 1
ATOM 2862 C C . PHE A 1 342 ? 8.486 8.624 -13.362 1.00 85.69 342 PHE A C 1
ATOM 2864 O O . PHE A 1 342 ? 8.619 8.061 -14.450 1.00 85.69 342 PHE A O 1
ATOM 2871 N N . LEU A 1 343 ? 7.576 9.588 -13.189 1.00 86.00 343 LEU A N 1
ATOM 2872 C CA . LEU A 1 343 ? 6.695 10.048 -14.265 1.00 86.00 343 LEU A CA 1
ATOM 2873 C C . LEU A 1 343 ? 7.458 10.777 -15.377 1.00 86.00 343 LEU A C 1
ATOM 2875 O O . LEU A 1 343 ? 7.176 10.542 -16.548 1.00 86.00 343 LEU A O 1
ATOM 2879 N N . LEU A 1 344 ? 8.432 11.629 -15.040 1.00 88.56 344 LEU A N 1
ATOM 2880 C CA . LEU A 1 344 ? 9.272 12.314 -16.032 1.00 88.56 344 LEU A CA 1
ATOM 2881 C C . LEU A 1 344 ? 10.106 11.332 -16.860 1.00 88.56 344 LEU A C 1
ATOM 2883 O O . LEU A 1 344 ? 10.255 11.523 -18.066 1.00 88.56 344 LEU A O 1
ATOM 2887 N N . TYR A 1 345 ? 10.612 10.269 -16.233 1.00 88.62 345 TYR A N 1
ATOM 2888 C CA . TYR A 1 345 ? 11.308 9.195 -16.932 1.00 88.62 345 TYR A CA 1
ATOM 2889 C C . TYR A 1 345 ? 10.372 8.474 -17.912 1.00 88.62 345 TYR A C 1
ATOM 2891 O O . TYR A 1 345 ? 10.699 8.362 -19.092 1.00 88.62 345 TYR A O 1
ATOM 2899 N N . LEU A 1 346 ? 9.175 8.063 -17.470 1.00 86.81 346 LEU A N 1
ATOM 2900 C CA . LEU A 1 346 ? 8.172 7.441 -18.347 1.00 86.81 346 LEU A CA 1
ATOM 2901 C C . LEU A 1 346 ? 7.740 8.355 -19.503 1.00 86.81 346 LEU A C 1
ATOM 2903 O O . LEU A 1 346 ? 7.540 7.873 -20.617 1.00 86.81 346 LEU A O 1
ATOM 2907 N N . ASP A 1 347 ? 7.620 9.661 -19.265 1.00 88.62 347 ASP A N 1
ATOM 2908 C CA . ASP A 1 347 ? 7.322 10.650 -20.306 1.00 88.62 347 ASP A CA 1
ATOM 2909 C C . ASP A 1 347 ? 8.460 10.745 -21.338 1.00 88.62 347 ASP A C 1
ATOM 2911 O O . ASP A 1 347 ? 8.219 10.735 -22.546 1.00 88.62 347 ASP A O 1
ATOM 2915 N N . GLY A 1 348 ? 9.714 10.731 -20.873 1.00 89.06 348 GLY A N 1
ATOM 2916 C CA . GLY A 1 348 ? 10.890 10.623 -21.736 1.00 89.06 348 GLY A CA 1
ATOM 2917 C C . GLY A 1 348 ? 10.865 9.352 -22.590 1.00 89.06 348 GLY A C 1
ATOM 2918 O O . GLY A 1 348 ? 11.030 9.425 -23.809 1.00 89.06 348 GLY A O 1
ATOM 2919 N N . VAL A 1 349 ? 10.580 8.196 -21.984 1.00 86.56 349 VAL A N 1
ATOM 2920 C CA . VAL A 1 349 ? 10.452 6.909 -22.692 1.00 86.56 349 VAL A CA 1
ATOM 2921 C C . VAL A 1 349 ? 9.330 6.950 -23.733 1.00 86.56 349 VAL A C 1
ATOM 2923 O O . VAL A 1 349 ? 9.513 6.494 -24.862 1.00 86.56 349 VAL A O 1
ATOM 2926 N N . LYS A 1 350 ? 8.175 7.531 -23.400 1.00 88.06 350 LYS A N 1
ATOM 2927 C CA . LYS A 1 350 ? 7.066 7.715 -24.342 1.00 88.06 350 LYS A CA 1
ATOM 2928 C C . LYS A 1 350 ? 7.507 8.508 -25.571 1.00 88.06 350 LYS A C 1
ATOM 2930 O O . LYS A 1 350 ? 7.274 8.064 -26.694 1.00 88.06 350 LYS A O 1
ATOM 2935 N N . HIS A 1 351 ? 8.150 9.659 -25.373 1.00 88.75 351 HIS A N 1
ATOM 2936 C CA . HIS A 1 351 ? 8.633 10.497 -26.472 1.00 88.75 351 HIS A CA 1
ATOM 2937 C C . HIS A 1 351 ? 9.718 9.812 -27.304 1.00 88.75 351 HIS A C 1
ATOM 2939 O O . HIS A 1 351 ? 9.726 9.949 -28.529 1.00 88.75 351 HIS A O 1
ATOM 2945 N N . PHE A 1 352 ? 10.565 9.005 -26.664 1.00 86.31 352 PHE A N 1
ATOM 2946 C CA . PHE A 1 352 ? 11.541 8.172 -27.354 1.00 86.31 352 PHE A CA 1
ATOM 2947 C C . PHE A 1 352 ? 10.869 7.215 -28.351 1.00 86.31 352 PHE A C 1
ATOM 2949 O O . PHE A 1 352 ? 11.217 7.210 -29.529 1.00 86.31 352 PHE A O 1
ATOM 2956 N N . TYR A 1 353 ? 9.839 6.471 -27.926 1.00 83.75 353 TYR A N 1
ATOM 2957 C CA . TYR A 1 353 ? 9.093 5.565 -28.814 1.00 83.75 353 TYR A CA 1
ATOM 2958 C C . TYR A 1 353 ? 8.262 6.287 -29.885 1.00 83.75 353 TYR A C 1
ATOM 2960 O O . TYR A 1 353 ? 7.918 5.689 -30.902 1.00 83.75 353 TYR A O 1
ATOM 2968 N N . GLN A 1 354 ? 7.959 7.573 -29.695 1.00 86.75 354 GLN A N 1
ATOM 2969 C CA . GLN A 1 354 ? 7.354 8.427 -30.724 1.00 86.75 354 GLN A CA 1
ATOM 2970 C C . GLN A 1 354 ? 8.376 8.939 -31.754 1.00 86.75 354 GLN A C 1
ATOM 2972 O O . GLN A 1 354 ? 7.988 9.658 -32.673 1.00 86.75 354 GLN A O 1
ATOM 2977 N N . ASN A 1 355 ? 9.663 8.596 -31.607 1.00 84.75 355 ASN A N 1
ATOM 2978 C CA . ASN A 1 355 ? 10.791 9.182 -32.338 1.00 84.75 355 ASN A CA 1
ATOM 2979 C C . ASN A 1 355 ? 10.893 10.711 -32.174 1.00 84.75 355 ASN A C 1
ATOM 2981 O O . ASN A 1 355 ? 11.430 11.402 -33.038 1.00 84.75 355 ASN A O 1
ATOM 2985 N N . ASN A 1 356 ? 10.370 11.254 -31.069 1.00 88.62 356 ASN A N 1
ATOM 2986 C CA . ASN A 1 356 ? 10.480 12.668 -30.728 1.00 88.62 356 ASN A CA 1
ATOM 2987 C C . ASN A 1 356 ? 11.613 12.866 -29.715 1.00 88.62 356 ASN A C 1
ATOM 2989 O O . ASN A 1 356 ? 11.390 13.044 -28.515 1.00 88.62 356 ASN A O 1
ATOM 2993 N N . PHE A 1 357 ? 12.844 12.772 -30.212 1.00 86.62 357 PHE A N 1
ATOM 2994 C CA . PHE A 1 357 ? 14.047 12.772 -29.382 1.00 86.62 357 PHE A CA 1
ATOM 2995 C C . PHE A 1 357 ? 14.279 14.108 -28.655 1.00 86.62 357 PHE A C 1
ATOM 2997 O O . PHE A 1 357 ? 14.697 14.097 -27.499 1.00 86.62 357 PHE A O 1
ATOM 3004 N N . ASP A 1 358 ? 13.892 15.238 -29.253 1.00 87.44 358 ASP A N 1
ATOM 3005 C CA . ASP A 1 358 ? 13.971 16.552 -28.601 1.00 87.44 358 ASP A CA 1
ATOM 3006 C C . ASP A 1 358 ? 13.069 16.627 -27.360 1.00 87.44 358 ASP A C 1
ATOM 3008 O O . ASP A 1 358 ? 13.492 17.078 -26.293 1.00 87.44 358 ASP A O 1
ATOM 3012 N N . GLN A 1 359 ? 11.817 16.163 -27.468 1.00 89.94 359 GLN A N 1
ATOM 3013 C CA . GLN A 1 359 ? 10.902 16.131 -26.320 1.00 89.94 359 GLN A CA 1
ATOM 3014 C C . GLN A 1 359 ? 11.337 15.102 -25.274 1.00 89.94 359 GLN A C 1
ATOM 3016 O O . GLN A 1 359 ? 11.199 15.362 -24.079 1.00 89.94 359 GLN A O 1
ATOM 3021 N N . CYS A 1 360 ? 11.918 13.977 -25.703 1.00 89.88 360 CYS A N 1
ATOM 3022 C CA . CYS A 1 360 ? 12.532 13.003 -24.802 1.00 89.88 360 CYS A CA 1
ATOM 3023 C C . CYS A 1 360 ? 13.604 13.673 -23.926 1.00 89.88 360 CYS A C 1
ATOM 3025 O O . CYS A 1 360 ? 13.487 13.668 -22.699 1.00 89.88 360 CYS A O 1
ATOM 3027 N N . ALA A 1 361 ? 14.585 14.341 -24.541 1.00 88.19 361 ALA A N 1
ATOM 3028 C CA . ALA A 1 361 ? 15.654 15.037 -23.830 1.00 88.19 361 ALA A CA 1
ATOM 3029 C C . ALA A 1 361 ? 15.118 16.136 -22.891 1.00 88.19 361 ALA A C 1
ATOM 3031 O O . ALA A 1 361 ? 15.544 16.230 -21.737 1.00 88.19 361 ALA A O 1
ATOM 3032 N N . GLN A 1 362 ? 14.128 16.919 -23.340 1.00 89.81 362 GLN A N 1
ATOM 3033 C CA . GLN A 1 362 ? 13.497 17.967 -22.527 1.00 89.81 362 GLN A CA 1
ATOM 3034 C C . GLN A 1 362 ? 12.785 17.423 -21.283 1.00 89.81 362 GLN A C 1
ATOM 3036 O O . GLN A 1 362 ? 12.833 18.056 -20.223 1.00 89.81 362 GLN A O 1
ATOM 3041 N N . SER A 1 363 ? 12.100 16.281 -21.387 1.00 90.81 363 SER A N 1
ATOM 3042 C CA . SER A 1 363 ? 11.438 15.661 -20.235 1.00 90.81 363 SER A CA 1
ATOM 3043 C C . SER A 1 363 ? 12.448 15.093 -19.240 1.00 90.81 363 SER A C 1
ATOM 3045 O O . SER A 1 363 ? 12.294 15.309 -18.037 1.00 90.81 363 SER A O 1
ATOM 3047 N N . LEU A 1 364 ? 13.536 14.489 -19.723 1.00 91.06 364 LEU A N 1
ATOM 3048 C CA . LEU A 1 364 ? 14.605 13.956 -18.872 1.00 91.06 364 LEU A CA 1
ATOM 3049 C C . LEU A 1 364 ? 15.419 15.066 -18.187 1.00 91.06 364 LEU A C 1
ATOM 3051 O O . LEU A 1 364 ? 15.768 14.941 -17.016 1.00 91.06 364 LEU A O 1
ATOM 3055 N N . ASP A 1 365 ? 15.645 16.212 -18.836 1.00 89.06 365 ASP A N 1
ATOM 3056 C CA . ASP A 1 365 ? 16.347 17.345 -18.214 1.00 89.06 365 ASP A CA 1
ATOM 3057 C C . ASP A 1 365 ? 15.609 17.928 -16.997 1.00 89.06 365 ASP A C 1
ATOM 3059 O O . ASP A 1 365 ? 16.241 18.498 -16.101 1.00 89.06 365 ASP A O 1
ATOM 3063 N N . LYS A 1 366 ? 14.284 17.753 -16.907 1.00 89.88 366 LYS A N 1
ATOM 3064 C CA . LYS A 1 366 ? 13.505 18.176 -15.732 1.00 89.88 366 LYS A CA 1
ATOM 3065 C C . LYS A 1 366 ? 13.855 17.366 -14.479 1.00 89.88 366 LYS A C 1
ATOM 3067 O O . LYS A 1 366 ? 13.738 17.914 -13.382 1.00 89.88 366 LYS A O 1
ATOM 3072 N N . ILE A 1 367 ? 14.341 16.126 -14.622 1.00 89.44 367 ILE A N 1
ATOM 3073 C CA . ILE A 1 367 ? 14.745 15.257 -13.500 1.00 89.44 367 ILE A CA 1
ATOM 3074 C C . ILE A 1 367 ? 15.879 15.897 -12.694 1.00 89.44 367 ILE A C 1
ATOM 3076 O O . ILE A 1 367 ? 15.880 15.814 -11.468 1.00 89.44 367 ILE A O 1
ATOM 3080 N N . LYS A 1 368 ? 16.786 16.640 -13.348 1.00 84.25 368 LYS A N 1
ATOM 3081 C CA . LYS A 1 368 ? 17.929 17.310 -12.697 1.00 84.25 368 LYS A CA 1
ATOM 3082 C C . LYS A 1 368 ? 17.532 18.209 -11.527 1.00 84.25 368 LYS A C 1
ATOM 3084 O O . LYS A 1 368 ? 18.295 18.350 -10.578 1.00 84.25 368 LYS A O 1
ATOM 3089 N N . LYS A 1 369 ? 16.335 18.802 -11.577 1.00 84.56 369 LYS A N 1
ATOM 3090 C CA . LYS A 1 369 ? 15.819 19.685 -10.520 1.00 84.56 369 LYS A CA 1
ATOM 3091 C C . LYS A 1 369 ? 15.411 18.932 -9.250 1.00 84.56 369 LYS A C 1
ATOM 3093 O O . LYS A 1 369 ? 15.276 19.563 -8.210 1.00 84.56 369 LYS A O 1
ATOM 3098 N N . GLN A 1 370 ? 15.210 17.620 -9.349 1.00 86.06 370 GLN A N 1
ATOM 3099 C CA . GLN A 1 370 ? 14.674 16.768 -8.288 1.00 86.06 370 GLN A CA 1
ATOM 3100 C C . GLN A 1 370 ? 15.725 15.824 -7.681 1.00 86.06 370 GLN A C 1
ATOM 3102 O O . GLN A 1 370 ? 15.454 15.216 -6.651 1.00 86.06 370 GLN A O 1
ATOM 3107 N N . ILE A 1 371 ? 16.929 15.724 -8.268 1.00 84.56 371 ILE A N 1
ATOM 3108 C CA . ILE A 1 371 ? 17.978 14.771 -7.847 1.00 84.56 371 ILE A CA 1
ATOM 3109 C C . ILE A 1 371 ? 18.296 14.890 -6.352 1.00 84.56 371 ILE A C 1
ATOM 3111 O O . ILE A 1 371 ? 18.328 13.886 -5.651 1.00 84.56 371 ILE A O 1
ATOM 3115 N N . SER A 1 372 ? 18.467 16.110 -5.834 1.00 82.75 372 SER A N 1
ATOM 3116 C CA . SER A 1 372 ? 18.826 16.336 -4.425 1.00 82.75 372 SER A CA 1
ATOM 3117 C C . SER A 1 372 ? 17.746 15.920 -3.420 1.00 82.75 372 SER A C 1
ATOM 3119 O O . SER A 1 372 ? 18.024 15.853 -2.225 1.00 82.75 372 SER A O 1
ATOM 3121 N N . GLN A 1 373 ? 16.521 15.673 -3.888 1.00 85.38 373 GLN A N 1
ATOM 3122 C CA . GLN A 1 373 ? 15.383 15.248 -3.076 1.00 85.38 373 GLN A CA 1
ATOM 3123 C C . GLN A 1 373 ? 15.094 13.747 -3.224 1.00 85.38 373 GLN A C 1
ATOM 3125 O O . GLN A 1 373 ? 14.219 13.227 -2.531 1.00 85.38 373 GLN A O 1
ATOM 3130 N N . LEU A 1 374 ? 15.808 13.041 -4.111 1.00 83.19 374 LEU A N 1
ATOM 3131 C CA . LEU A 1 374 ? 15.649 11.602 -4.284 1.00 83.19 374 LEU A CA 1
ATOM 3132 C C . LEU A 1 374 ? 16.310 10.832 -3.136 1.00 83.19 374 LEU A C 1
ATOM 3134 O O . LEU A 1 374 ? 17.427 11.159 -2.729 1.00 83.19 374 LEU A O 1
ATOM 3138 N N . PRO A 1 375 ? 15.680 9.754 -2.644 1.00 80.25 375 PRO A N 1
ATOM 3139 C CA . PRO A 1 375 ? 16.358 8.827 -1.754 1.00 80.25 375 PRO A CA 1
ATOM 3140 C C . PRO A 1 375 ? 17.488 8.105 -2.504 1.00 80.25 375 PRO A C 1
ATOM 3142 O O . PRO A 1 375 ? 17.399 7.846 -3.708 1.00 80.25 375 PRO A O 1
ATOM 3145 N N . ASN A 1 376 ? 18.542 7.721 -1.782 1.00 76.25 376 ASN A N 1
ATOM 3146 C CA . ASN A 1 376 ? 19.685 6.995 -2.354 1.00 76.25 376 ASN A CA 1
ATOM 3147 C C . ASN A 1 376 ? 19.255 5.706 -3.075 1.00 76.25 376 ASN A C 1
ATOM 3149 O O . ASN A 1 376 ? 19.810 5.368 -4.113 1.00 76.25 376 ASN A O 1
ATOM 3153 N N . SER A 1 377 ? 18.218 5.026 -2.574 1.00 74.38 377 SER A N 1
ATOM 3154 C CA . SER A 1 377 ? 17.670 3.807 -3.181 1.00 74.38 377 SER A CA 1
ATOM 3155 C C . SER A 1 377 ? 17.124 4.004 -4.597 1.00 74.38 377 SER A C 1
ATOM 3157 O O . SER A 1 377 ? 17.066 3.048 -5.357 1.00 74.38 377 SER A O 1
ATOM 3159 N N . SER A 1 378 ? 16.717 5.226 -4.952 1.00 79.75 378 SER A N 1
ATO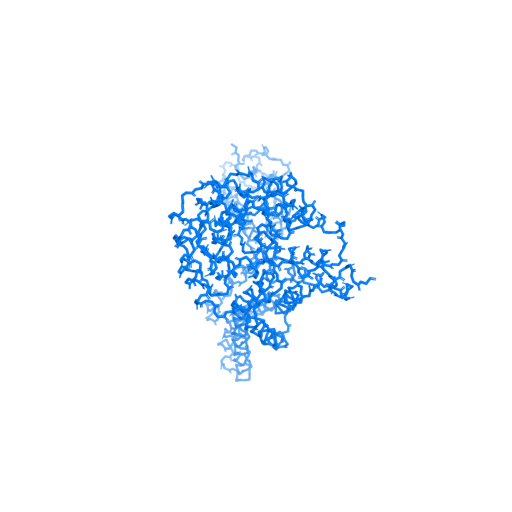M 3160 C CA . SER A 1 378 ? 16.095 5.553 -6.241 1.00 79.75 378 SER A CA 1
ATOM 3161 C C . SER A 1 378 ? 17.046 6.327 -7.163 1.00 79.75 378 SER A C 1
ATOM 3163 O O . SER A 1 378 ? 16.621 6.785 -8.217 1.00 79.75 378 SER A O 1
ATOM 3165 N N . HIS A 1 379 ? 18.327 6.496 -6.802 1.00 80.62 379 HIS A N 1
ATOM 3166 C CA . HIS A 1 379 ? 19.300 7.221 -7.636 1.00 80.62 379 HIS A CA 1
ATOM 3167 C C . HIS A 1 379 ? 19.601 6.523 -8.969 1.00 80.62 379 HIS A C 1
ATOM 3169 O O . HIS A 1 379 ? 20.024 7.180 -9.918 1.00 80.62 379 HIS A O 1
ATOM 3175 N N . TRP A 1 380 ? 19.324 5.222 -9.082 1.00 80.50 380 TRP A N 1
ATOM 3176 C CA . TRP A 1 380 ? 19.499 4.474 -10.326 1.00 80.50 380 TRP A CA 1
ATOM 3177 C C . TRP A 1 380 ? 18.757 5.104 -11.508 1.00 80.50 380 TRP A C 1
ATOM 3179 O O . TRP A 1 380 ? 19.315 5.185 -12.596 1.00 80.50 380 TRP A O 1
ATOM 3189 N N . ILE A 1 381 ? 17.555 5.647 -11.286 1.00 82.25 381 ILE A N 1
ATOM 3190 C CA . ILE A 1 381 ? 16.752 6.218 -12.371 1.00 82.25 381 ILE A CA 1
ATOM 3191 C C . ILE A 1 381 ? 17.384 7.485 -12.954 1.00 82.25 381 ILE A C 1
ATOM 3193 O O . ILE A 1 381 ? 17.136 7.841 -14.103 1.00 82.25 381 ILE A O 1
ATOM 3197 N N . VAL A 1 382 ? 18.228 8.175 -12.177 1.00 86.06 382 VAL A N 1
ATOM 3198 C CA . VAL A 1 382 ? 19.004 9.316 -12.670 1.00 86.06 382 VAL A CA 1
ATOM 3199 C C . VAL A 1 382 ? 19.998 8.830 -13.715 1.00 86.06 382 VAL A C 1
ATOM 3201 O O . VAL A 1 382 ? 20.102 9.430 -14.782 1.00 86.06 382 VAL A O 1
ATOM 3204 N N . ILE A 1 383 ? 20.674 7.716 -13.449 1.00 82.50 383 ILE A N 1
ATOM 3205 C CA . ILE A 1 383 ? 21.643 7.132 -14.372 1.00 82.50 383 ILE A CA 1
ATOM 3206 C C . ILE A 1 383 ? 20.932 6.651 -15.641 1.00 82.50 383 ILE A C 1
ATOM 3208 O O . ILE A 1 383 ? 21.310 7.079 -16.733 1.00 82.50 383 ILE A O 1
ATOM 3212 N N . ASP A 1 384 ? 19.830 5.911 -15.510 1.00 79.56 384 ASP A N 1
ATOM 3213 C CA . ASP A 1 384 ? 19.021 5.464 -16.653 1.00 79.56 384 ASP A CA 1
ATOM 3214 C C . ASP A 1 384 ? 18.491 6.648 -17.476 1.00 79.56 384 ASP A C 1
ATOM 3216 O O . ASP A 1 384 ? 18.473 6.606 -18.708 1.00 79.56 384 ASP A O 1
ATOM 3220 N N . SER A 1 385 ? 18.096 7.744 -16.817 1.00 87.38 385 SER A N 1
ATOM 3221 C CA . SER A 1 385 ? 17.644 8.962 -17.499 1.00 87.38 385 SER A CA 1
ATOM 3222 C C . SER A 1 385 ? 18.759 9.641 -18.296 1.00 87.38 385 SER A C 1
ATOM 3224 O O . SER A 1 385 ? 18.512 10.134 -19.396 1.00 87.38 385 SER A O 1
ATOM 3226 N N . LEU A 1 386 ? 19.992 9.648 -17.781 1.00 86.00 386 LEU A N 1
ATOM 3227 C CA . LEU A 1 386 ? 21.148 10.215 -18.475 1.00 86.00 386 LEU A CA 1
ATOM 3228 C C . LEU A 1 386 ? 21.541 9.348 -19.673 1.00 86.00 386 LEU A C 1
ATOM 3230 O O . LEU A 1 386 ? 21.833 9.893 -20.735 1.00 86.00 386 LEU A O 1
ATOM 3234 N N . LEU A 1 387 ? 21.492 8.021 -19.531 1.00 82.75 387 LEU A N 1
ATOM 3235 C CA . LEU A 1 387 ? 21.742 7.082 -20.628 1.00 82.75 387 LEU A CA 1
ATOM 3236 C C . LEU A 1 387 ? 20.703 7.234 -21.743 1.00 82.75 387 LEU A C 1
ATOM 3238 O O . LEU A 1 387 ? 21.070 7.375 -22.910 1.00 82.75 387 LEU A O 1
ATOM 3242 N N . LEU A 1 388 ? 19.415 7.281 -21.390 1.00 83.19 388 LEU A N 1
ATOM 3243 C CA . LEU A 1 388 ? 18.344 7.509 -22.360 1.00 83.19 388 LEU A CA 1
ATOM 3244 C C . LEU A 1 388 ? 18.474 8.876 -23.039 1.00 83.19 388 LEU A C 1
ATOM 3246 O O . LEU A 1 388 ? 18.248 8.990 -24.243 1.00 83.19 388 LEU A O 1
ATOM 3250 N N . LYS A 1 389 ? 18.878 9.908 -22.294 1.00 86.88 389 LYS A N 1
ATOM 3251 C CA . LYS A 1 389 ? 19.119 11.227 -22.872 1.00 86.88 389 LYS A CA 1
ATOM 3252 C C . LYS A 1 389 ? 20.265 11.196 -23.885 1.00 86.88 389 LYS A C 1
ATOM 3254 O O . LYS A 1 389 ? 20.089 11.700 -24.986 1.00 86.88 389 LYS A O 1
ATOM 3259 N N . LEU A 1 390 ? 21.403 10.582 -23.553 1.00 83.12 390 LEU A N 1
ATOM 3260 C CA . LEU A 1 390 ? 22.538 10.454 -24.479 1.00 83.12 390 LEU A CA 1
ATOM 3261 C C . LEU A 1 390 ? 22.141 9.746 -25.773 1.00 83.12 390 LEU A C 1
ATOM 3263 O O . LEU A 1 390 ? 22.544 10.164 -26.857 1.00 83.12 390 LEU A O 1
ATOM 3267 N N . LEU A 1 391 ? 21.322 8.703 -25.650 1.00 78.44 391 LEU A N 1
ATOM 3268 C CA . LEU A 1 391 ? 20.768 7.983 -26.785 1.00 78.44 391 LEU A CA 1
ATOM 3269 C C . LEU A 1 391 ? 19.851 8.873 -27.639 1.00 78.44 391 LEU A C 1
ATOM 3271 O O . LEU A 1 391 ? 19.967 8.883 -28.863 1.00 78.44 391 LEU A O 1
ATOM 3275 N N . ALA A 1 392 ? 18.943 9.620 -27.007 1.00 82.50 392 ALA A N 1
ATOM 3276 C CA . ALA A 1 392 ? 18.052 10.546 -27.699 1.00 82.50 392 ALA A CA 1
ATOM 3277 C C . ALA A 1 392 ? 18.840 11.658 -28.413 1.00 82.50 392 ALA A C 1
ATOM 3279 O O . ALA A 1 392 ? 18.602 11.902 -29.594 1.00 82.50 392 ALA A O 1
ATOM 3280 N N . ASP A 1 393 ? 19.819 12.263 -27.738 1.00 82.38 393 ASP A N 1
ATOM 3281 C CA . ASP A 1 393 ? 20.662 13.328 -28.289 1.00 82.38 393 ASP A CA 1
ATOM 3282 C C . ASP A 1 393 ? 21.469 12.833 -29.506 1.00 82.38 393 ASP A C 1
ATOM 3284 O O . ASP A 1 393 ? 21.533 13.516 -30.534 1.00 82.38 393 ASP A O 1
ATOM 3288 N N . ALA A 1 394 ? 22.021 11.613 -29.431 1.00 76.94 394 ALA A N 1
ATOM 3289 C CA . ALA A 1 394 ? 22.734 10.983 -30.543 1.00 76.94 394 ALA A CA 1
ATOM 3290 C C . ALA A 1 394 ? 21.816 10.731 -31.751 1.00 76.94 394 ALA A C 1
ATOM 3292 O O . ALA A 1 394 ? 22.190 11.007 -32.892 1.00 76.94 394 ALA A O 1
ATOM 3293 N N . LEU A 1 395 ? 20.596 10.235 -31.515 1.00 76.31 395 LEU A N 1
ATOM 3294 C CA . LEU A 1 395 ? 19.620 9.949 -32.572 1.00 76.31 395 LEU A CA 1
ATOM 3295 C C . LEU A 1 395 ? 19.001 11.211 -33.189 1.00 76.31 395 LEU A C 1
ATOM 3297 O O . LEU A 1 395 ? 18.640 11.187 -34.368 1.00 76.31 395 LEU A O 1
ATOM 3301 N N . ALA A 1 396 ? 18.899 12.297 -32.420 1.00 77.69 396 ALA A N 1
ATOM 3302 C CA . ALA A 1 396 ? 18.477 13.615 -32.892 1.00 77.69 396 ALA A CA 1
ATOM 3303 C C . ALA A 1 396 ? 19.540 14.307 -33.764 1.00 77.69 396 ALA A C 1
ATOM 3305 O O . ALA A 1 396 ? 19.220 15.244 -34.494 1.00 77.69 396 ALA A O 1
ATOM 3306 N N . GLY A 1 397 ? 20.799 13.854 -33.703 1.00 69.94 397 GLY A N 1
ATOM 3307 C CA . GLY A 1 397 ? 21.923 14.503 -34.378 1.00 69.94 397 GLY A CA 1
ATOM 3308 C C . GLY A 1 397 ? 22.316 15.837 -33.734 1.00 69.94 397 GLY A C 1
ATOM 3309 O O . GLY A 1 397 ? 22.752 16.749 -34.438 1.00 69.94 397 GLY A O 1
ATOM 3310 N N . LEU A 1 398 ? 22.124 15.977 -32.415 1.00 68.56 398 LEU A N 1
ATOM 3311 C CA . LEU A 1 398 ? 22.464 17.193 -31.672 1.00 68.56 398 LEU A CA 1
ATOM 3312 C C . LEU A 1 398 ? 23.986 17.391 -31.539 1.00 68.56 398 LEU A C 1
ATOM 3314 O O . LEU A 1 398 ? 24.786 16.466 -31.680 1.00 68.56 398 LEU A O 1
ATOM 3318 N N . ASN A 1 399 ? 24.394 18.637 -31.270 1.00 65.00 399 ASN A N 1
ATOM 3319 C CA . ASN A 1 399 ? 25.801 19.031 -31.184 1.00 65.00 399 ASN A CA 1
ATOM 3320 C C . ASN A 1 399 ? 26.541 18.315 -30.037 1.00 65.00 399 ASN A C 1
ATOM 3322 O O . ASN A 1 399 ? 26.040 18.187 -28.920 1.00 65.00 399 ASN A O 1
ATOM 3326 N N . THR A 1 400 ? 27.808 17.975 -30.284 1.00 66.19 400 THR A N 1
ATOM 3327 C CA . THR A 1 400 ? 28.719 17.273 -29.356 1.00 66.19 400 THR A CA 1
ATOM 3328 C C . THR A 1 400 ? 28.861 17.928 -27.974 1.00 66.19 400 THR A C 1
ATOM 3330 O O . THR A 1 400 ? 29.189 17.254 -26.999 1.00 66.19 400 THR A O 1
ATOM 3333 N N . ILE A 1 401 ? 28.593 19.233 -27.855 1.00 70.44 401 ILE A N 1
ATOM 3334 C CA . ILE A 1 401 ? 28.690 20.001 -26.603 1.00 70.44 401 ILE A CA 1
ATOM 3335 C C . ILE A 1 401 ? 27.651 19.538 -25.568 1.00 70.44 401 ILE A C 1
ATOM 3337 O O . ILE A 1 401 ? 28.017 19.278 -24.419 1.00 70.44 401 ILE A O 1
ATOM 3341 N N . ASP A 1 402 ? 26.385 19.385 -25.963 1.00 72.81 402 ASP A N 1
ATOM 3342 C CA . ASP A 1 402 ? 25.303 18.997 -25.045 1.00 72.81 402 ASP A CA 1
ATOM 3343 C C . ASP A 1 402 ? 25.443 17.533 -24.602 1.00 72.81 402 ASP A C 1
ATOM 3345 O O . ASP A 1 402 ? 25.255 17.200 -23.424 1.00 72.81 402 ASP A O 1
ATOM 3349 N N . MET A 1 403 ? 25.892 16.670 -25.519 1.00 78.69 403 MET A N 1
ATOM 3350 C CA . MET A 1 403 ? 26.231 15.280 -25.215 1.00 78.69 403 MET A CA 1
ATOM 3351 C C . MET A 1 403 ? 27.415 15.185 -24.247 1.00 78.69 403 MET A C 1
ATOM 3353 O O . MET A 1 403 ? 27.344 14.438 -23.275 1.00 78.69 403 MET A O 1
ATOM 3357 N N . ASN A 1 404 ? 28.477 15.976 -24.444 1.00 80.62 404 ASN A N 1
ATOM 3358 C CA . ASN A 1 404 ? 29.626 16.001 -23.533 1.00 80.62 404 ASN A CA 1
ATOM 3359 C C . ASN A 1 404 ? 29.227 16.427 -22.115 1.00 80.62 404 ASN A C 1
ATOM 3361 O O . ASN A 1 404 ? 29.672 15.813 -21.147 1.00 80.62 404 ASN A O 1
ATOM 3365 N N . HIS A 1 405 ? 28.350 17.426 -21.974 1.00 84.25 405 HIS A N 1
ATOM 3366 C CA . HIS A 1 405 ? 27.830 17.817 -20.663 1.00 84.25 405 HIS A CA 1
ATOM 3367 C C . HIS A 1 405 ? 27.050 16.670 -19.997 1.00 84.25 405 HIS A C 1
ATOM 3369 O O . HIS A 1 405 ? 27.221 16.404 -18.804 1.00 84.25 405 HIS A O 1
ATOM 3375 N N . THR A 1 406 ? 26.197 15.972 -20.752 1.00 84.12 406 THR A N 1
ATOM 3376 C CA . THR A 1 406 ? 25.433 14.822 -20.243 1.00 84.12 406 THR A CA 1
ATOM 3377 C C . THR A 1 406 ? 26.357 13.651 -19.871 1.00 84.12 406 THR A C 1
ATOM 3379 O O . THR A 1 406 ? 26.170 13.058 -18.810 1.00 84.12 406 THR A O 1
ATOM 3382 N N . LEU A 1 407 ? 27.418 13.390 -20.646 1.00 83.50 407 LEU A N 1
ATOM 3383 C CA . LEU A 1 407 ? 28.457 12.401 -20.324 1.00 83.50 407 LEU A CA 1
ATOM 3384 C C . LEU A 1 407 ? 29.216 12.749 -19.043 1.00 83.50 407 LEU A C 1
ATOM 3386 O O . LEU A 1 407 ? 29.444 11.876 -18.210 1.00 83.50 407 LEU A O 1
ATOM 3390 N N . SER A 1 408 ? 29.600 14.013 -18.854 1.00 84.38 408 SER A N 1
ATOM 3391 C CA . SER A 1 408 ? 30.258 14.455 -17.620 1.00 84.38 408 SER A CA 1
ATOM 3392 C C . SER A 1 408 ? 29.355 14.268 -16.402 1.00 84.38 408 SER A C 1
ATOM 3394 O O . SER A 1 408 ? 29.827 13.835 -15.353 1.00 84.38 408 SER A O 1
ATOM 3396 N N . CYS A 1 409 ? 28.057 14.553 -16.548 1.00 85.56 409 CYS A N 1
ATOM 3397 C CA . CYS A 1 409 ? 27.074 14.292 -15.499 1.00 85.56 409 CYS A CA 1
ATOM 3398 C C . CYS A 1 409 ? 26.984 12.788 -15.195 1.00 85.56 409 CYS A C 1
ATOM 3400 O O . CYS A 1 409 ? 27.086 12.412 -14.034 1.00 85.56 409 CYS A O 1
ATOM 3402 N N . LEU A 1 410 ? 26.874 11.935 -16.221 1.00 83.81 410 LEU A N 1
ATOM 3403 C CA . LEU A 1 410 ? 26.827 10.476 -16.070 1.00 83.81 410 LEU A CA 1
ATOM 3404 C C . LEU A 1 410 ? 28.057 9.929 -15.334 1.00 83.81 410 LEU A C 1
ATOM 3406 O O . LEU A 1 410 ? 27.903 9.158 -14.394 1.00 83.81 410 LEU A O 1
ATOM 3410 N N . LYS A 1 411 ? 29.267 10.361 -15.714 1.00 82.56 411 LYS A N 1
ATOM 3411 C CA . LYS A 1 411 ? 30.516 9.949 -15.049 1.00 82.56 411 LYS A CA 1
ATOM 3412 C C . LYS A 1 411 ? 30.499 10.287 -13.558 1.00 82.56 411 LYS A C 1
ATOM 3414 O O . LYS A 1 411 ? 30.791 9.424 -12.741 1.00 82.56 411 LYS A O 1
ATOM 3419 N N . ARG A 1 412 ? 30.079 11.505 -13.207 1.00 84.12 412 ARG A N 1
ATOM 3420 C CA . ARG A 1 412 ? 29.975 11.941 -11.809 1.00 84.12 412 ARG A CA 1
ATOM 3421 C C . ARG A 1 412 ? 28.955 11.120 -11.016 1.00 84.12 412 ARG A C 1
ATOM 3423 O O . ARG A 1 412 ? 29.225 10.764 -9.876 1.00 84.12 412 ARG A O 1
ATOM 3430 N N . GLU A 1 413 ? 27.787 10.832 -11.590 1.00 83.06 413 GLU A N 1
ATOM 3431 C CA . GLU A 1 413 ? 26.772 10.030 -10.892 1.00 83.06 413 GLU A CA 1
ATOM 3432 C C . GLU A 1 413 ? 27.220 8.568 -10.714 1.00 83.06 413 GLU A C 1
ATOM 3434 O O . GLU A 1 413 ? 26.991 7.994 -9.654 1.00 83.06 413 GLU A O 1
ATOM 3439 N N . LEU A 1 414 ? 27.930 7.989 -11.690 1.00 78.31 414 LEU A N 1
ATOM 3440 C CA . LEU A 1 414 ? 28.522 6.649 -11.576 1.00 78.31 414 LEU A CA 1
ATOM 3441 C C . LEU A 1 414 ? 29.636 6.580 -10.519 1.00 78.31 414 LEU A C 1
ATOM 3443 O O . LEU A 1 414 ? 29.733 5.588 -9.808 1.00 78.31 414 LEU A O 1
ATOM 3447 N N . GLU A 1 415 ? 30.457 7.626 -10.389 1.00 76.81 415 GLU A N 1
ATOM 3448 C CA . GLU A 1 415 ? 31.483 7.724 -9.336 1.00 76.81 415 GLU A CA 1
ATOM 3449 C C . GLU A 1 415 ? 30.871 7.830 -7.930 1.00 76.81 415 GLU A C 1
ATOM 3451 O O . GLU A 1 415 ? 31.446 7.334 -6.962 1.00 76.81 415 GLU A O 1
ATOM 3456 N N . ASN A 1 416 ? 29.703 8.467 -7.814 1.00 73.38 416 ASN A N 1
ATOM 3457 C CA . ASN A 1 416 ? 28.990 8.618 -6.546 1.00 73.38 416 ASN A CA 1
ATOM 3458 C C . ASN A 1 416 ? 28.174 7.369 -6.165 1.00 73.38 416 ASN A C 1
ATOM 3460 O O . ASN A 1 416 ? 27.924 7.139 -4.978 1.00 73.38 416 ASN A O 1
ATOM 3464 N N . ASP A 1 417 ? 27.748 6.564 -7.142 1.00 69.25 417 ASP A N 1
ATOM 3465 C CA . ASP A 1 417 ? 26.968 5.347 -6.919 1.00 69.25 417 ASP A CA 1
ATOM 3466 C C . ASP A 1 417 ? 27.869 4.104 -6.795 1.00 69.25 417 ASP A C 1
ATOM 3468 O O . ASP A 1 417 ? 28.069 3.340 -7.738 1.00 69.25 417 ASP A O 1
ATOM 3472 N N . ASN A 1 418 ? 28.352 3.834 -5.578 1.00 56.22 418 ASN A N 1
ATOM 3473 C CA . ASN A 1 418 ? 29.117 2.617 -5.259 1.00 56.22 418 ASN A CA 1
ATOM 3474 C C . ASN A 1 418 ? 28.332 1.302 -5.475 1.00 56.22 418 ASN A C 1
ATOM 3476 O O . ASN A 1 418 ? 28.914 0.223 -5.365 1.00 56.22 418 ASN A O 1
ATOM 3480 N N . SER A 1 419 ? 27.020 1.361 -5.746 1.00 54.62 419 SER A N 1
ATOM 3481 C CA . SER A 1 419 ? 26.198 0.184 -6.057 1.00 54.62 419 SER A CA 1
ATOM 3482 C C . SER A 1 419 ? 26.173 -0.160 -7.549 1.00 54.62 419 SER A C 1
ATOM 3484 O O . SER A 1 419 ? 25.563 -1.155 -7.946 1.00 54.62 419 SER A O 1
ATOM 3486 N N . TYR A 1 420 ? 26.849 0.623 -8.395 1.00 55.22 420 TYR A N 1
ATOM 3487 C CA . TYR A 1 420 ? 27.042 0.334 -9.817 1.00 55.22 420 TYR A CA 1
ATOM 3488 C C . TYR A 1 420 ? 28.143 -0.729 -10.020 1.00 55.22 420 TYR A C 1
ATOM 3490 O O . TYR A 1 420 ? 29.137 -0.528 -10.713 1.00 55.22 420 TYR A O 1
ATOM 3498 N N . ALA A 1 421 ? 27.975 -1.900 -9.396 1.00 47.94 421 ALA A N 1
ATOM 3499 C CA . ALA A 1 421 ? 28.742 -3.093 -9.734 1.00 47.94 421 ALA A CA 1
ATOM 3500 C C . ALA A 1 421 ? 28.163 -3.664 -11.034 1.00 47.94 421 ALA A C 1
ATOM 3502 O O . ALA A 1 421 ? 27.226 -4.456 -11.029 1.00 47.94 421 ALA A O 1
ATOM 3503 N N . ILE A 1 422 ? 28.678 -3.174 -12.156 1.00 51.09 422 ILE A N 1
ATOM 3504 C CA . ILE A 1 422 ? 28.261 -3.590 -13.489 1.00 51.09 422 ILE A CA 1
ATOM 3505 C C . ILE A 1 422 ? 28.589 -5.082 -13.667 1.00 51.09 422 ILE A C 1
ATOM 3507 O O . ILE A 1 422 ? 29.762 -5.459 -13.694 1.00 51.09 422 ILE A O 1
ATOM 3511 N N . GLU A 1 423 ? 27.577 -5.941 -13.816 1.00 46.22 423 GLU A N 1
ATOM 3512 C CA . GLU A 1 423 ? 27.803 -7.296 -14.326 1.00 46.22 423 GLU A CA 1
ATOM 3513 C C . GLU A 1 423 ? 28.338 -7.175 -15.761 1.00 46.22 423 GLU A C 1
ATOM 3515 O O . GLU A 1 423 ? 27.675 -6.636 -16.641 1.00 46.22 423 GLU A O 1
ATOM 3520 N N . TYR A 1 424 ? 29.567 -7.643 -15.994 1.00 40.97 424 TYR A N 1
ATOM 3521 C CA . TYR A 1 424 ? 30.400 -7.334 -17.169 1.00 40.97 424 TYR A CA 1
ATOM 3522 C C . TYR A 1 424 ? 29.838 -7.738 -18.552 1.00 40.97 424 TYR A C 1
ATOM 3524 O O . TYR A 1 424 ? 30.501 -7.488 -19.558 1.00 40.97 424 TYR A O 1
ATOM 3532 N N . ASN A 1 425 ? 28.639 -8.326 -18.622 1.00 41.06 425 ASN A N 1
ATOM 3533 C CA . ASN A 1 425 ? 28.102 -8.979 -19.818 1.00 41.06 425 ASN A CA 1
ATOM 3534 C C . ASN A 1 425 ? 26.743 -8.440 -20.315 1.00 41.06 425 ASN A C 1
ATOM 3536 O O . ASN A 1 425 ? 26.212 -9.021 -21.256 1.00 41.06 425 ASN A O 1
ATOM 3540 N N . SER A 1 426 ? 26.169 -7.375 -19.738 1.00 55.00 426 SER A N 1
ATOM 3541 C CA . SER A 1 426 ? 24.927 -6.777 -20.272 1.00 55.00 426 SER A CA 1
ATOM 3542 C C . SER A 1 426 ? 25.193 -5.679 -21.314 1.00 55.00 426 SER A C 1
ATOM 3544 O O . SER A 1 426 ? 26.224 -5.004 -21.287 1.00 55.00 426 SER A O 1
ATOM 3546 N N . PHE A 1 427 ? 24.256 -5.439 -22.233 1.00 58.34 427 PHE A N 1
ATOM 3547 C CA . PHE A 1 427 ? 24.312 -4.297 -23.148 1.00 58.34 427 PHE A CA 1
ATOM 3548 C C . PHE A 1 427 ? 24.442 -2.968 -22.391 1.00 58.34 427 PHE A C 1
ATOM 3550 O O . PHE A 1 427 ? 25.225 -2.111 -22.791 1.00 58.34 427 PHE A O 1
ATOM 3557 N N . GLU A 1 428 ? 23.753 -2.809 -21.257 1.00 59.25 428 GLU A N 1
ATOM 3558 C CA . GLU A 1 428 ? 23.908 -1.650 -20.370 1.00 59.25 428 GLU A CA 1
ATOM 3559 C C . GLU A 1 428 ? 25.336 -1.510 -19.844 1.00 59.25 428 GLU A C 1
ATOM 3561 O O . GLU A 1 428 ? 25.910 -0.425 -19.909 1.00 59.25 428 GLU A O 1
ATOM 3566 N N . ALA A 1 429 ? 25.953 -2.610 -19.410 1.00 62.81 429 ALA A N 1
ATOM 3567 C CA . ALA A 1 429 ? 27.344 -2.636 -18.977 1.00 62.81 429 ALA A CA 1
ATOM 3568 C C . ALA A 1 429 ? 28.301 -2.156 -20.067 1.00 62.81 429 ALA A C 1
ATOM 3570 O O . ALA A 1 429 ? 29.180 -1.322 -19.827 1.00 62.81 429 ALA A O 1
ATOM 3571 N N . LEU A 1 430 ? 28.121 -2.687 -21.276 1.00 63.16 430 LEU A N 1
ATOM 3572 C CA . LEU A 1 430 ? 28.927 -2.346 -22.440 1.00 63.16 430 LEU A CA 1
ATOM 3573 C C . LEU A 1 430 ? 28.702 -0.894 -22.855 1.00 63.16 430 LEU A C 1
ATOM 3575 O O . LEU A 1 430 ? 29.671 -0.186 -23.119 1.00 63.16 430 LEU A O 1
ATOM 3579 N N . PHE A 1 431 ? 27.455 -0.428 -22.845 1.00 66.81 431 PHE A N 1
ATOM 3580 C CA . PHE A 1 431 ? 27.093 0.928 -23.223 1.00 66.81 431 PHE A CA 1
ATOM 3581 C C . PHE A 1 431 ? 27.576 1.971 -22.206 1.00 66.81 431 PHE A C 1
ATOM 3583 O O . PHE A 1 431 ? 28.123 3.003 -22.594 1.00 66.81 431 PHE A O 1
ATOM 3590 N N . ILE A 1 432 ? 27.481 1.688 -20.906 1.00 69.31 432 ILE A N 1
ATOM 3591 C CA . ILE A 1 432 ? 28.053 2.527 -19.844 1.00 69.31 432 ILE A CA 1
ATOM 3592 C C . ILE A 1 432 ? 29.574 2.554 -19.949 1.00 69.31 432 ILE A C 1
ATOM 3594 O O . ILE A 1 432 ? 30.187 3.622 -19.871 1.00 69.31 432 ILE A O 1
ATOM 3598 N N . ARG A 1 433 ? 30.212 1.399 -20.171 1.00 70.06 433 ARG A N 1
ATOM 3599 C CA . ARG A 1 433 ? 31.658 1.331 -20.401 1.00 70.06 433 ARG A CA 1
ATOM 3600 C C . ARG A 1 433 ? 32.053 2.154 -21.623 1.00 70.06 433 ARG A C 1
ATOM 3602 O O . ARG A 1 433 ? 33.032 2.892 -21.562 1.00 70.06 433 ARG A O 1
ATOM 3609 N N . TYR A 1 434 ? 31.279 2.080 -22.700 1.00 71.00 434 TYR A N 1
ATOM 3610 C CA . TYR A 1 434 ? 31.500 2.877 -23.898 1.00 71.00 434 TYR A CA 1
ATOM 3611 C C . TYR A 1 434 ? 31.371 4.378 -23.591 1.00 71.00 434 TYR A C 1
ATOM 3613 O O . TYR A 1 434 ? 32.324 5.122 -23.808 1.00 71.00 434 TYR A O 1
ATOM 3621 N N . CYS A 1 435 ? 30.280 4.803 -22.945 1.00 70.81 435 CYS A N 1
ATOM 3622 C CA . CYS A 1 435 ? 30.055 6.186 -22.501 1.00 70.81 435 CYS A CA 1
ATOM 3623 C C . CYS A 1 435 ? 31.149 6.726 -21.569 1.00 70.81 435 CYS A C 1
ATOM 3625 O O . CYS A 1 435 ? 31.461 7.918 -21.567 1.00 70.81 435 CYS A O 1
ATOM 3627 N N . THR A 1 436 ? 31.727 5.869 -20.729 1.00 71.69 436 THR A N 1
ATOM 3628 C CA . THR A 1 436 ? 32.743 6.288 -19.757 1.00 71.69 436 THR A CA 1
ATOM 3629 C C . THR A 1 436 ? 34.135 6.408 -20.377 1.00 71.69 436 THR A C 1
ATOM 3631 O O . THR A 1 436 ? 34.930 7.234 -19.917 1.00 71.69 436 THR A O 1
ATOM 3634 N N . THR A 1 437 ? 34.409 5.654 -21.446 1.00 73.56 437 THR A N 1
ATOM 3635 C CA . THR A 1 437 ? 35.732 5.557 -22.088 1.00 73.56 437 THR A CA 1
ATOM 3636 C C . THR A 1 437 ? 35.872 6.356 -23.384 1.00 73.56 437 THR A C 1
ATOM 3638 O O . THR A 1 437 ? 36.994 6.720 -23.723 1.00 73.56 437 THR A O 1
ATOM 3641 N N . HIS A 1 438 ? 34.766 6.683 -24.055 1.00 73.19 438 HIS A N 1
ATOM 3642 C CA . HIS A 1 438 ? 34.755 7.349 -25.360 1.00 73.19 438 HIS A CA 1
ATOM 3643 C C . HIS A 1 438 ? 34.181 8.772 -25.282 1.00 73.19 438 HIS A C 1
ATOM 3645 O O . HIS A 1 438 ? 33.531 9.161 -24.304 1.00 73.19 438 HIS A O 1
ATOM 3651 N N . ASN A 1 439 ? 34.459 9.579 -26.304 1.00 75.88 439 ASN A N 1
ATOM 3652 C CA . ASN A 1 439 ? 33.916 10.929 -26.457 1.00 75.88 439 ASN A CA 1
ATOM 3653 C C . ASN A 1 439 ? 32.587 10.929 -27.247 1.00 75.88 439 ASN A C 1
ATOM 3655 O O . ASN A 1 439 ? 32.153 9.909 -27.779 1.00 75.88 439 ASN A O 1
ATOM 3659 N N . SER A 1 440 ? 31.911 12.080 -27.315 1.00 72.81 440 SER A N 1
ATOM 3660 C CA . SER A 1 440 ? 30.602 12.190 -27.982 1.00 72.81 440 SER A CA 1
ATOM 3661 C C . SER A 1 440 ? 30.618 11.880 -29.484 1.00 72.81 440 SER A C 1
ATOM 3663 O O . SER A 1 440 ? 29.609 11.393 -29.982 1.00 72.81 440 SER A O 1
ATOM 3665 N N . LEU A 1 441 ? 31.724 12.114 -30.202 1.00 71.31 441 LEU A N 1
ATOM 3666 C CA . LEU A 1 441 ? 31.839 11.755 -31.625 1.00 71.31 441 LEU A CA 1
ATOM 3667 C C . LEU A 1 441 ? 31.874 10.237 -31.811 1.00 71.31 441 LEU A C 1
ATOM 3669 O O . LEU A 1 441 ? 31.109 9.702 -32.607 1.00 71.31 441 LEU A O 1
ATOM 3673 N N . GLU A 1 442 ? 32.694 9.551 -31.020 1.00 73.94 442 GLU A N 1
ATOM 3674 C CA . GLU A 1 442 ? 32.813 8.086 -31.036 1.00 73.94 442 GLU A CA 1
ATOM 3675 C C . GLU A 1 442 ? 31.478 7.415 -30.666 1.00 73.94 442 GLU A C 1
ATOM 3677 O O . GLU A 1 442 ? 31.076 6.428 -31.274 1.00 73.94 442 GLU A O 1
ATOM 3682 N N . LEU A 1 443 ? 30.724 7.999 -29.728 1.00 69.62 443 LEU A N 1
ATOM 3683 C CA . LEU A 1 443 ? 29.361 7.563 -29.398 1.00 69.62 443 LEU A CA 1
ATOM 3684 C C . LEU A 1 443 ? 28.391 7.684 -30.575 1.00 69.62 443 LEU A C 1
ATOM 3686 O O . LEU A 1 443 ? 27.612 6.764 -30.816 1.00 69.62 443 LEU A O 1
ATOM 3690 N N . ILE A 1 444 ? 28.423 8.800 -31.307 1.00 67.12 444 ILE A N 1
ATOM 3691 C CA . ILE A 1 444 ? 27.576 8.999 -32.491 1.00 67.12 444 ILE A CA 1
ATOM 3692 C C . ILE A 1 444 ? 27.918 7.961 -33.569 1.00 67.12 444 ILE A C 1
ATOM 3694 O O . ILE A 1 444 ? 27.014 7.394 -34.183 1.00 67.12 444 ILE A O 1
ATOM 3698 N N . GLU A 1 445 ? 29.204 7.680 -33.786 1.00 70.00 445 GLU A N 1
ATOM 3699 C CA . GLU A 1 445 ? 29.671 6.666 -34.740 1.00 70.00 445 GLU A CA 1
ATOM 3700 C C . GLU A 1 445 ? 29.213 5.258 -34.342 1.00 70.00 445 GLU A C 1
ATOM 3702 O O . GLU A 1 445 ? 28.545 4.592 -35.135 1.00 70.00 445 GLU A O 1
ATOM 3707 N N . TYR A 1 446 ? 29.446 4.856 -33.090 1.00 70.12 446 TYR A N 1
ATOM 3708 C CA . TYR A 1 446 ? 28.990 3.575 -32.541 1.00 70.12 446 TYR A CA 1
ATOM 3709 C C . TYR A 1 446 ? 27.475 3.380 -32.680 1.00 70.12 446 TYR A C 1
ATOM 3711 O O . TYR A 1 446 ? 26.995 2.307 -33.055 1.00 70.12 446 TYR A O 1
ATOM 3719 N N . TYR A 1 447 ? 26.692 4.433 -32.439 1.00 65.44 447 TYR A N 1
ATOM 3720 C CA . TYR A 1 447 ? 25.245 4.371 -32.607 1.00 65.44 447 TYR A CA 1
ATOM 3721 C C . TYR A 1 447 ? 24.794 4.291 -34.060 1.00 65.44 447 TYR A C 1
ATOM 3723 O O . TYR A 1 447 ? 23.832 3.581 -34.363 1.00 65.44 447 TYR A O 1
ATOM 3731 N N . ASN A 1 448 ? 25.467 4.998 -34.964 1.00 62.97 448 ASN A N 1
ATOM 3732 C CA . ASN A 1 448 ? 25.181 4.906 -36.391 1.00 62.97 448 ASN A CA 1
ATOM 3733 C C . ASN A 1 448 ? 25.492 3.504 -36.933 1.00 62.97 448 ASN A C 1
ATOM 3735 O O . ASN A 1 448 ? 24.734 3.008 -37.766 1.00 62.97 448 ASN A O 1
ATOM 3739 N N . GLU A 1 449 ? 26.521 2.834 -36.410 1.00 61.09 449 GLU A N 1
ATOM 3740 C CA . GLU A 1 449 ? 26.812 1.428 -36.707 1.00 61.09 449 GLU A CA 1
ATOM 3741 C C . GLU A 1 449 ? 25.721 0.492 -36.158 1.00 61.09 449 GLU A C 1
ATOM 3743 O O . GLU A 1 449 ? 25.160 -0.307 -36.912 1.00 61.09 449 GLU A O 1
ATOM 3748 N N . LEU A 1 450 ? 25.316 0.648 -34.892 1.00 56.66 450 LEU A N 1
ATOM 3749 C CA . LEU A 1 450 ? 24.238 -0.147 -34.279 1.00 56.66 450 LEU A CA 1
ATOM 3750 C C . LEU A 1 450 ? 22.887 0.011 -34.995 1.00 56.66 450 LEU A C 1
ATOM 3752 O O . LEU A 1 450 ? 22.147 -0.959 -35.167 1.00 56.66 450 LEU A O 1
ATOM 3756 N N . LYS A 1 451 ? 22.569 1.220 -35.471 1.00 50.56 451 LYS A N 1
ATOM 3757 C CA . LYS A 1 451 ? 21.335 1.525 -36.216 1.00 50.56 451 LYS A CA 1
ATOM 3758 C C . LYS A 1 451 ? 21.203 0.698 -37.501 1.00 50.56 451 LYS A C 1
ATOM 3760 O O . LYS A 1 451 ? 20.084 0.466 -37.959 1.00 50.56 451 LYS A O 1
ATOM 3765 N N . THR A 1 452 ? 22.319 0.234 -38.066 1.00 41.69 452 THR A N 1
ATOM 3766 C CA . THR A 1 452 ? 22.345 -0.560 -39.305 1.00 41.69 452 THR A CA 1
ATOM 3767 C C . THR A 1 452 ? 22.186 -2.072 -39.099 1.00 41.69 452 THR A C 1
ATOM 3769 O O . THR A 1 452 ? 21.898 -2.768 -40.069 1.00 41.69 452 THR A O 1
ATOM 3772 N N . GLN A 1 453 ? 22.287 -2.590 -37.866 1.00 39.44 453 GLN A N 1
ATOM 3773 C CA . GLN A 1 453 ? 22.302 -4.039 -37.576 1.00 39.44 453 GLN A CA 1
ATOM 3774 C C . GLN A 1 453 ? 20.988 -4.626 -36.997 1.00 39.44 453 GLN A C 1
ATOM 3776 O O . GLN A 1 453 ? 20.974 -5.771 -36.564 1.00 39.44 453 GLN A O 1
ATOM 3781 N N . HIS A 1 454 ? 19.863 -3.907 -37.110 1.00 35.78 454 HIS A N 1
ATOM 3782 C CA . HIS A 1 454 ? 18.498 -4.252 -36.651 1.00 35.78 454 HIS A CA 1
ATOM 3783 C C . HIS A 1 454 ? 18.177 -4.126 -35.140 1.00 35.78 454 HIS A C 1
ATOM 3785 O O . HIS A 1 454 ? 18.860 -4.636 -34.266 1.00 35.78 454 HIS A O 1
ATOM 3791 N N . HIS A 1 455 ? 17.000 -3.517 -34.909 1.00 38.50 455 HIS A N 1
ATOM 3792 C CA . HIS A 1 455 ? 16.161 -3.446 -33.701 1.00 38.50 455 HIS A CA 1
ATOM 3793 C C . HIS A 1 455 ? 16.669 -2.655 -32.484 1.00 38.50 455 HIS A C 1
ATOM 3795 O O . HIS A 1 455 ? 17.147 -3.208 -31.507 1.00 38.50 455 HIS A O 1
ATOM 3801 N N . VAL A 1 456 ? 16.380 -1.345 -32.544 1.00 41.22 456 VAL A N 1
ATOM 3802 C CA . VAL A 1 456 ? 15.888 -0.471 -31.460 1.00 41.22 456 VAL A CA 1
ATOM 3803 C C . VAL A 1 456 ? 16.542 -0.708 -30.101 1.00 41.22 456 VAL A C 1
ATOM 3805 O O . VAL A 1 456 ? 16.161 -1.602 -29.356 1.00 41.22 456 VAL A O 1
ATOM 3808 N N . LEU A 1 457 ? 17.445 0.197 -29.735 1.00 44.91 457 LEU A N 1
ATOM 3809 C CA . LEU A 1 457 ? 17.852 0.421 -28.353 1.00 44.91 457 LEU A CA 1
ATOM 3810 C C . LEU A 1 457 ? 16.594 0.639 -27.509 1.00 44.91 457 LEU A C 1
ATOM 3812 O O . LEU A 1 457 ? 15.900 1.640 -27.671 1.00 44.91 457 LEU A O 1
ATOM 3816 N N . ARG A 1 458 ? 16.255 -0.359 -26.690 1.00 53.78 458 ARG A N 1
ATOM 3817 C CA . ARG A 1 458 ? 15.055 -0.405 -25.851 1.00 53.78 458 ARG A CA 1
ATOM 3818 C C . ARG A 1 458 ? 15.425 0.212 -24.498 1.00 53.78 458 ARG A C 1
ATOM 3820 O O . ARG A 1 458 ? 16.081 -0.463 -23.709 1.00 53.78 458 ARG A O 1
ATOM 3827 N N . PRO A 1 459 ? 15.001 1.451 -24.186 1.00 47.44 459 PRO A N 1
ATOM 3828 C CA . PRO A 1 459 ? 15.405 2.147 -22.957 1.00 47.44 459 PRO A CA 1
ATOM 3829 C C . PRO A 1 459 ? 15.053 1.393 -21.670 1.00 47.44 459 PRO A C 1
ATOM 3831 O O . PRO A 1 459 ? 15.687 1.589 -20.645 1.00 47.44 459 PRO A O 1
ATOM 3834 N N . LEU A 1 460 ? 14.042 0.522 -21.747 1.00 45.84 460 LEU A N 1
ATOM 3835 C CA . LEU A 1 460 ? 13.528 -0.286 -20.642 1.00 45.84 460 LEU A CA 1
ATOM 3836 C C . LEU A 1 460 ? 14.182 -1.678 -20.525 1.00 45.84 460 LEU A C 1
ATOM 3838 O O . LEU A 1 460 ? 13.828 -2.413 -19.615 1.00 45.84 460 LEU A O 1
ATOM 3842 N N . LEU A 1 461 ? 15.092 -2.066 -21.433 1.00 45.28 461 LEU A N 1
ATOM 3843 C CA . LEU A 1 461 ? 15.801 -3.361 -21.389 1.00 45.28 461 LEU A CA 1
ATOM 3844 C C . LEU A 1 461 ? 17.283 -3.258 -21.034 1.00 45.28 461 LEU A C 1
ATOM 3846 O O . LEU A 1 461 ? 17.960 -4.284 -21.033 1.00 45.28 461 LEU A O 1
ATOM 3850 N N . LEU A 1 462 ? 17.785 -2.071 -20.686 1.00 42.97 462 LEU A N 1
ATOM 3851 C CA . LEU A 1 462 ? 19.142 -1.942 -20.149 1.00 42.97 462 LEU A CA 1
ATOM 3852 C C . LEU A 1 462 ? 19.359 -2.909 -18.949 1.00 42.97 462 LEU A C 1
ATOM 3854 O O . LEU A 1 462 ? 20.415 -3.523 -18.844 1.00 42.97 462 LEU A O 1
ATOM 3858 N N . GLN A 1 463 ? 18.298 -3.233 -18.200 1.00 42.94 463 GLN A N 1
ATOM 3859 C CA . GLN A 1 463 ? 18.338 -4.104 -17.018 1.00 42.94 463 GLN A CA 1
ATOM 3860 C C . GLN A 1 463 ? 18.064 -5.614 -17.252 1.00 42.94 463 GLN A C 1
ATOM 3862 O O . GLN A 1 463 ? 18.237 -6.398 -16.320 1.00 42.94 463 GLN A O 1
ATOM 3867 N N . GLU A 1 464 ? 17.655 -6.078 -18.447 1.00 39.53 464 GLU A N 1
ATOM 3868 C CA . GLU A 1 464 ? 17.028 -7.418 -18.608 1.00 39.53 464 GLU A CA 1
ATOM 3869 C C . GLU A 1 464 ? 17.680 -8.386 -19.624 1.00 39.53 464 GLU A C 1
ATOM 3871 O O . GLU A 1 464 ? 17.122 -9.449 -19.911 1.00 39.53 464 GLU A O 1
ATOM 3876 N N . GLU A 1 465 ? 18.882 -8.114 -20.146 1.00 39.84 465 GLU A N 1
ATOM 3877 C CA . GLU A 1 465 ? 19.560 -9.049 -21.077 1.00 39.84 465 GLU A CA 1
ATOM 3878 C C . GLU A 1 465 ? 19.962 -10.412 -20.466 1.00 39.84 465 GLU A C 1
ATOM 3880 O O . GLU A 1 465 ? 20.438 -11.302 -21.169 1.00 39.84 465 GLU A O 1
ATOM 3885 N N . ILE A 1 466 ? 19.696 -10.634 -19.178 1.00 37.56 466 ILE A N 1
ATOM 3886 C CA . ILE A 1 466 ? 19.993 -11.887 -18.471 1.00 37.56 466 ILE A CA 1
ATOM 3887 C C . ILE A 1 466 ? 18.908 -12.964 -18.694 1.00 37.56 466 ILE A C 1
ATOM 3889 O O . ILE A 1 466 ? 19.201 -14.155 -18.599 1.00 37.56 466 ILE A O 1
ATOM 3893 N N . ILE A 1 467 ? 17.672 -12.605 -19.070 1.00 34.69 467 ILE A N 1
ATOM 3894 C CA . ILE A 1 467 ? 16.558 -13.580 -19.126 1.00 34.69 467 ILE A CA 1
ATOM 3895 C C . ILE A 1 467 ? 16.443 -14.291 -20.489 1.00 34.69 467 ILE A C 1
ATOM 3897 O O . ILE A 1 467 ? 15.951 -15.421 -20.565 1.00 34.69 467 ILE A O 1
ATOM 3901 N N . LEU A 1 468 ? 16.923 -13.683 -21.578 1.00 34.19 468 LEU A N 1
ATOM 3902 C CA . LEU A 1 468 ? 16.789 -14.258 -22.925 1.00 34.19 468 LEU A CA 1
ATOM 3903 C C . LEU A 1 468 ? 17.905 -15.249 -23.292 1.00 34.19 468 LEU A C 1
ATOM 3905 O O . LEU A 1 468 ? 17.632 -16.200 -24.018 1.00 34.19 468 LEU A O 1
ATOM 3909 N N . GLN A 1 469 ? 19.112 -15.125 -22.731 1.00 33.59 469 GLN A N 1
ATOM 3910 C CA . GLN A 1 469 ? 20.219 -16.037 -23.066 1.00 33.59 469 GLN A CA 1
ATOM 3911 C C . GLN A 1 469 ? 20.163 -17.404 -22.357 1.00 33.59 469 GLN A C 1
ATOM 3913 O O . GLN A 1 469 ? 20.872 -18.324 -22.754 1.00 33.59 469 GLN A O 1
ATOM 3918 N N . GLN A 1 470 ? 19.294 -17.595 -21.356 1.00 32.69 470 GLN A N 1
ATOM 3919 C CA . GLN A 1 470 ? 19.146 -18.892 -20.672 1.00 32.69 470 GLN A CA 1
ATOM 3920 C C . GLN A 1 470 ? 18.028 -19.785 -21.234 1.00 32.69 470 GLN A C 1
ATOM 3922 O O . GLN A 1 470 ? 17.942 -20.951 -20.858 1.00 32.69 470 GLN A O 1
ATOM 3927 N N . LYS A 1 471 ? 17.197 -19.286 -22.162 1.00 30.28 471 LYS A N 1
ATOM 3928 C CA . LYS A 1 471 ? 16.182 -20.104 -22.858 1.00 30.28 471 LYS A CA 1
ATOM 3929 C C . LYS A 1 471 ? 16.669 -20.744 -24.157 1.00 30.28 471 LYS A C 1
ATOM 3931 O O . LYS A 1 471 ? 15.977 -21.608 -24.675 1.00 30.28 471 LYS A O 1
ATOM 3936 N N . GLU A 1 472 ? 17.837 -20.353 -24.660 1.00 30.55 472 GLU A N 1
ATOM 3937 C CA . GLU A 1 472 ? 18.446 -20.963 -25.853 1.00 30.55 472 GLU A CA 1
ATOM 3938 C C . GLU A 1 472 ? 19.552 -21.982 -25.509 1.00 30.55 472 GLU A C 1
ATOM 3940 O O . GLU A 1 472 ? 20.149 -22.571 -26.406 1.00 30.55 472 GLU A O 1
ATOM 3945 N N . ALA A 1 473 ? 19.805 -22.228 -24.215 1.00 30.64 473 ALA A N 1
ATOM 3946 C CA . ALA A 1 473 ? 20.819 -23.170 -23.725 1.00 30.64 473 ALA A CA 1
ATOM 3947 C C . ALA A 1 473 ? 20.249 -24.392 -22.963 1.00 30.64 473 ALA A C 1
ATOM 3949 O O . ALA A 1 473 ? 21.012 -25.127 -22.331 1.00 30.64 473 ALA A O 1
ATOM 3950 N N . ILE A 1 474 ? 18.934 -24.630 -23.034 1.00 33.69 474 ILE A N 1
ATOM 3951 C CA . ILE A 1 474 ? 18.244 -25.872 -22.623 1.00 33.69 474 ILE A CA 1
ATOM 3952 C C . ILE A 1 474 ? 17.309 -26.259 -23.762 1.00 33.69 474 ILE A C 1
ATOM 3954 O O . ILE A 1 474 ? 17.266 -27.464 -24.101 1.00 33.69 474 ILE A O 1
#